Protein 6VLW (pdb70)

Structure (mmCIF, N/CA/C/O backbone):
data_6VLW
#
_entry.id   6VLW
#
_cell.length_a   137.367
_cell.length_b   137.367
_cell.length_c   66.188
_cell.angle_alpha   90.000
_cell.angle_beta   90.000
_cell.angle_gamma   90.000
#
_symmetry.space_group_name_H-M   'P 43'
#
loop_
_entity.id
_entity.type
_entity.pdbx_description
1 polymer 'VRC01 Fab Heavy Chain'
2 polymer 'VRC01 Fab Light Chain'
3 polymer 426cOD
4 branched beta-D-mannopyranose-(1-4)-2-acetamido-2-deoxy-beta-D-glucopyranose-(1-4)-2-acetamido-2-deoxy-beta-D-glucopyranose
5 non-polymer 1,2-ETHANEDIOL
6 non-polymer 'CHLORIDE ION'
7 non-polymer 'SULFATE ION'
8 non-polymer 'SODIUM ION'
9 non-polymer 2-acetamido-2-deoxy-beta-D-glucopyranose
10 water water
#
loop_
_atom_site.group_PDB
_atom_site.id
_atom_site.type_symbol
_atom_site.label_atom_id
_atom_site.label_alt_id
_atom_site.label_comp_id
_atom_site.label_asym_id
_atom_site.label_entity_id
_atom_site.label_seq_id
_atom_site.pdbx_PDB_ins_code
_atom_site.Cartn_x
_atom_site.Cartn_y
_atom_site.Cartn_z
_atom_site.occupancy
_atom_site.B_iso_or_equiv
_atom_site.auth_seq_id
_atom_site.auth_comp_id
_atom_site.auth_asym_id
_atom_site.auth_atom_id
_atom_site.pdbx_PDB_model_num
ATOM 15 N N . VAL A 1 2 ? 47.72800 69.72500 -6.86600 1.000 57.53663 2 VAL H N 1
ATOM 16 C CA . VAL A 1 2 ? 46.94300 69.05300 -5.84200 1.000 50.10087 2 VAL H CA 1
ATOM 17 C C . VAL A 1 2 ? 45.59700 68.65900 -6.45100 1.000 54.94812 2 VAL H C 1
ATOM 18 O O . VAL A 1 2 ? 44.61800 69.41100 -6.38400 1.000 47.73608 2 VAL H O 1
ATOM 22 N N . GLN A 1 3 ? 45.56500 67.47300 -7.05600 1.000 53.53584 3 GLN H N 1
ATOM 23 C CA . GLN A 1 3 ? 44.42000 66.99400 -7.82200 1.000 51.15122 3 GLN H CA 1
ATOM 24 C C . GLN A 1 3 ? 43.89000 65.71900 -7.18500 1.000 45.84606 3 GLN H C 1
ATOM 25 O O . GLN A 1 3 ? 44.62500 64.73400 -7.05300 1.000 47.27047 3 GLN H O 1
ATOM 29 N N . LEU A 1 4 ? 42.61400 65.73600 -6.80500 1.000 42.15774 4 LEU H N 1
ATOM 30 C CA . LEU A 1 4 ? 41.94800 64.59700 -6.17500 1.000 37.64149 4 LEU H CA 1
ATOM 31 C C . LEU A 1 4 ? 40.70400 64.26100 -6.99400 1.000 43.71716 4 LEU H C 1
ATOM 32 O O . LEU A 1 4 ? 39.68200 64.94400 -6.88800 1.000 45.48540 4 LEU H O 1
ATOM 48 N N . VAL A 1 5 ? 40.78800 63.20700 -7.80100 1.000 39.31283 5 VAL H N 1
ATOM 49 C CA . VAL A 1 5 ? 39.70800 62.80900 -8.69700 1.000 37.39030 5 VAL H CA 1
ATOM 50 C C . VAL A 1 5 ? 38.93900 61.66900 -8.04200 1.000 40.61673 5 VAL H C 1
ATOM 51 O O . VAL A 1 5 ? 39.52000 60.62900 -7.70900 1.000 36.96043 5 VAL H O 1
ATOM 55 N N . GLN A 1 6 ? 37.63300 61.85800 -7.86300 1.000 39.60451 6 GLN H N 1
ATOM 56 C CA . GLN A 1 6 ? 36.76900 60.87500 -7.22400 1.000 44.52544 6 GLN H CA 1
ATOM 57 C C . GLN A 1 6 ? 35.87000 60.20600 -8.25700 1.000 45.21384 6 GLN H C 1
ATOM 58 O O . GLN A 1 6 ? 35.78700 60.62400 -9.41500 1.000 42.97258 6 GLN H O 1
ATOM 72 N N . SER A 1 7 ? 35.18700 59.15000 -7.81500 1.000 52.68161 7 SER H N 1
ATOM 73 C CA . SER A 1 7 ? 34.29400 58.39900 -8.68200 1.000 50.09630 7 SER H CA 1
ATOM 74 C C . SER A 1 7 ? 32.95600 59.12400 -8.81500 1.000 42.97574 7 SER H C 1
ATOM 75 O O . SER A 1 7 ? 32.70900 60.15800 -8.18700 1.000 40.87112 7 SER H O 1
ATOM 83 N N . GLY A 1 8 ? 32.07300 58.56300 -9.64000 1.000 43.42619 8 GLY H N 1
ATOM 84 C CA . GLY A 1 8 ? 30.79600 59.18600 -9.90600 1.000 52.92088 8 GLY H CA 1
ATOM 85 C C . GLY A 1 8 ? 29.75900 58.88500 -8.84400 1.000 43.66737 8 GLY H C 1
ATOM 86 O O . GLY A 1 8 ? 29.92300 58.01100 -7.99400 1.000 47.53885 8 GLY H O 1
ATOM 90 N N . GLY A 1 9 ? 28.66200 59.63500 -8.90800 1.000 42.93163 9 GLY H N 1
ATOM 91 C CA . GLY A 1 9 ? 27.60100 59.46700 -7.93300 1.000 49.29060 9 GLY H CA 1
ATOM 92 C C . GLY A 1 9 ? 26.92900 58.11100 -8.06200 1.000 52.91436 9 GLY H C 1
ATOM 93 O O . GLY A 1 9 ? 26.76700 57.57300 -9.15800 1.000 51.33896 9 GLY H O 1
ATOM 97 N N . GLN A 1 10 ? 26.53200 57.55800 -6.91800 1.000 51.11957 10 GLN H N 1
ATOM 98 C CA . GLN A 1 10 ? 25.85400 56.27400 -6.85200 1.000 44.46162 10 GLN H CA 1
ATOM 99 C C . GLN A 1 10 ? 24.48200 56.44900 -6.21900 1.000 42.40565 10 GLN H C 1
ATOM 100 O O . GLN A 1 10 ? 24.23800 57.39000 -5.45900 1.000 42.43242 10 GLN H O 1
ATOM 114 N N . MET A 1 11 ? 23.58500 55.52200 -6.54600 1.000 46.31268 11 MET H N 1
ATOM 115 C CA . MET A 1 11 ? 22.27600 55.41900 -5.91500 1.000 44.14901 11 MET H CA 1
ATOM 116 C C . MET A 1 11 ? 22.19900 54.07900 -5.20300 1.000 45.12144 11 MET H C 1
ATOM 117 O O . MET A 1 11 ? 22.33400 53.02900 -5.84000 1.000 50.11044 11 MET H O 1
ATOM 131 N N . LYS A 1 12 ? 21.98000 54.11400 -3.89500 1.000 42.65147 12 LYS H N 1
ATOM 132 C CA . LYS A 1 12 ? 21.83500 52.91000 -3.09500 1.000 51.21798 12 LYS H CA 1
ATOM 133 C C . LYS A 1 12 ? 20.50400 52.95200 -2.35500 1.000 61.83091 12 LYS H C 1
ATOM 134 O O . LYS A 1 12 ? 19.82900 53.98300 -2.29400 1.000 57.11096 12 LYS H O 1
ATOM 153 N N . LYS A 1 13 ? 20.12700 51.80400 -1.79800 1.000 66.49382 13 LYS H N 1
ATOM 154 C CA . LYS A 1 13 ? 18.88900 51.66100 -1.05400 1.000 57.85905 13 LYS H CA 1
ATOM 155 C C . LYS A 1 13 ? 19.19100 51.19100 0.36400 1.000 55.41049 13 LYS H C 1
ATOM 156 O O . LYS A 1 13 ? 20.22600 50.56000 0.60300 1.000 49.24556 13 LYS H O 1
ATOM 175 N N . PRO A 1 14 ? 18.31800 51.49200 1.32400 1.000 51.61944 14 PRO H N 1
ATOM 176 C CA . PRO A 1 14 ? 18.59400 51.12000 2.71700 1.000 47.97208 14 PRO H CA 1
ATOM 177 C C . PRO A 1 14 ? 19.01500 49.66500 2.84700 1.000 44.55021 14 PRO H C 1
ATOM 178 O O . PRO A 1 14 ? 18.33200 48.75300 2.37500 1.000 44.02862 14 PRO H O 1
ATOM 189 N N . GLY A 1 15 ? 20.16200 49.45300 3.49400 1.000 47.68549 15 GLY H N 1
ATOM 190 C CA . GLY A 1 15 ? 20.72800 48.14000 3.70700 1.000 54.95128 15 GLY H CA 1
ATOM 191 C C . GLY A 1 15 ? 21.94300 47.85600 2.84700 1.000 50.93384 15 GLY H C 1
ATOM 192 O O . GLY A 1 15 ? 22.84100 47.12400 3.28100 1.000 44.64596 15 GLY H O 1
ATOM 196 N N . GLU A 1 16 ? 21.99200 48.41900 1.64300 1.000 54.34649 16 GLU H N 1
ATOM 197 C CA . GLU A 1 16 ? 23.10500 48.15600 0.74700 1.000 56.11874 16 GLU H CA 1
ATOM 198 C C . GLU A 1 16 ? 24.39900 48.73200 1.31900 1.000 53.69443 16 GLU H C 1
ATOM 199 O O . GLU A 1 16 ? 24.40700 49.48800 2.29500 1.000 49.76757 16 GLU H O 1
ATOM 211 N N . SER A 1 17 ? 25.50900 48.34800 0.69800 1.000 59.13438 17 SER H N 1
ATOM 212 C CA . SER A 1 17 ? 26.82200 48.89100 1.00300 1.000 44.96099 17 SER H CA 1
ATOM 213 C C . SER A 1 17 ? 27.34400 49.62700 -0.22200 1.000 46.30579 17 SER H C 1
ATOM 214 O O . SER A 1 17 ? 26.97200 49.31500 -1.35700 1.000 50.90222 17 SER H O 1
ATOM 222 N N . MET A 1 18 ? 28.20700 50.61000 0.01400 1.000 43.38848 18 MET H N 1
ATOM 223 C CA . MET A 1 18 ? 28.76700 51.42200 -1.05400 1.000 41.60122 18 MET H CA 1
ATOM 224 C C . MET A 1 18 ? 30.28500 51.41800 -0.96300 1.000 42.76168 18 MET H C 1
ATOM 225 O O . MET A 1 18 ? 30.85900 51.31700 0.12500 1.000 36.37559 18 MET H O 1
ATOM 239 N N . ARG A 1 19 ? 30.92800 51.55000 -2.12100 1.000 44.91781 19 ARG H N 1
ATOM 240 C CA . ARG A 1 19 ? 32.36900 51.74200 -2.19200 1.000 42.30595 19 ARG H CA 1
ATOM 241 C C . ARG A 1 19 ? 32.65500 52.82200 -3.22200 1.000 36.20611 19 ARG H C 1
ATOM 242 O O . ARG A 1 19 ? 32.19700 52.72700 -4.36400 1.000 37.03934 19 ARG H O 1
ATOM 263 N N . ILE A 1 20 ? 33.39500 53.85200 -2.80900 1.000 29.10574 20 ILE H N 1
ATOM 264 C CA . ILE A 1 20 ? 33.79700 54.93600 -3.69400 1.000 33.76309 20 ILE H CA 1
ATOM 265 C C . ILE A 1 20 ? 35.30000 55.13300 -3.56200 1.000 28.87700 20 ILE H C 1
ATOM 266 O O . ILE A 1 20 ? 35.90700 54.80900 -2.53800 1.000 28.35924 20 ILE H O 1
ATOM 282 N N . SER A 1 21 ? 35.89500 55.68000 -4.61700 1.000 29.94577 21 SER H N 1
ATOM 283 C CA . SER A 1 21 ? 37.33800 55.78700 -4.74900 1.000 26.66247 21 SER H CA 1
ATOM 284 C C . SER A 1 21 ? 37.75700 57.24500 -4.85700 1.000 25.56141 21 SER H C 1
ATOM 285 O O . SER A 1 21 ? 36.92800 58.15400 -4.94300 1.000 31.59152 21 SER H O 1
ATOM 293 N N . CYS A 1 22 ? 39.07200 57.45400 -4.85900 1.000 26.48782 22 CYS H N 1
ATOM 294 C CA . CYS A 1 22 ? 39.64100 58.79200 -4.95200 1.000 32.62256 22 CYS H CA 1
ATOM 295 C C . CYS A 1 22 ? 41.12200 58.71800 -5.30000 1.000 40.85687 22 CYS H C 1
ATOM 296 O O . CYS A 1 22 ? 41.95300 58.42300 -4.43600 1.000 41.75929 22 CYS H O 1
ATOM 303 N N . ARG A 1 23 ? 41.46000 58.97800 -6.56300 1.000 48.75342 23 ARG H N 1
ATOM 304 C CA . ARG A 1 23 ? 42.84100 58.91700 -7.02600 1.000 52.18337 23 ARG H CA 1
ATOM 305 C C . ARG A 1 23 ? 43.50600 60.27300 -6.83300 1.000 47.58850 23 ARG H C 1
ATOM 306 O O . ARG A 1 23 ? 42.92600 61.31200 -7.16800 1.000 39.18470 23 ARG H O 1
ATOM 327 N N . ALA A 1 24 ? 44.72600 60.25800 -6.30400 1.000 46.24725 24 ALA H N 1
ATOM 328 C CA . ALA A 1 24 ? 45.45400 61.47000 -5.95500 1.000 45.46346 24 ALA H CA 1
ATOM 329 C C . ALA A 1 24 ? 46.61000 61.65800 -6.92600 1.000 50.81285 24 ALA H C 1
ATOM 330 O O . ALA A 1 24 ? 47.53500 60.83900 -6.96300 1.000 52.46335 24 ALA H O 1
ATOM 337 N N . SER A 1 25 ? 46.55600 62.73500 -7.70100 1.000 57.64129 25 SER H N 1
ATOM 338 C CA . SER A 1 25 ? 47.59500 63.07500 -8.65800 1.000 59.31752 25 SER H CA 1
ATOM 339 C C . SER A 1 25 ? 48.14200 64.45700 -8.33400 1.000 67.80351 25 SER H C 1
ATOM 340 O O . SER A 1 25 ? 47.39400 65.34800 -7.91700 1.000 61.31088 25 SER H O 1
ATOM 348 N N . GLY A 1 26 ? 49.44700 64.62700 -8.51700 1.000 76.82703 26 GLY H N 1
ATOM 349 C CA . GLY A 1 26 ? 50.08700 65.91300 -8.35300 1.000 74.92805 26 GLY H CA 1
ATOM 350 C C . GLY A 1 26 ? 50.94700 66.07300 -7.11800 1.000 64.53192 26 GLY H C 1
ATOM 351 O O . GLY A 1 26 ? 51.40100 67.19000 -6.84700 1.000 67.43906 26 GLY H O 1
ATOM 355 N N . TYR A 1 27 ? 51.19300 65.00700 -6.36500 1.000 59.17354 27 TYR H N 1
ATOM 356 C CA . TYR A 1 27 ? 52.02000 65.10600 -5.16900 1.000 54.84338 27 TYR H CA 1
ATOM 357 C C . TYR A 1 27 ? 52.36900 63.69800 -4.71100 1.000 53.87979 27 TYR H C 1
ATOM 358 O O . TYR A 1 27 ? 51.76900 62.71300 -5.14900 1.000 56.67453 27 TYR H O 1
ATOM 376 N N . GLU A 1 28 ? 53.35500 63.61900 -3.81900 1.000 60.47892 28 GLU H N 1
ATOM 377 C CA . GLU A 1 28 ? 53.73800 62.34800 -3.21800 1.000 74.88699 28 GLU H CA 1
ATOM 378 C C . GLU A 1 28 ? 52.55400 61.75200 -2.46800 1.000 70.37310 28 GLU H C 1
ATOM 379 O O . GLU A 1 28 ? 52.15000 62.26500 -1.41900 1.000 64.22030 28 GLU H O 1
ATOM 391 N N . PHE A 1 29 ? 51.99900 60.66100 -3.00000 1.000 63.08136 29 PHE H N 1
ATOM 392 C CA . PHE A 1 29 ? 50.76100 60.11200 -2.45600 1.000 58.80286 29 PHE H CA 1
ATOM 393 C C . PHE A 1 29 ? 50.89300 59.79800 -0.97100 1.000 54.67610 29 PHE H C 1
ATOM 394 O O . PHE A 1 29 ? 50.03200 60.17200 -0.16600 1.000 53.99400 29 PHE H O 1
ATOM 411 N N . ILE A 1 30 ? 51.97300 59.11300 -0.58500 1.000 46.02111 30 ILE H N 1
ATOM 412 C CA . ILE A 1 30 ? 52.05900 58.57100 0.76900 1.000 48.40795 30 ILE H CA 1
ATOM 413 C C . ILE A 1 30 ? 52.48400 59.59300 1.80700 1.000 49.90910 30 ILE H C 1
ATOM 414 O O . ILE A 1 30 ? 52.46200 59.28500 3.00600 1.000 54.07518 30 ILE H O 1
ATOM 430 N N . ASP A 1 31 ? 52.87500 60.79400 1.39300 1.000 56.64739 31 ASP H N 1
ATOM 431 C CA . ASP A 1 31 ? 53.43500 61.75400 2.33300 1.000 69.10778 31 ASP H CA 1
ATOM 432 C C . ASP A 1 31 ? 52.38300 62.57100 3.06600 1.000 57.36555 31 ASP H C 1
ATOM 433 O O . ASP A 1 31 ? 52.74100 63.31600 3.98400 1.000 59.59923 31 ASP H O 1
ATOM 442 N N . CYS A 1 32 ? 51.11100 62.45400 2.69900 1.000 45.87421 32 CYS H N 1
ATOM 443 C CA . CYS A 1 32 ? 50.06700 63.29900 3.25600 1.000 49.09325 32 CYS H CA 1
ATOM 444 C C . CYS A 1 32 ? 48.88800 62.45700 3.71900 1.000 41.68637 32 CYS H C 1
ATOM 445 O O . CYS A 1 32 ? 48.45900 61.53100 3.02400 1.000 30.12311 32 CYS H O 1
ATOM 452 N N . THR A 1 33 ? 48.37700 62.78500 4.90500 1.000 44.29033 33 THR H N 1
ATOM 453 C CA . THR A 1 33 ? 47.13800 62.18900 5.38400 1.000 36.36353 33 THR H CA 1
ATOM 454 C C . THR A 1 33 ? 45.99000 62.54700 4.44600 1.000 31.32663 33 THR H C 1
ATOM 455 O O . THR A 1 33 ? 45.95000 63.63500 3.86600 1.000 32.45174 33 THR H O 1
ATOM 466 N N . LEU A 1 34 ? 45.04400 61.62100 4.30100 1.000 33.38490 34 LEU H N 1
ATOM 467 C CA . LEU A 1 34 ? 43.92400 61.78100 3.37800 1.000 32.50134 34 LEU H CA 1
ATOM 468 C C . LEU A 1 34 ? 42.62800 61.46600 4.11100 1.000 27.36720 34 LEU H C 1
ATOM 469 O O . LEU A 1 34 ? 42.43900 60.34200 4.58400 1.000 27.49595 34 LEU H O 1
ATOM 485 N N . ASN A 1 35 ? 41.73500 62.44800 4.18900 1.000 25.93186 35 ASN H N 1
ATOM 486 C CA . ASN A 1 35 ? 40.51900 62.34700 4.98000 1.000 27.11997 35 ASN H CA 1
ATOM 487 C C . ASN A 1 35 ? 39.30200 62.18400 4.08100 1.000 26.51486 35 ASN H C 1
ATOM 488 O O . ASN A 1 35 ? 39.34000 62.48400 2.88700 1.000 29.15193 35 ASN H O 1
ATOM 499 N N . TRP A 1 36 ? 38.21800 61.69700 4.67900 1.000 23.60398 36 TRP H N 1
ATOM 500 C CA . TRP A 1 36 ? 36.92200 61.59100 4.02100 1.000 16.16732 36 TRP H CA 1
ATOM 501 C C . TRP A 1 36 ? 35.91300 62.39600 4.82400 1.000 22.63450 36 TRP H C 1
ATOM 502 O O . TRP A 1 36 ? 35.67800 62.10100 6.00000 1.000 26.28810 36 TRP H O 1
ATOM 523 N N . ILE A 1 37 ? 35.32100 63.40600 4.19300 1.000 24.82205 37 ILE H N 1
ATOM 524 C CA . ILE A 1 37 ? 34.30600 64.24400 4.81700 1.000 22.93696 37 ILE H CA 1
ATOM 525 C C . ILE A 1 37 ? 33.05300 64.18400 3.95800 1.000 24.04315 37 ILE H C 1
ATOM 526 O O . ILE A 1 37 ? 33.14000 64.11300 2.72700 1.000 25.77752 37 ILE H O 1
ATOM 542 N N . ARG A 1 38 ? 31.88900 64.20500 4.60500 1.000 25.28784 38 ARG H N 1
ATOM 543 C CA . ARG A 1 38 ? 30.61300 64.15100 3.90700 1.000 31.09310 38 ARG H CA 1
ATOM 544 C C . ARG A 1 38 ? 29.75300 65.33900 4.31100 1.000 30.35686 38 ARG H C 1
ATOM 545 O O . ARG A 1 38 ? 29.62400 65.64500 5.50200 1.000 21.46441 38 ARG H O 1
ATOM 566 N N . LEU A 1 39 ? 29.17500 66.00300 3.31400 1.000 36.71930 39 LEU H N 1
ATOM 567 C CA . LEU A 1 39 ? 28.25000 67.10900 3.52100 1.000 40.59785 39 LEU H CA 1
ATOM 568 C C . LEU A 1 39 ? 26.83400 66.62000 3.24700 1.000 49.02128 39 LEU H C 1
ATOM 569 O O . LEU A 1 39 ? 26.53400 66.16900 2.13500 1.000 41.63231 39 LEU H O 1
ATOM 585 N N . ALA A 1 40 ? 25.97500 66.71700 4.24600 1.000 53.04267 40 ALA H N 1
ATOM 586 C CA . ALA A 1 40 ? 24.58700 66.31100 4.13100 1.000 53.62824 40 ALA H CA 1
ATOM 587 C C . ALA A 1 40 ? 23.69500 67.53300 3.98000 1.000 64.26938 40 ALA H C 1
ATOM 588 O O . ALA A 1 40 ? 24.09800 68.65400 4.30500 1.000 55.37591 40 ALA H O 1
ATOM 595 N N . PRO A 1 41 ? 22.46200 67.35900 3.49200 1.000 74.20965 41 PRO H N 1
ATOM 596 C CA . PRO A 1 41 ? 21.61600 68.53000 3.23000 1.000 65.34339 41 PRO H CA 1
ATOM 597 C C . PRO A 1 41 ? 21.16300 69.20900 4.51100 1.000 59.41868 41 PRO H C 1
ATOM 598 O O . PRO A 1 41 ? 20.23500 68.74000 5.17800 1.000 63.73612 41 PRO H O 1
ATOM 609 N N . GLY A 1 42 ? 21.82100 70.30900 4.86800 1.000 51.87213 42 GLY H N 1
ATOM 610 C CA . GLY A 1 42 ? 21.46100 71.06700 6.04500 1.000 64.60215 42 GLY H CA 1
ATOM 611 C C . GLY A 1 42 ? 22.14500 70.63700 7.32200 1.000 56.40875 42 GLY H C 1
ATOM 612 O O . GLY A 1 42 ? 21.87900 71.23100 8.37600 1.000 64.02835 42 GLY H O 1
ATOM 616 N N . LYS A 1 43 ? 23.00400 69.62500 7.27200 1.000 48.79124 43 LYS H N 1
ATOM 617 C CA . LYS A 1 43 ? 23.77000 69.18100 8.42600 1.000 52.37041 43 LYS H CA 1
ATOM 618 C C . LYS A 1 43 ? 25.21700 69.62300 8.26000 1.000 51.59608 43 LYS H C 1
ATOM 619 O O . LYS A 1 43 ? 25.76400 69.58200 7.15200 1.000 49.65026 43 LYS H O 1
ATOM 638 N N . ARG A 1 44 ? 25.83200 70.05500 9.35800 1.000 46.69777 44 ARG H N 1
ATOM 639 C CA . ARG A 1 44 ? 27.19800 70.54300 9.28700 1.000 39.50494 44 ARG H CA 1
ATOM 640 C C . ARG A 1 44 ? 28.11700 69.43900 8.76700 1.000 34.20144 44 ARG H C 1
ATOM 641 O O . ARG A 1 44 ? 27.82400 68.25100 8.92700 1.000 40.99393 44 ARG H O 1
ATOM 662 N N . PRO A 1 45 ? 29.22100 69.80100 8.11600 1.000 35.71305 45 PRO H N 1
ATOM 663 C CA . PRO A 1 45 ? 30.16600 68.78100 7.64600 1.000 36.74464 45 PRO H CA 1
ATOM 664 C C . PRO A 1 45 ? 30.52300 67.79400 8.74800 1.000 29.10453 45 PRO H C 1
ATOM 665 O O . PRO A 1 45 ? 30.74500 68.17000 9.90100 1.000 26.79158 45 PRO H O 1
ATOM 676 N N . GLU A 1 46 ? 30.57800 66.51600 8.38100 1.000 25.76873 46 GLU H N 1
ATOM 677 C CA . GLU A 1 46 ? 30.91200 65.44200 9.30600 1.000 27.82410 46 GLU H CA 1
ATOM 678 C C . GLU A 1 46 ? 32.19100 64.77100 8.83400 1.000 22.79032 46 GLU H C 1
ATOM 679 O O . GLU A 1 46 ? 32.24700 64.25400 7.71300 1.000 28.83179 46 GLU H O 1
ATOM 691 N N . TRP A 1 47 ? 33.20900 64.77500 9.68700 1.000 17.44404 47 TRP H N 1
ATOM 692 C CA . TRP A 1 47 ? 34.45500 64.08100 9.39400 1.000 22.13282 47 TRP H CA 1
ATOM 693 C C . TRP A 1 47 ? 34.27000 62.58800 9.64700 1.000 21.10945 47 TRP H C 1
ATOM 694 O O . TRP A 1 47 ? 33.89100 62.18100 10.75000 1.000 21.55213 47 TRP H O 1
ATOM 715 N N . MET A 1 48 ? 34.52300 61.77500 8.62100 1.000 17.66397 48 MET H N 1
ATOM 716 C CA . MET A 1 48 ? 34.32400 60.33500 8.72000 1.000 16.79759 48 MET H CA 1
ATOM 717 C C . MET A 1 48 ? 35.56900 59.59800 9.19500 1.000 20.54612 48 MET H C 1
ATOM 718 O O . MET A 1 48 ? 35.45900 58.60100 9.91300 1.000 31.23646 48 MET H O 1
ATOM 732 N N . GLY A 1 49 ? 36.74400 60.05000 8.79300 1.000 23.49372 49 GLY H N 1
ATOM 733 C CA . GLY A 1 49 ? 37.98100 59.39000 9.15700 1.000 28.72987 49 GLY H CA 1
ATOM 734 C C . GLY A 1 49 ? 39.09200 59.78300 8.21600 1.000 27.09621 49 GLY H C 1
ATOM 735 O O . GLY A 1 49 ? 38.86600 60.33300 7.13800 1.000 30.64571 49 GLY H O 1
ATOM 739 N N . TRP A 1 50 ? 40.32300 59.50100 8.63600 1.000 25.84566 50 TRP H N 1
ATOM 740 C CA . TRP A 1 50 ? 41.47900 59.73800 7.78300 1.000 33.67105 50 TRP H CA 1
ATOM 741 C C . TRP A 1 50 ? 42.28600 58.45800 7.60100 1.000 29.16306 50 TRP H C 1
ATOM 742 O O . TRP A 1 50 ? 42.02500 57.42700 8.22400 1.000 28.37103 50 TRP H O 1
ATOM 763 N N . LEU A 1 51 ? 43.27100 58.54300 6.71000 1.000 29.62751 51 LEU H N 1
ATOM 764 C CA . LEU A 1 51 ? 44.08200 57.39700 6.33000 1.000 25.24421 51 LEU H CA 1
ATOM 765 C C . LEU A 1 51 ? 45.47600 57.87900 5.96200 1.000 25.80129 51 LEU H C 1
ATOM 766 O O . LEU A 1 51 ? 45.62300 58.77200 5.12400 1.000 27.67772 51 LEU H O 1
ATOM 782 N N . LYS A 1 52 ? 46.49000 57.29400 6.59400 1.000 27.35392 52 LYS H N 1
ATOM 783 C CA . LYS A 1 52 ? 47.87300 57.59100 6.26000 1.000 31.66467 52 LYS H CA 1
ATOM 784 C C . LYS A 1 52 ? 48.38500 56.50400 5.32700 1.000 34.49965 52 LYS H C 1
ATOM 785 O O . LYS A 1 52 ? 48.55200 55.35800 5.76800 1.000 41.36020 52 LYS H O 1
ATOM 804 N N . PRO A 1 53 A 48.63500 56.79400 4.04500 1.000 34.65972 52 PRO H N 1
ATOM 805 C CA . PRO A 1 53 A 48.96600 55.70300 3.11300 1.000 39.72863 52 PRO H CA 1
ATOM 806 C C . PRO A 1 53 A 50.28600 55.01200 3.41600 1.000 44.85210 52 PRO H C 1
ATOM 807 O O . PRO A 1 53 A 50.44300 53.83700 3.05900 1.000 34.30453 52 PRO H O 1
ATOM 818 N N . ARG A 1 54 ? 51.24700 55.69100 4.04200 1.000 41.53955 53 ARG H N 1
ATOM 819 C CA . ARG A 1 54 ? 52.49200 55.03000 4.43400 1.000 50.34824 53 ARG H CA 1
ATOM 820 C C . ARG A 1 54 ? 52.19700 54.21400 5.68800 1.000 57.39901 53 ARG H C 1
ATOM 821 O O . ARG A 1 54 ? 52.25600 54.71200 6.81500 1.000 62.12464 53 ARG H O 1
ATOM 842 N N . GLY A 1 55 ? 51.86800 52.93900 5.48300 1.000 42.99890 54 GLY H N 1
ATOM 843 C CA . GLY A 1 55 ? 51.44500 52.05100 6.54400 1.000 44.17331 54 GLY H CA 1
ATOM 844 C C . GLY A 1 55 ? 49.96300 51.75000 6.52900 1.000 40.84231 54 GLY H C 1
ATOM 845 O O . GLY A 1 55 ? 49.54800 50.71200 7.06300 1.000 45.35399 54 GLY H O 1
ATOM 849 N N . GLY A 1 56 ? 49.15600 52.62200 5.93100 1.000 47.49907 55 GLY H N 1
ATOM 850 C CA . GLY A 1 56 ? 47.73500 52.37100 5.81200 1.000 47.64715 55 GLY H CA 1
ATOM 851 C C . GLY A 1 56 ? 46.94900 52.52900 7.09000 1.000 33.91340 55 GLY H C 1
ATOM 852 O O . GLY A 1 56 ? 45.83100 52.01700 7.18300 1.000 24.37333 55 GLY H O 1
ATOM 856 N N . ALA A 1 57 ? 47.49200 53.23200 8.08000 1.000 35.31554 56 ALA H N 1
ATOM 857 C CA . ALA A 1 57 ? 46.80700 53.39000 9.35600 1.000 31.99869 56 ALA H CA 1
ATOM 858 C C . ALA A 1 57 ? 45.54700 54.22800 9.17000 1.000 28.56759 56 ALA H C 1
ATOM 859 O O . ALA A 1 57 ? 45.61400 55.36400 8.69100 1.000 28.62308 56 ALA H O 1
ATOM 866 N N . VAL A 1 58 ? 44.39900 53.66700 9.55000 1.000 30.84732 57 VAL H N 1
ATOM 867 C CA . VAL A 1 58 ? 43.11500 54.34900 9.45600 1.000 20.91866 57 VAL H CA 1
ATOM 868 C C . VAL A 1 58 ? 42.71600 54.83800 10.84000 1.000 21.89627 57 VAL H C 1
ATOM 869 O O . VAL A 1 58 ? 43.14100 54.29500 11.86600 1.000 28.48590 57 VAL H O 1
ATOM 873 N N . ASN A 1 59 ? 41.89400 55.88500 10.86800 1.000 22.85854 58 ASN H N 1
ATOM 874 C CA . ASN A 1 59 ? 41.31700 56.41000 12.10600 1.000 24.66404 58 ASN H CA 1
ATOM 875 C C . ASN A 1 59 ? 39.88100 56.81000 11.78400 1.000 32.86597 58 ASN H C 1
ATOM 876 O O . ASN A 1 59 ? 39.64000 57.87400 11.20600 1.000 29.74244 58 ASN H O 1
ATOM 887 N N . TYR A 1 60 ? 38.93600 55.95900 12.17000 1.000 34.20489 59 TYR H N 1
ATOM 888 C CA . TYR A 1 60 ? 37.52800 56.18300 11.88800 1.000 21.04746 59 TYR H CA 1
ATOM 889 C C . TYR A 1 60 ? 36.87200 56.89700 13.06100 1.000 23.54296 59 TYR H C 1
ATOM 890 O O . TYR A 1 60 ? 37.16400 56.60300 14.22400 1.000 20.91435 59 TYR H O 1
ATOM 908 N N . ALA A 1 61 ? 35.97300 57.82800 12.74500 1.000 29.94332 60 ALA H N 1
ATOM 909 C CA . ALA A 1 61 ? 35.22600 58.52900 13.77900 1.000 23.54683 60 ALA H CA 1
ATOM 910 C C . ALA A 1 61 ? 34.39800 57.54200 14.59000 1.000 32.59162 60 ALA H C 1
ATOM 911 O O . ALA A 1 61 ? 33.82300 56.59400 14.04800 1.000 31.27288 60 ALA H O 1
ATOM 918 N N . ARG A 1 62 ? 34.33100 57.78200 15.89800 1.000 46.00783 61 ARG H N 1
ATOM 919 C CA . ARG A 1 62 ? 33.65700 56.85600 16.80700 1.000 45.68887 61 ARG H CA 1
ATOM 920 C C . ARG A 1 62 ? 32.22900 56.53900 16.38300 1.000 42.75399 61 ARG H C 1
ATOM 921 O O . ARG A 1 62 ? 31.85700 55.35400 16.39100 1.000 37.81873 61 ARG H O 1
ATOM 942 N N . PRO A 1 63 ? 31.38700 57.51400 16.02400 1.000 42.52834 62 PRO H N 1
ATOM 943 C CA . PRO A 1 63 ? 30.03600 57.17600 15.54300 1.000 34.28893 62 PRO H CA 1
ATOM 944 C C . PRO A 1 63 ? 29.99100 56.09200 14.47600 1.000 33.22516 62 PRO H C 1
ATOM 945 O O . PRO A 1 63 ? 29.11600 55.22100 14.53100 1.000 39.87374 62 PRO H O 1
ATOM 956 N N . LEU A 1 64 ? 30.89700 56.11800 13.50400 1.000 41.21216 63 LEU H N 1
ATOM 957 C CA . LEU A 1 64 ? 30.78300 55.25000 12.33900 1.000 50.82550 63 LEU H CA 1
ATOM 958 C C . LEU A 1 64 ? 31.51500 53.92300 12.48600 1.000 48.22122 63 LEU H C 1
ATOM 959 O O . LEU A 1 64 ? 31.46300 53.10700 11.56000 1.000 44.76993 63 LEU H O 1
ATOM 975 N N . GLN A 1 65 ? 32.18700 53.67800 13.60900 1.000 50.86804 64 GLN H N 1
ATOM 976 C CA . GLN A 1 65 ? 32.91500 52.42700 13.77400 1.000 50.85991 64 GLN H CA 1
ATOM 977 C C . GLN A 1 65 ? 32.00000 51.24500 13.48500 1.000 50.94588 64 GLN H C 1
ATOM 978 O O . GLN A 1 65 ? 30.87600 51.17300 13.98900 1.000 49.20758 64 GLN H O 1
ATOM 992 N N . GLY A 1 66 ? 32.48300 50.33000 12.64800 1.000 45.13489 65 GLY H N 1
ATOM 993 C CA . GLY A 1 66 ? 31.70800 49.16600 12.27000 1.000 51.40969 65 GLY H CA 1
ATOM 994 C C . GLY A 1 66 ? 31.15000 49.26200 10.86700 1.000 50.84274 65 GLY H C 1
ATOM 995 O O . GLY A 1 66 ? 31.17400 48.28600 10.11300 1.000 58.26610 65 GLY H O 1
ATOM 999 N N . ARG A 1 67 ? 30.63800 50.43500 10.50200 1.000 41.57001 66 ARG H N 1
ATOM 1000 C CA . ARG A 1 67 ? 30.07800 50.62500 9.17200 1.000 40.41665 66 ARG H CA 1
ATOM 1001 C C . ARG A 1 67 ? 31.13700 51.00500 8.14600 1.000 31.84793 66 ARG H C 1
ATOM 1002 O O . ARG A 1 67 ? 31.04900 50.59000 6.98600 1.000 31.77244 66 ARG H O 1
ATOM 1023 N N . VAL A 1 68 ? 32.13800 51.77800 8.55000 1.000 34.19490 67 VAL H N 1
ATOM 1024 C CA . VAL A 1 68 ? 33.07500 52.40000 7.62200 1.000 31.20157 67 VAL H CA 1
ATOM 1025 C C . VAL A 1 68 ? 34.35700 51.58400 7.55900 1.000 31.17851 67 VAL H C 1
ATOM 1026 O O . VAL A 1 68 ? 34.76800 50.94600 8.53600 1.000 31.72379 67 VAL H O 1
ATOM 1039 N N . THR A 1 69 ? 34.99600 51.60800 6.39000 1.000 28.07447 68 THR H N 1
ATOM 1040 C CA . THR A 1 69 ? 36.25300 50.89900 6.16600 1.000 27.25623 68 THR H CA 1
ATOM 1041 C C . THR A 1 69 ? 37.04700 51.66400 5.11800 1.000 34.85329 68 THR H C 1
ATOM 1042 O O . THR A 1 69 ? 36.54600 51.89500 4.01400 1.000 39.01636 68 THR H O 1
ATOM 1053 N N . MET A 1 70 ? 38.27700 52.05100 5.45800 1.000 33.76388 69 MET H N 1
ATOM 1054 C CA . MET A 1 70 ? 39.11600 52.87400 4.59200 1.000 35.54474 69 MET H CA 1
ATOM 1055 C C . MET A 1 70 ? 40.39500 52.12200 4.24800 1.000 39.58734 69 MET H C 1
ATOM 1056 O O . MET A 1 70 ? 41.19900 51.81900 5.13500 1.000 36.58404 69 MET H O 1
ATOM 1070 N N . THR A 1 71 ? 40.59000 51.84700 2.96200 1.000 34.00504 70 THR H N 1
ATOM 1071 C CA . THR A 1 71 ? 41.78200 51.18100 2.45300 1.000 29.93950 70 THR H CA 1
ATOM 1072 C C . THR A 1 71 ? 42.49800 52.10900 1.47300 1.000 35.63723 70 THR H C 1
ATOM 1073 O O . THR A 1 71 ? 42.10300 53.26100 1.27200 1.000 32.51778 70 THR H O 1
ATOM 1084 N N . ARG A 1 72 ? 43.56300 51.59500 0.85900 1.000 38.47409 71 ARG H N 1
ATOM 1085 C CA . ARG A 1 72 ? 44.35300 52.37100 -0.08800 1.000 26.04325 71 ARG H CA 1
ATOM 1086 C C . ARG A 1 72 ? 45.05700 51.42700 -1.05000 1.000 34.65516 71 ARG H C 1
ATOM 1087 O O . ARG A 1 72 ? 45.04400 50.20500 -0.88200 1.000 38.62386 71 ARG H O 1
ATOM 1108 N N . ASP A 1 73 ? 45.68100 52.02100 -2.06800 1.00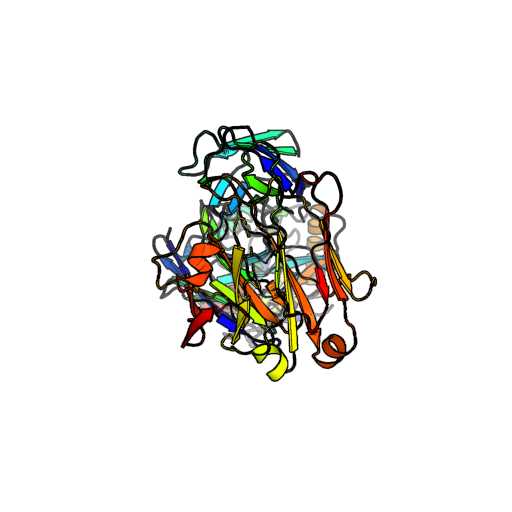0 47.12887 72 ASP H N 1
ATOM 1109 C CA . ASP A 1 73 ? 46.42600 51.26800 -3.07500 1.000 50.02599 72 ASP H CA 1
ATOM 1110 C C . ASP A 1 73 ? 47.60800 52.13500 -3.50200 1.000 59.83598 72 ASP H C 1
ATOM 1111 O O . ASP A 1 73 ? 47.46300 52.99900 -4.37200 1.000 61.33635 72 ASP H O 1
ATOM 1120 N N . VAL A 1 74 ? 48.77200 51.89300 -2.89400 1.000 60.35925 73 VAL H N 1
ATOM 1121 C CA . VAL A 1 74 ? 49.93300 52.73800 -3.15300 1.000 53.78047 73 VAL H CA 1
ATOM 1122 C C . VAL A 1 74 ? 50.40900 52.59400 -4.59100 1.000 58.69406 73 VAL H C 1
ATOM 1123 O O . VAL A 1 74 ? 50.92800 53.55000 -5.18000 1.000 58.39859 73 VAL H O 1
ATOM 1136 N N . TYR A 1 75 ? 50.25900 51.40300 -5.17300 1.000 56.57445 74 TYR H N 1
ATOM 1137 C CA . TYR A 1 75 ? 50.68400 51.19300 -6.55300 1.000 62.73258 74 TYR H CA 1
ATOM 1138 C C . TYR A 1 75 ? 50.01900 52.19300 -7.49200 1.000 64.90329 74 TYR H C 1
ATOM 1139 O O . TYR A 1 75 ? 50.64700 52.67400 -8.44200 1.000 63.62728 74 TYR H O 1
ATOM 1157 N N . SER A 1 76 ? 48.75500 52.53400 -7.23100 1.000 73.04455 75 SER H N 1
ATOM 1158 C CA . SER A 1 76 ? 47.97500 53.37800 -8.12800 1.000 70.66633 75 SER H CA 1
ATOM 1159 C C . SER A 1 76 ? 47.51300 54.67900 -7.48200 1.000 53.59311 75 SER H C 1
ATOM 1160 O O . SER A 1 76 ? 46.72600 55.41200 -8.09300 1.000 52.10388 75 SER H O 1
ATOM 1168 N N . ASP A 1 77 ? 47.96900 54.98600 -6.27000 1.000 51.59500 76 ASP H N 1
ATOM 1169 C CA . ASP A 1 77 ? 47.64500 56.24500 -5.59800 1.000 54.87382 76 ASP H CA 1
ATOM 1170 C C . ASP A 1 77 ? 46.13600 56.47400 -5.52900 1.000 54.50334 76 ASP H C 1
ATOM 1171 O O . ASP A 1 77 ? 45.62600 57.54000 -5.88200 1.000 45.52254 76 ASP H O 1
ATOM 1180 N N . THR A 1 78 ? 45.41800 55.46000 -5.04900 1.000 55.39634 77 THR H N 1
ATOM 1181 C CA . THR A 1 78 ? 43.96500 55.49900 -4.95400 1.000 42.69771 77 THR H CA 1
ATOM 1182 C C . THR A 1 78 ? 43.54100 55.11900 -3.54400 1.000 38.89676 77 THR H C 1
ATOM 1183 O O . THR A 1 78 ? 43.91600 54.05200 -3.04700 1.000 39.59871 77 THR H O 1
ATOM 1194 N N . ALA A 1 79 ? 42.75900 55.98900 -2.90900 1.000 38.73835 78 ALA H N 1
ATOM 1195 C CA . ALA A 1 79 ? 42.18000 55.72100 -1.60000 1.000 33.94780 78 ALA H CA 1
ATOM 1196 C C . ALA A 1 79 ? 40.71100 55.35200 -1.75900 1.000 33.39815 78 ALA H C 1
ATOM 1197 O O . ALA A 1 79 ? 39.97900 55.98900 -2.52300 1.000 31.44037 78 ALA H O 1
ATOM 1204 N N . PHE A 1 80 ? 40.28600 54.32000 -1.03600 1.000 34.48614 79 PHE H N 1
ATOM 1205 C CA . PHE A 1 80 ? 38.93600 53.78400 -1.13600 1.000 31.91768 79 PHE H CA 1
ATOM 1206 C C . PHE A 1 80 ? 38.17700 54.00300 0.16700 1.000 34.00884 79 PHE H C 1
ATOM 1207 O O . PHE A 1 80 ? 38.73500 53.84200 1.25700 1.000 34.87556 79 PHE H O 1
ATOM 1224 N N . LEU A 1 81 ? 36.90400 54.37200 0.04400 1.000 30.07953 80 LEU H N 1
ATOM 1225 C CA . LEU A 1 81 ? 35.97700 54.43700 1.16600 1.000 29.92135 80 LEU H CA 1
ATOM 1226 C C . LEU A 1 81 ? 34.87400 53.41000 0.96600 1.000 31.11136 80 LEU H C 1
ATOM 1227 O O . LEU A 1 81 ? 34.24800 53.36600 -0.09800 1.000 35.26475 80 LEU H O 1
ATOM 1243 N N . GLU A 1 82 ? 34.61700 52.61200 1.99600 1.000 31.88297 81 GLU H N 1
ATOM 1244 C CA . GLU A 1 82 ? 33.51200 51.66600 2.00500 1.000 35.64824 81 GLU H CA 1
ATOM 1245 C C . GLU A 1 82 ? 32.64000 51.94400 3.21900 1.000 31.64320 81 GLU H C 1
ATOM 1246 O O . GLU A 1 82 ? 33.13500 51.97800 4.35000 1.000 28.55516 81 GLU H O 1
ATOM 1258 N N . LEU A 1 83 ? 31.34900 52.15500 2.98000 1.000 32.17859 82 LEU H N 1
ATOM 1259 C CA . LEU A 1 83 ? 30.36900 52.34600 4.03900 1.000 30.69407 82 LEU H CA 1
ATOM 1260 C C . LEU A 1 83 ? 29.29400 51.28300 3.88800 1.000 35.77031 82 LEU H C 1
ATOM 1261 O O . LEU A 1 83 ? 28.69600 51.14800 2.81500 1.000 41.32040 82 LEU H O 1
ATOM 1277 N N . ARG A 1 84 A 29.05400 50.52900 4.95400 1.000 40.89403 82 ARG H N 1
ATOM 1278 C CA . ARG A 1 84 A 28.17800 49.37000 4.90800 1.000 50.01388 82 ARG H CA 1
ATOM 1279 C C . ARG A 1 84 A 26.91800 49.62500 5.72300 1.000 47.71417 82 ARG H C 1
ATOM 1280 O O . ARG A 1 84 A 26.91000 50.43400 6.65600 1.000 42.91311 82 ARG H O 1
ATOM 1301 N N . SER A 1 85 B 25.84400 48.93000 5.34700 1.000 49.97428 82 SER H N 1
ATOM 1302 C CA . SER A 1 85 B 24.53600 49.07000 5.98300 1.000 50.57606 82 SER H CA 1
ATOM 1303 C C . SER A 1 85 B 24.08600 50.53500 5.96400 1.000 45.11903 82 SER H C 1
ATOM 1304 O O . SER A 1 85 B 24.09400 51.24200 6.97500 1.000 41.95754 82 SER H O 1
ATOM 1312 N N . LEU A 1 86 C 23.69000 50.96900 4.77100 1.000 44.36770 82 LEU H N 1
ATOM 1313 C CA . LEU A 1 86 C 23.29200 52.35200 4.56500 1.000 47.49921 82 LEU H CA 1
ATOM 1314 C C . LEU A 1 86 C 21.87800 52.59400 5.08400 1.000 46.06181 82 LEU H C 1
ATOM 1315 O O . LEU A 1 86 C 21.08700 51.66800 5.28400 1.000 46.36103 82 LEU H O 1
ATOM 1331 N N . THR A 1 87 ? 21.57100 53.87000 5.30300 1.000 43.29173 83 THR H N 1
ATOM 1332 C CA . THR A 1 87 ? 20.25800 54.30100 5.75500 1.000 45.37286 83 THR H CA 1
ATOM 1333 C C . THR A 1 87 ? 19.86800 55.54700 4.97500 1.000 55.61694 83 THR H C 1
ATOM 1334 O O . THR A 1 87 ? 20.69400 56.16400 4.29700 1.000 51.72452 83 THR H O 1
ATOM 1345 N N . VAL A 1 88 ? 18.59200 55.92300 5.07700 1.000 63.76898 84 VAL H N 1
ATOM 1346 C CA . VAL A 1 88 ? 18.13900 57.14500 4.42100 1.000 50.31582 84 VAL H CA 1
ATOM 1347 C C . VAL A 1 88 ? 18.94800 58.34300 4.90300 1.000 52.76716 84 VAL H C 1
ATOM 1348 O O . VAL A 1 88 ? 19.07500 59.34300 4.18700 1.000 56.40220 84 VAL H O 1
ATOM 1352 N N . ASP A 1 89 ? 19.51700 58.25900 6.10500 1.000 54.92677 85 ASP H N 1
ATOM 1353 C CA . ASP A 1 89 ? 20.28700 59.35100 6.68800 1.000 53.24515 85 ASP H CA 1
ATOM 1354 C C . ASP A 1 89 ? 21.71600 59.41700 6.16800 1.000 43.11897 85 ASP H C 1
ATOM 1355 O O . ASP A 1 89 ? 22.51400 60.19500 6.70000 1.000 43.06468 85 ASP H O 1
ATOM 1364 N N . ASP A 1 90 ? 22.05900 58.62200 5.15500 1.000 49.26911 86 ASP H N 1
ATOM 1365 C CA . ASP A 1 90 ? 23.37800 58.66900 4.54000 1.000 53.38992 86 ASP H CA 1
ATOM 1366 C C . ASP A 1 90 ? 23.38800 59.43100 3.22200 1.000 52.17292 86 ASP H C 1
ATOM 1367 O O . ASP A 1 90 ? 24.46600 59.64100 2.65600 1.000 46.06378 86 ASP H O 1
ATOM 1376 N N . THR A 1 91 ? 22.22100 59.83100 2.71700 1.000 49.71201 87 THR H N 1
ATOM 1377 C CA . THR A 1 91 ? 22.16000 60.73300 1.57700 1.000 48.43726 87 THR H CA 1
ATOM 1378 C C . THR A 1 91 ? 23.05000 61.93600 1.86200 1.000 49.09672 87 THR H C 1
ATOM 1379 O O . THR A 1 91 ? 22.79800 62.69100 2.80400 1.000 47.18652 87 THR H O 1
ATOM 1390 N N . ALA A 1 92 ? 24.10900 62.10200 1.07700 1.000 42.45547 88 ALA H N 1
ATOM 1391 C CA . ALA A 1 92 ? 25.07800 63.16700 1.31300 1.000 38.91202 88 ALA H CA 1
ATOM 1392 C C . ALA A 1 92 ? 26.04700 63.20400 0.13900 1.000 40.78401 88 ALA H C 1
ATOM 1393 O O . ALA A 1 92 ? 25.95900 62.40000 -0.79400 1.000 42.85272 88 ALA H O 1
ATOM 1400 N N . VAL A 1 93 ? 26.97800 64.15400 0.19600 1.000 36.77407 89 VAL H N 1
ATOM 1401 C CA . VAL A 1 93 ? 28.05800 64.28000 -0.77500 1.000 33.90924 89 VAL H CA 1
ATOM 1402 C C . VAL A 1 93 ? 29.36100 63.98300 -0.04900 1.000 40.45112 89 VAL H C 1
ATOM 1403 O O . VAL A 1 93 ? 29.65100 64.59200 0.98700 1.000 43.29167 89 VAL H O 1
ATOM 1416 N N . TYR A 1 94 ? 30.14100 63.04900 -0.58700 1.000 34.76372 90 TYR H N 1
ATOM 1417 C CA . TYR A 1 94 ? 31.36300 62.58700 0.05800 1.000 32.12784 90 TYR H CA 1
ATOM 1418 C C . TYR A 1 94 ? 32.58400 63.17300 -0.63900 1.000 32.02524 90 TYR H C 1
ATOM 1419 O O . TYR A 1 94 ? 32.63900 63.23900 -1.86900 1.000 35.01142 90 TYR H O 1
ATOM 1437 N N . PHE A 1 95 ? 33.56200 63.60300 0.16000 1.000 28.47716 91 PHE H N 1
ATOM 1438 C CA . PHE A 1 95 ? 34.77100 64.23700 -0.34500 1.000 25.16477 91 PHE H CA 1
ATOM 1439 C C . PHE A 1 95 ? 35.99900 63.59000 0.27400 1.000 24.33500 91 PHE H C 1
ATOM 1440 O O . PHE A 1 95 ? 36.03100 63.34000 1.48300 1.000 28.70795 91 PHE H O 1
ATOM 1457 N N . CYS A 1 96 ? 37.01100 63.33400 -0.55200 1.000 24.44199 92 CYS H N 1
ATOM 1458 C CA . CYS A 1 96 ? 38.35700 63.06300 -0.06300 1.000 23.72921 92 CYS H CA 1
ATOM 1459 C C . CYS A 1 96 ? 39.12600 64.37400 -0.10200 1.000 21.00926 92 CYS H C 1
ATOM 1460 O O . CYS A 1 96 ? 39.14400 65.05400 -1.13200 1.000 29.65049 92 CYS H O 1
ATOM 1467 N N . THR A 1 97 ? 39.72900 64.74300 1.02100 1.000 19.57278 93 THR H N 1
ATOM 1468 C CA . THR A 1 97 ? 40.41100 66.02000 1.14300 1.000 21.72052 93 THR H CA 1
ATOM 1469 C C . THR A 1 97 ? 41.81300 65.80300 1.68700 1.000 28.54711 93 THR H C 1
ATOM 1470 O O . THR A 1 97 ? 42.08000 64.82900 2.39600 1.000 33.24234 93 THR H O 1
ATOM 1481 N N . ARG A 1 98 ? 42.70300 66.72700 1.34600 1.000 32.23978 94 ARG H N 1
ATOM 1482 C CA . ARG A 1 98 ? 44.08300 66.70400 1.79800 1.000 24.82642 94 ARG H CA 1
ATOM 1483 C C . ARG A 1 98 ? 44.43300 68.07200 2.36000 1.000 26.64581 94 ARG H C 1
ATOM 1484 O O . ARG A 1 98 ? 43.95500 69.10000 1.87500 1.000 31.47634 94 ARG H O 1
ATOM 1505 N N . GLY A 1 99 ? 45.26800 68.07800 3.38800 1.000 29.11045 95 GLY H N 1
ATOM 1506 C CA . GLY A 1 99 ? 45.64700 69.32200 4.01900 1.000 38.46111 95 GLY H CA 1
ATOM 1507 C C . GLY A 1 99 ? 46.57900 70.15200 3.15600 1.000 41.89556 95 GLY H C 1
ATOM 1508 O O . GLY A 1 99 ? 47.14000 69.69900 2.15800 1.000 42.34442 95 GLY H O 1
ATOM 1512 N N . LYS A 1 100 ? 46.74000 71.41200 3.56600 1.000 46.62832 96 LYS H N 1
ATOM 1513 C CA . LYS A 1 100 ? 47.66300 72.30600 2.87500 1.000 49.79040 96 LYS H CA 1
ATOM 1514 C C . LYS A 1 100 ? 49.10000 71.81600 3.01100 1.000 39.18472 96 LYS H C 1
ATOM 1515 O O . LYS A 1 100 ? 49.82100 71.68100 2.01600 1.000 40.22200 96 LYS H O 1
ATOM 1534 N N . ASN A 1 101 ? 49.53500 71.55600 4.24000 1.000 33.57008 97 ASN H N 1
ATOM 1535 C CA . ASN A 1 101 ? 50.83700 70.97100 4.51400 1.000 34.79062 97 ASN H CA 1
ATOM 1536 C C . ASN A 1 101 ? 50.65300 69.55900 5.05500 1.000 44.53922 97 ASN H C 1
ATOM 1537 O O . ASN A 1 101 ? 49.68900 69.27200 5.77000 1.000 49.70457 97 ASN H O 1
ATOM 1541 N N . CYS A 1 102 ? 51.58100 68.67300 4.70200 1.000 36.62214 98 CYS H N 1
ATOM 1542 C CA . CYS A 1 102 ? 51.55700 67.30800 5.21100 1.000 42.83520 98 CYS H CA 1
ATOM 1543 C C . CYS A 1 102 ? 52.06100 67.20500 6.64700 1.000 53.91264 98 CYS H C 1
ATOM 1544 O O . CYS A 1 102 ? 52.21500 66.08900 7.15800 1.000 49.06292 98 CYS H O 1
ATOM 1551 N N . ASP A 1 103 ? 52.32600 68.33800 7.29600 1.000 54.45079 99 ASP H N 1
ATOM 1552 C CA . ASP A 1 103 ? 52.65700 68.38300 8.71200 1.000 47.02278 99 ASP H CA 1
ATOM 1553 C C . ASP A 1 103 ? 51.44900 68.68300 9.58700 1.000 36.10701 99 ASP H C 1
ATOM 1554 O O . ASP A 1 103 ? 51.53200 68.52300 10.80900 1.000 45.01693 99 ASP H O 1
ATOM 1563 N N . TYR A 1 104 ? 50.34000 69.11800 8.99400 1.000 32.80091 100 TYR H N 1
ATOM 1564 C CA . TYR A 1 104 ? 49.11500 69.41700 9.72800 1.000 35.93267 100 TYR H CA 1
ATOM 1565 C C . TYR A 1 104 ? 47.95200 69.08600 8.80900 1.000 34.95704 100 TYR H C 1
ATOM 1566 O O . TYR A 1 104 ? 47.86200 69.62300 7.70000 1.000 37.86392 100 TYR H O 1
ATOM 1584 N N . ASN A 1 105 A 47.06800 68.20800 9.26900 1.000 31.79671 100 ASN H N 1
ATOM 1585 C CA . ASN A 1 105 A 46.08500 67.57100 8.40600 1.000 30.01340 100 ASN H CA 1
ATOM 1586 C C . ASN A 1 105 A 44.76200 68.32300 8.31300 1.000 20.97038 100 ASN H C 1
ATOM 1587 O O . ASN A 1 105 A 43.98200 68.05200 7.39600 1.000 18.42821 100 ASN H O 1
ATOM 1598 N N . TRP A 1 106 B 44.49900 69.27900 9.20300 1.000 25.62409 100 TRP H N 1
ATOM 1599 C CA . TRP A 1 106 B 43.17200 69.86500 9.34400 1.000 27.51848 100 TRP H CA 1
ATOM 1600 C C . TRP A 1 106 B 43.07100 71.25000 8.71500 1.000 30.01717 100 TRP H C 1
ATOM 1601 O O . TRP A 1 106 B 42.28100 72.08300 9.17100 1.000 33.79581 100 TRP H O 1
ATOM 1622 N N . ASP A 1 107 C 43.85300 71.51000 7.67000 1.000 40.15901 100 ASP H N 1
ATOM 1623 C CA . ASP A 1 107 C 43.73700 72.72000 6.85400 1.000 41.83454 100 ASP H CA 1
ATOM 1624 C C . ASP A 1 107 C 43.48800 72.24900 5.42200 1.000 40.13867 100 ASP H C 1
ATOM 1625 O O . ASP A 1 107 C 44.39500 72.23600 4.58600 1.000 36.62716 100 ASP H O 1
ATOM 1634 N N . PHE A 1 108 D 42.24600 71.85200 5.14500 1.000 34.87853 100 PHE H N 1
ATOM 1635 C CA . PHE A 1 108 D 41.89200 71.22100 3.87400 1.000 39.26579 100 PHE H CA 1
ATOM 1636 C C . PHE A 1 108 D 41.81400 72.28700 2.78900 1.000 40.58335 100 PHE H C 1
ATOM 1637 O O . PHE A 1 108 D 40.77000 72.89600 2.55400 1.000 28.94203 100 PHE H O 1
ATOM 1654 N N . GLU A 1 109 ? 42.93700 72.51200 2.10900 1.000 52.23117 101 GLU H N 1
ATOM 1655 C CA . GLU A 1 109 ? 42.92500 73.39200 0.94800 1.000 48.98448 101 GLU H CA 1
ATOM 1656 C C . GLU A 1 109 ? 42.46000 72.66000 -0.30200 1.000 40.94509 101 GLU H C 1
ATOM 1657 O O . GLU A 1 109 ? 41.81600 73.26400 -1.16800 1.000 41.34891 101 GLU H O 1
ATOM 1669 N N . HIS A 1 110 ? 42.75800 71.36700 -0.40400 1.000 31.54418 102 HIS H N 1
ATOM 1670 C CA . HIS A 1 110 ? 42.51100 70.58600 -1.60800 1.000 40.72837 102 HIS H CA 1
ATOM 1671 C C . HIS A 1 110 ? 41.36200 69.62100 -1.35000 1.000 35.01385 102 HIS H C 1
ATOM 1672 O O . HIS A 1 110 ? 41.46200 68.74800 -0.48200 1.000 27.91903 102 HIS H O 1
ATOM 1686 N N . TRP A 1 111 ? 40.27800 69.78600 -2.10400 1.000 36.20285 103 TRP H N 1
ATOM 1687 C CA . TRP A 1 111 ? 39.09100 68.95400 -1.99400 1.000 21.21445 103 TRP H CA 1
ATOM 1688 C C . TRP A 1 111 ? 38.82500 68.26000 -3.31900 1.000 21.96585 103 TRP H C 1
ATOM 1689 O O . TRP A 1 111 ? 39.13800 68.78800 -4.38900 1.000 37.22293 103 TRP H O 1
ATOM 1710 N N . GLY A 1 112 ? 38.23700 67.07500 -3.23900 1.000 24.63129 104 GLY H N 1
ATOM 1711 C CA . GLY A 1 112 ? 37.82600 66.37300 -4.43300 1.000 36.03890 104 GLY H CA 1
ATOM 1712 C C . GLY A 1 112 ? 36.62000 67.02600 -5.08200 1.000 42.20520 104 GLY H C 1
ATOM 1713 O O . GLY A 1 112 ? 35.95300 67.89300 -4.51400 1.000 29.02872 104 GLY H O 1
ATOM 1717 N N . ARG A 1 113 ? 36.34100 66.59300 -6.31400 1.000 48.76332 105 ARG H N 1
ATOM 1718 C CA . ARG A 1 113 ? 35.19700 67.13500 -7.04100 1.000 37.16937 105 ARG H CA 1
ATOM 1719 C C . ARG A 1 113 ? 33.89800 66.89100 -6.28800 1.000 32.27329 105 ARG H C 1
ATOM 1720 O O . ARG A 1 113 ? 32.95800 67.68800 -6.39200 1.000 25.24732 105 ARG H O 1
ATOM 1724 N N . GLY A 1 114 ? 33.83300 65.80800 -5.51800 1.000 28.08368 106 GLY H N 1
ATOM 1725 C CA . GLY A 1 114 ? 32.61900 65.43600 -4.82300 1.000 28.64656 106 GLY H CA 1
ATOM 1726 C C . GLY A 1 114 ? 31.90900 64.27400 -5.48800 1.000 36.65213 106 GLY H C 1
ATOM 1727 O O . GLY A 1 114 ? 31.76500 64.24500 -6.71600 1.000 29.00711 106 GLY H O 1
ATOM 1731 N N . THR A 1 115 ? 31.46900 63.30900 -4.68900 1.000 41.36117 107 THR H N 1
ATOM 1732 C CA . THR A 1 115 ? 30.73200 62.14600 -5.18300 1.000 42.19278 107 THR H CA 1
ATOM 1733 C C . THR A 1 115 ? 29.43000 62.04700 -4.39900 1.000 38.72077 107 THR H C 1
ATOM 1734 O O . THR A 1 115 ? 29.45700 61.69800 -3.20000 1.000 35.48497 107 THR H O 1
ATOM 1745 N N . PRO A 1 116 ? 28.28400 62.36100 -5.00400 1.000 38.55328 108 PRO H N 1
ATOM 1746 C CA . PRO A 1 116 ? 27.02300 62.30100 -4.25900 1.000 35.50764 108 PRO H CA 1
ATOM 1747 C C . PRO A 1 116 ? 26.46800 60.88700 -4.21100 1.000 39.87096 108 PRO H C 1
ATOM 1748 O O . PRO A 1 116 ? 26.56200 60.12500 -5.17600 1.000 43.33177 108 PRO H O 1
ATOM 1759 N N . VAL A 1 117 ? 25.88600 60.54200 -3.06700 1.000 37.52219 109 VAL H N 1
ATOM 1760 C CA . VAL A 1 117 ? 25.27100 59.23800 -2.85800 1.000 40.00821 109 VAL H CA 1
ATOM 1761 C C . VAL A 1 117 ? 23.87200 59.46500 -2.30800 1.000 47.02704 109 VAL H C 1
ATOM 1762 O O . VAL A 1 117 ? 23.71500 60.03000 -1.22000 1.000 51.30674 109 VAL H O 1
ATOM 1775 N N . ILE A 1 118 ? 22.86400 59.03100 -3.05600 1.000 53.43002 110 ILE H N 1
ATOM 1776 C CA . ILE A 1 118 ? 21.46900 59.14800 -2.65400 1.000 44.26848 110 ILE H CA 1
ATOM 1777 C C . ILE A 1 118 ? 21.02400 57.79400 -2.12200 1.000 43.43326 110 ILE H C 1
ATOM 1778 O O . ILE A 1 118 ? 21.08700 56.78700 -2.83800 1.000 44.65927 110 ILE H O 1
ATOM 1794 N N . VAL A 1 119 ? 20.58200 57.76400 -0.86600 1.000 45.68624 111 VAL H N 1
ATOM 1795 C CA . VAL A 1 119 ? 20.09000 56.53400 -0.25600 1.000 47.67242 111 VAL H CA 1
ATOM 1796 C C . VAL A 1 119 ? 18.58900 56.65100 -0.03000 1.000 48.06488 111 VAL H C 1
ATOM 1797 O O . VAL A 1 119 ? 18.14000 57.07900 1.04000 1.000 45.10034 111 VAL H O 1
ATOM 1810 N N . SER A 1 120 ? 17.80900 56.27600 -1.03900 1.000 50.86803 112 SER H N 1
ATOM 1811 C CA . SER A 1 120 ? 16.36000 56.21500 -0.93800 1.000 56.43983 112 SER H CA 1
ATOM 1812 C C . SER A 1 120 ? 15.89500 54.83800 -1.38100 1.000 51.74826 112 SER H C 1
ATOM 1813 O O . SER A 1 120 ? 16.52800 54.19000 -2.21900 1.000 49.49265 112 SER H O 1
ATOM 1821 N N . SER A 1 121 ? 14.78700 54.39100 -0.79500 1.000 52.20165 113 SER H N 1
ATOM 1822 C CA . SER A 1 121 ? 14.13400 53.15300 -1.21500 1.000 50.03149 113 SER H CA 1
ATOM 1823 C C . SER A 1 121 ? 13.14900 53.48000 -2.33600 1.000 43.37386 113 SER H C 1
ATOM 1824 O O . SER A 1 121 ? 11.93100 53.35200 -2.20700 1.000 54.20453 113 SER H O 1
ATOM 1832 N N . ALA A 1 122 ? 13.71300 53.92900 -3.45900 1.000 50.71676 114 ALA H N 1
ATOM 1833 C CA . ALA A 1 122 ? 12.89600 54.41100 -4.57000 1.000 61.60360 114 ALA H CA 1
ATOM 1834 C C . ALA A 1 122 ? 13.72800 54.31900 -5.84800 1.000 59.24027 114 ALA H C 1
ATOM 1835 O O . ALA A 1 122 ? 14.51300 55.22400 -6.14200 1.000 61.15256 114 ALA H O 1
ATOM 1842 N N . SER A 1 123 ? 13.54200 53.23300 -6.59500 1.000 59.44720 115 SER H N 1
ATOM 1843 C CA . SER A 1 123 ? 14.19300 53.09600 -7.88600 1.000 68.09090 115 SER H CA 1
ATOM 1844 C C . SER A 1 123 ? 13.80000 54.26000 -8.79900 1.000 63.33893 115 SER H C 1
ATOM 1845 O O . SER A 1 123 ? 12.88300 55.03300 -8.51200 1.000 65.57285 115 SER H O 1
ATOM 1853 N N . THR A 1 124 ? 14.51500 54.37900 -9.91600 1.000 61.66522 116 THR H N 1
ATOM 1854 C CA . THR A 1 124 ? 14.31900 55.51300 -10.81100 1.000 57.97681 116 THR H CA 1
ATOM 1855 C C . THR A 1 124 ? 12.95800 55.44900 -11.49300 1.000 58.90918 116 THR H C 1
ATOM 1856 O O . THR A 1 124 ? 12.51800 54.38700 -11.94400 1.000 69.74943 116 THR H O 1
ATOM 1867 N N . LYS A 1 125 ? 12.29700 56.60100 -11.57700 1.000 53.01487 117 LYS H N 1
ATOM 1868 C CA . LYS A 1 125 ? 11.08400 56.75900 -12.36400 1.000 61.62213 117 LYS H CA 1
ATOM 1869 C C . LYS A 1 125 ? 11.21800 57.99800 -13.23800 1.000 58.51709 117 LYS H C 1
ATOM 1870 O O . LYS A 1 125 ? 11.81000 59.00000 -12.82600 1.000 50.68379 117 LYS H O 1
ATOM 1889 N N . GLY A 1 126 ? 10.67300 57.92000 -14.44900 1.000 66.51893 118 GLY H N 1
ATOM 1890 C CA . GLY A 1 126 ? 10.56800 59.07200 -15.31000 1.000 63.20882 118 GLY H CA 1
ATOM 1891 C C . GLY A 1 126 ? 9.35400 59.90700 -14.95600 1.000 53.30904 118 GLY H C 1
ATOM 1892 O O . GLY A 1 126 ? 8.32800 59.38900 -14.50300 1.000 56.76392 118 GLY H O 1
ATOM 1896 N N . PRO A 1 127 ? 9.43900 61.21700 -15.16500 1.000 44.52571 119 PRO H N 1
ATOM 1897 C CA . PRO A 1 127 ? 8.36100 62.10300 -14.71800 1.000 47.85662 119 PRO H CA 1
ATOM 1898 C C . PRO A 1 127 ? 7.08500 61.91100 -15.52100 1.000 61.08742 119 PRO H C 1
ATOM 1899 O O . PRO A 1 127 ? 7.06800 61.31500 -16.60000 1.000 67.87487 119 PRO H O 1
ATOM 1910 N N . SER A 1 128 ? 5.99900 62.43100 -14.95700 1.000 57.64303 120 SER H N 1
ATOM 1911 C CA . SER A 1 128 ? 4.74400 62.63800 -15.66500 1.000 46.55109 120 SER H CA 1
ATOM 1912 C C . SER A 1 128 ? 4.54100 64.14100 -15.77400 1.000 44.34921 120 SER H C 1
ATOM 1913 O O . SER A 1 128 ? 4.58100 64.84800 -14.76200 1.000 47.79863 120 SER H O 1
ATOM 1921 N N . VAL A 1 129 ? 4.36300 64.63000 -16.99400 1.000 45.99224 121 VAL H N 1
ATOM 1922 C CA . VAL A 1 129 ? 4.21600 66.05700 -17.25000 1.000 47.24399 121 VAL H CA 1
ATOM 1923 C C . VAL A 1 129 ? 2.73000 66.36600 -17.36800 1.000 47.79805 121 VAL H C 1
ATOM 1924 O O . VAL A 1 129 ? 2.04000 65.81700 -18.23600 1.000 46.82309 121 VAL H O 1
ATOM 1937 N N . PHE A 1 130 ? 2.23600 67.23600 -16.48800 1.000 47.14592 122 PHE H N 1
ATOM 1938 C CA . PHE A 1 130 ? 0.84800 67.66100 -16.49300 1.000 43.15303 122 PHE H CA 1
ATOM 1939 C C . PHE A 1 130 ? 0.76600 69.15800 -16.76700 1.000 47.98777 122 PHE H C 1
ATOM 1940 O O . PHE A 1 130 ? 1.64000 69.91800 -16.34100 1.000 49.02278 122 PHE H O 1
ATOM 1957 N N . PRO A 1 131 ? -0.27200 69.61300 -17.47900 1.000 53.61438 123 PRO H N 1
ATOM 1958 C CA . PRO A 1 131 ? -0.31500 71.01900 -17.89400 1.000 54.00458 123 PRO H CA 1
ATOM 1959 C C . PRO A 1 131 ? -0.99500 71.93100 -16.88800 1.000 49.66702 123 PRO H C 1
ATOM 1960 O O . PRO A 1 131 ? -2.11100 71.65200 -16.44000 1.000 55.05767 123 PRO H O 1
ATOM 1971 N N . LEU A 1 132 ? -0.33400 73.03200 -16.53800 1.000 52.99606 124 LEU H N 1
ATOM 1972 C CA . LEU A 1 132 ? -0.93700 74.07300 -15.70500 1.000 69.49082 124 LEU H CA 1
ATOM 1973 C C . LEU A 1 132 ? -1.59900 75.07400 -16.64400 1.000 69.68882 124 LEU H C 1
ATOM 1974 O O . LEU A 1 132 ? -0.97600 76.02700 -17.11700 1.000 59.72859 124 LEU H O 1
ATOM 1990 N N . ALA A 1 133 ? -2.88300 74.85400 -16.91500 1.000 68.64480 125 ALA H N 1
ATOM 1991 C CA . ALA A 1 133 ? -3.58300 75.65100 -17.90600 1.000 78.61378 125 ALA H CA 1
ATOM 1992 C C . ALA A 1 133 ? -3.81400 77.07200 -17.39500 1.000 74.51338 125 ALA H C 1
ATOM 1993 O O . ALA A 1 133 ? -4.02600 77.28500 -16.19900 1.000 76.76374 125 ALA H O 1
ATOM 2000 N N . PRO A 1 134 ? -3.79400 78.06500 -18.29000 1.000 70.75663 126 PRO H N 1
ATOM 2001 C CA . PRO A 1 134 ? -3.98700 79.45200 -17.83400 1.000 81.78066 126 PRO H CA 1
ATOM 2002 C C . PRO A 1 134 ? -5.36500 79.71300 -17.24800 1.000 95.15731 126 PRO H C 1
ATOM 2003 O O . PRO A 1 134 ? -5.47800 80.39300 -16.22000 1.000 102.87032 126 PRO H O 1
ATOM 2014 N N . SER A 1 135 ? -6.42000 79.19600 -17.88000 1.000 100.82706 127 SER H N 1
ATOM 2015 C CA . SER A 1 135 ? -7.79300 79.40000 -17.41700 1.000 102.32521 127 SER H CA 1
ATOM 2016 C C . SER A 1 135 ? -8.18900 80.87400 -17.45900 1.000 104.40311 127 SER H C 1
ATOM 2017 O O . SER A 1 135 ? -8.98100 81.33900 -16.63500 1.000 90.78431 127 SER H O 1
ATOM 2021 N N . SER A 1 136 ? -7.64500 81.61500 -18.42000 1.000 94.09246 128 SER H N 1
ATOM 2022 C CA . SER A 1 136 ? -7.94200 83.03700 -18.56100 1.000 98.17684 128 SER H CA 1
ATOM 2023 C C . SER A 1 136 ? -7.53900 83.80800 -17.30800 1.000 99.48635 128 SER H C 1
ATOM 2024 O O . SER A 1 136 ? -8.38900 84.34300 -16.59500 1.000 84.09013 128 SER H O 1
ATOM 2028 N N . GLY A 1 142 ? -5.50300 91.58200 -17.48900 1.000 55.57002 134 GLY H N 1
ATOM 2029 C CA . GLY A 1 142 ? -4.12400 91.86500 -17.84400 1.000 81.21742 134 GLY H CA 1
ATOM 2030 C C . GLY A 1 142 ? -3.40100 90.67800 -18.45300 1.000 99.12688 134 GLY H C 1
ATOM 2031 O O . GLY A 1 142 ? -3.89300 90.05400 -19.39400 1.000 104.33094 134 GLY H O 1
ATOM 2035 N N . THR A 1 143 ? -2.22300 90.37000 -17.91600 1.000 109.05512 135 THR H N 1
ATOM 2036 C CA . THR A 1 143 ? -1.44400 89.23800 -18.39500 1.000 110.27006 135 THR H CA 1
ATOM 2037 C C . THR A 1 143 ? -1.93100 87.94500 -17.75100 1.000 108.50250 135 THR H C 1
ATOM 2038 O O . THR A 1 143 ? -2.46700 87.94000 -16.63900 1.000 95.84197 135 THR H O 1
ATOM 2049 N N . ALA A 1 144 ? -1.74800 86.84200 -18.47100 1.000 107.27482 136 ALA H N 1
ATOM 2050 C CA . ALA A 1 144 ? -2.12000 85.51700 -18.00100 1.000 107.39120 136 ALA H CA 1
ATOM 2051 C C . ALA A 1 144 ? -0.88800 84.62200 -17.98600 1.000 103.64025 136 ALA H C 1
ATOM 2052 O O . ALA A 1 144 ? 0.07500 84.84600 -18.72600 1.000 103.81179 136 ALA H O 1
ATOM 2059 N N . ALA A 1 145 ? -0.92900 83.59800 -17.13300 1.000 96.04037 137 ALA H N 1
ATOM 2060 C CA . ALA A 1 145 ? 0.21500 82.72900 -16.89900 1.000 88.92248 137 ALA H CA 1
ATOM 2061 C C . ALA A 1 145 ? -0.20100 81.26500 -16.96000 1.000 72.73647 137 ALA H C 1
ATOM 2062 O O . ALA A 1 145 ? -1.33400 80.90700 -16.63100 1.000 75.16910 137 ALA H O 1
ATOM 2069 N N . LEU A 1 146 ? 0.74500 80.42300 -17.37300 1.000 72.01929 138 LEU H N 1
ATOM 2070 C CA . LEU A 1 146 ? 0.52800 78.98800 -17.50100 1.000 75.56386 138 LEU H CA 1
ATOM 2071 C C . LEU A 1 146 ? 1.86700 78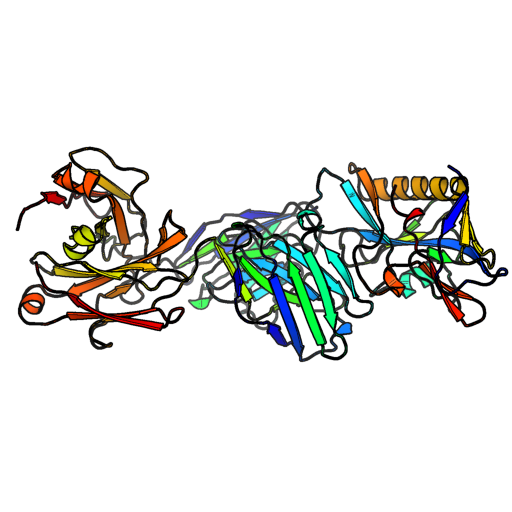.28200 -17.33500 1.000 65.92402 138 LEU H C 1
ATOM 2072 O O . LEU A 1 146 ? 2.92800 78.91100 -17.36800 1.000 69.40645 138 LEU H O 1
ATOM 2088 N N . GLY A 1 147 ? 1.81800 76.96700 -17.16300 1.000 56.18448 139 GLY H N 1
ATOM 2089 C CA . GLY A 1 147 ? 3.04700 76.24200 -16.91800 1.000 59.15552 139 GLY H CA 1
ATOM 2090 C C . GLY A 1 147 ? 2.86300 74.74300 -16.98900 1.000 54.71908 139 GLY H C 1
ATOM 2091 O O . GLY A 1 147 ? 1.83600 74.24000 -17.44800 1.000 55.68506 139 GLY H O 1
ATOM 2095 N N . CYS A 1 148 ? 3.89200 74.03700 -16.52100 1.000 52.59401 140 CYS H N 1
ATOM 2096 C CA . CYS A 1 148 ? 3.93100 72.58300 -16.51000 1.000 51.75826 140 CYS H CA 1
ATOM 2097 C C . CYS A 1 148 ? 4.25000 72.09600 -15.10300 1.000 49.70882 140 CYS H C 1
ATOM 2098 O O . CYS A 1 148 ? 4.84800 72.81300 -14.29700 1.000 51.70700 140 CYS H O 1
ATOM 2105 N N . LEU A 1 149 ? 3.84800 70.85900 -14.81300 1.000 39.60139 141 LEU H N 1
ATOM 2106 C CA . LEU A 1 149 ? 4.10700 70.23100 -13.51700 1.000 36.54754 141 LEU H CA 1
ATOM 2107 C C . LEU A 1 149 ? 4.79800 68.89400 -13.76300 1.000 44.52908 141 LEU H C 1
ATOM 2108 O O . LEU A 1 149 ? 4.15300 67.91800 -14.15700 1.000 46.77033 141 LEU H O 1
ATOM 2124 N N . VAL A 1 150 ? 6.10600 68.85100 -13.52300 1.000 44.88926 142 VAL H N 1
ATOM 2125 C CA . VAL A 1 150 ? 6.89500 67.63200 -13.67700 1.000 39.61346 142 VAL H CA 1
ATOM 2126 C C . VAL A 1 150 ? 6.84100 66.90300 -12.33900 1.000 39.07767 142 VAL H C 1
ATOM 2127 O O . VAL A 1 150 ? 7.54800 67.25900 -11.39500 1.000 47.26511 142 VAL H O 1
ATOM 2140 N N . LYS A 1 151 ? 6.00900 65.86900 -12.25900 1.000 41.56010 143 LYS H N 1
ATOM 2141 C CA . LYS A 1 151 ? 5.64100 65.26500 -10.98800 1.000 46.61129 143 LYS H CA 1
ATOM 2142 C C . LYS A 1 151 ? 6.07900 63.80800 -10.92200 1.000 41.86902 143 LYS H C 1
ATOM 2143 O O . LYS A 1 151 ? 6.18000 63.12100 -11.94200 1.000 42.56037 143 LYS H O 1
ATOM 2162 N N . ASP A 1 152 ? 6.34600 63.35200 -9.69900 1.000 52.75561 144 ASP H N 1
ATOM 2163 C CA . ASP A 1 152 ? 6.65700 61.95600 -9.40300 1.000 49.77393 144 ASP H CA 1
ATOM 2164 C C . ASP A 1 152 ? 7.79000 61.44100 -10.29400 1.000 46.13799 144 ASP H C 1
ATOM 2165 O O . ASP A 1 152 ? 7.61100 60.57600 -11.14900 1.000 56.48788 144 ASP H O 1
ATOM 2174 N N . TYR A 1 153 ? 8.97600 62.00000 -10.06200 1.000 43.41320 145 TYR H N 1
ATOM 2175 C CA . TYR A 1 153 ? 10.17800 61.56400 -10.75400 1.000 47.67136 145 TYR H CA 1
ATOM 2176 C C . TYR A 1 153 ? 11.32200 61.41800 -9.76300 1.000 48.91089 145 TYR H C 1
ATOM 2177 O O . TYR A 1 153 ? 11.37400 62.10400 -8.73900 1.000 51.03185 145 TYR H O 1
ATOM 2195 N N . PHE A 1 154 ? 12.24900 60.51500 -10.09300 1.000 46.53558 146 PHE H N 1
ATOM 2196 C CA . PHE A 1 154 ? 13.40200 60.24500 -9.24900 1.000 41.89677 146 PHE H CA 1
ATOM 2197 C C . PHE A 1 154 ? 14.48900 59.63300 -10.11200 1.000 44.17121 146 PHE H C 1
ATOM 2198 O O . PHE A 1 154 ? 14.18100 58.75600 -10.93000 1.000 51.13099 146 PHE H O 1
ATOM 2215 N N . PRO A 1 155 ? 15.75800 60.05000 -9.96800 1.000 41.98152 147 PRO H N 1
ATOM 2216 C CA . PRO A 1 155 ? 16.28600 61.06900 -9.06000 1.000 40.82372 147 PRO H CA 1
ATOM 2217 C C . PRO A 1 155 ? 16.36500 62.43200 -9.72400 1.000 42.80210 147 PRO H C 1
ATOM 2218 O O . PRO A 1 155 ? 15.98900 62.56300 -10.88800 1.000 55.43659 147 PRO H O 1
ATOM 2229 N N . GLU A 1 156 ? 16.85800 63.43300 -8.99800 1.000 44.30963 148 GLU H N 1
ATOM 2230 C CA . GLU A 1 156 ? 17.13900 64.71400 -9.61200 1.000 46.64419 148 GLU H CA 1
ATOM 2231 C C . GLU A 1 156 ? 18.24700 64.55200 -10.65100 1.000 49.90384 148 GLU H C 1
ATOM 2232 O O . GLU A 1 156 ? 19.01300 63.58700 -10.60900 1.000 54.87761 148 GLU H O 1
ATOM 2244 N N . PRO A 1 157 ? 18.35800 65.49000 -11.60100 1.000 46.76616 149 PRO H N 1
ATOM 2245 C CA . PRO A 1 157 ? 17.47800 66.62400 -11.87600 1.000 56.31692 149 PRO H CA 1
ATOM 2246 C C . PRO A 1 157 ? 16.69400 66.43400 -13.16500 1.000 57.58684 149 PRO H C 1
ATOM 2247 O O . PRO A 1 157 ? 16.86300 65.42000 -13.84300 1.000 52.45553 149 PRO H O 1
ATOM 2258 N N . VAL A 1 158 ? 15.84800 67.40700 -13.49700 1.000 57.39651 150 VAL H N 1
ATOM 2259 C CA . VAL A 1 158 ? 15.20600 67.48000 -14.80100 1.000 61.69707 150 VAL H CA 1
ATOM 2260 C C . VAL A 1 158 ? 15.42100 68.88500 -15.34400 1.000 53.74703 150 VAL H C 1
ATOM 2261 O O . VAL A 1 158 ? 15.63100 69.83900 -14.59200 1.000 43.93042 150 VAL H O 1
ATOM 2274 N N . THR A 1 159 ? 15.37700 68.99900 -16.66700 1.000 58.12790 151 THR H N 1
ATOM 2275 C CA . THR A 1 159 ? 15.53100 70.27200 -17.35700 1.000 63.57320 151 THR H CA 1
ATOM 2276 C C . THR A 1 159 ? 14.20900 70.63200 -18.01800 1.000 59.73039 151 THR H C 1
ATOM 2277 O O . THR A 1 159 ? 13.59300 69.78900 -18.67800 1.000 57.64124 151 THR H O 1
ATOM 2288 N N . VAL A 1 160 ? 13.77300 71.87500 -17.83400 1.000 54.53752 152 VAL H N 1
ATOM 2289 C CA . VAL A 1 160 ? 12.53300 72.36900 -18.42100 1.000 57.84440 152 VAL H CA 1
ATOM 2290 C C . VAL A 1 160 ? 12.86200 73.57900 -19.28400 1.000 62.25303 152 VAL H C 1
ATOM 2291 O O . VAL A 1 160 ? 13.42700 74.56400 -18.79400 1.000 53.23849 152 VAL H O 1
ATOM 2304 N N . SER A 1 161 ? 12.51000 73.50000 -20.56700 1.000 75.75004 153 SER H N 1
ATOM 2305 C CA . SER A 1 161 ? 12.65900 74.60400 -21.50200 1.000 71.87272 153 SER H CA 1
ATOM 2306 C C . SER A 1 161 ? 11.32100 74.86300 -22.17900 1.000 68.27674 153 SER H C 1
ATOM 2307 O O . SER A 1 161 ? 10.49000 73.96000 -22.31100 1.000 72.02853 153 SER H O 1
ATOM 2315 N N . TRP A 1 162 ? 11.11600 76.10500 -22.60400 1.000 63.14806 154 TRP H N 1
ATOM 2316 C CA . TRP A 1 162 ? 9.85100 76.53400 -23.18300 1.000 76.83612 154 TRP H CA 1
ATOM 2317 C C . TRP A 1 162 ? 10.03400 76.88200 -24.65300 1.000 89.48474 154 TRP H C 1
ATOM 2318 O O . TRP A 1 162 ? 10.93100 77.65400 -25.00800 1.000 95.44014 154 TRP H O 1
ATOM 2339 N N . ASN A 1 163 ? 9.17400 76.31400 -25.49900 1.000 90.72056 155 ASN H N 1
ATOM 2340 C CA . ASN A 1 163 ? 9.22000 76.54500 -26.94100 1.000 87.92524 155 ASN H CA 1
ATOM 2341 C C . ASN A 1 163 ? 10.62000 76.28500 -27.49200 1.000 87.97845 155 ASN H C 1
ATOM 2342 O O . ASN A 1 163 ? 11.14800 77.05000 -28.30100 1.000 96.41297 155 ASN H O 1
ATOM 2353 N N . SER A 1 164 ? 11.22700 75.18800 -27.04200 1.000 84.03795 156 SER H N 1
ATOM 2354 C CA . SER A 1 164 ? 12.53700 74.74600 -27.51200 1.000 82.94597 156 SER H CA 1
ATOM 2355 C C . SER A 1 164 ? 13.61800 75.80500 -27.31500 1.000 75.62808 156 SER H C 1
ATOM 2356 O O . SER A 1 164 ? 14.62900 75.80000 -28.02300 1.000 66.45174 156 SER H O 1
ATOM 2360 N N . GLY A 1 165 ? 13.42600 76.71900 -26.36400 1.000 76.17605 157 GLY H N 1
ATOM 2361 C CA . GLY A 1 165 ? 14.42500 77.71400 -26.03500 1.000 71.41222 157 GLY H CA 1
ATOM 2362 C C . GLY A 1 165 ? 14.15900 79.10700 -26.56200 1.000 84.07028 157 GLY H C 1
ATOM 2363 O O . GLY A 1 165 ? 14.93400 80.02100 -26.25500 1.000 88.48834 157 GLY H O 1
ATOM 2367 N N . ALA A 1 166 ? 13.09400 79.30400 -27.34100 1.000 92.75361 158 ALA H N 1
ATOM 2368 C CA . ALA A 1 166 ? 12.79700 80.63200 -27.86500 1.000 85.97305 158 ALA H CA 1
ATOM 2369 C C . ALA A 1 166 ? 12.20200 81.53800 -26.79400 1.000 93.90941 158 ALA H C 1
ATOM 2370 O O . ALA A 1 166 ? 12.57400 82.71300 -26.69400 1.000 86.41204 158 ALA H O 1
ATOM 2377 N N . LEU A 1 167 ? 11.28000 81.01200 -25.99200 1.000 103.56191 159 LEU H N 1
ATOM 2378 C CA . LEU A 1 167 ? 10.62100 81.78000 -24.94300 1.000 98.63547 159 LEU H CA 1
ATOM 2379 C C . LEU A 1 167 ? 11.42200 81.66300 -23.65300 1.000 88.48088 159 LEU H C 1
ATOM 2380 O O . LEU A 1 167 ? 11.61000 80.55900 -23.13100 1.000 78.11517 159 LEU H O 1
ATOM 2396 N N . THR A 1 168 ? 11.89300 82.80400 -23.14100 1.000 93.04327 160 THR H N 1
ATOM 2397 C CA . THR A 1 168 ? 12.65600 82.82400 -21.90200 1.000 94.76090 160 THR H CA 1
ATOM 2398 C C . THR A 1 168 ? 12.38000 84.04500 -21.03400 1.000 90.14464 160 THR H C 1
ATOM 2399 O O . THR A 1 168 ? 13.02100 84.18700 -19.98800 1.000 86.34984 160 THR H O 1
ATOM 2410 N N . SER A 1 169 ? 11.45800 84.92400 -21.42100 1.000 85.66091 161 SER H N 1
ATOM 2411 C CA . SER A 1 169 ? 11.14300 86.11600 -20.64300 1.000 81.80131 161 SER H CA 1
ATOM 2412 C C . SER A 1 169 ? 9.95700 85.82000 -19.73200 1.000 81.79792 161 SER H C 1
ATOM 2413 O O . SER A 1 169 ? 8.89300 85.40500 -20.20500 1.000 87.60023 161 SER H O 1
ATOM 2417 N N . GLY A 1 170 ? 10.14000 86.03600 -18.43200 1.000 87.60373 162 GLY H N 1
ATOM 2418 C CA . GLY A 1 170 ? 9.09600 85.74700 -17.47000 1.000 93.78967 162 GLY H CA 1
ATOM 2419 C C . GLY A 1 170 ? 8.95000 84.28600 -17.11700 1.000 89.90529 162 GLY H C 1
ATOM 2420 O O . GLY A 1 170 ? 7.89000 83.88200 -16.63100 1.000 76.74953 162 GLY H O 1
ATOM 2424 N N . VAL A 1 171 ? 9.98300 83.47900 -17.34500 1.000 97.65901 163 VAL H N 1
ATOM 2425 C CA . VAL A 1 171 ? 9.94500 82.04800 -17.07000 1.000 78.84475 163 VAL H CA 1
ATOM 2426 C C . VAL A 1 171 ? 10.50700 81.79500 -15.68000 1.000 76.05182 163 VAL H C 1
ATOM 2427 O O . VAL A 1 171 ? 11.47600 82.43600 -15.25600 1.000 75.02409 163 VAL H O 1
ATOM 2440 N N . HIS A 1 172 ? 9.89900 80.84900 -14.96900 1.000 74.92247 164 HIS H N 1
ATOM 2441 C CA . HIS A 1 172 ? 10.32700 80.48400 -13.62400 1.000 65.34187 164 HIS H CA 1
ATOM 2442 C C . HIS A 1 172 ? 10.31000 78.96900 -13.50600 1.000 62.55102 164 HIS H C 1
ATOM 2443 O O . HIS A 1 172 ? 9.25000 78.35000 -13.62700 1.000 64.86911 164 HIS H O 1
ATOM 2457 N N . THR A 1 173 ? 11.47700 78.37800 -13.27800 1.000 65.81600 165 THR H N 1
ATOM 2458 C CA . THR A 1 173 ? 11.61500 76.93900 -13.06100 1.000 59.13534 165 THR H CA 1
ATOM 2459 C C . THR A 1 173 ? 11.98300 76.74600 -11.59200 1.000 61.46121 165 THR H C 1
ATOM 2460 O O . THR A 1 173 ? 13.15900 76.74700 -11.22400 1.000 64.08095 165 THR H O 1
ATOM 2471 N N . PHE A 1 174 ? 10.96100 76.58000 -10.75300 1.000 64.10190 166 PHE H N 1
ATOM 2472 C CA . PHE A 1 174 ? 11.16800 76.52300 -9.31700 1.000 71.46732 166 PHE H CA 1
ATOM 2473 C C . PHE A 1 174 ? 12.06700 75.34600 -8.94800 1.000 68.00765 166 PHE H C 1
ATOM 2474 O O . PHE A 1 174 ? 12.29300 74.44500 -9.75900 1.000 55.99272 166 PHE H O 1
ATOM 2491 N N . PRO A 1 175 ? 12.61200 75.34200 -7.73300 1.000 68.79655 167 PRO H N 1
ATOM 2492 C CA . PRO A 1 175 ? 13.33200 74.15500 -7.26700 1.000 67.16097 167 PRO H CA 1
ATOM 2493 C C . PRO A 1 175 ? 12.37100 73.00200 -7.04000 1.000 61.93708 167 PRO H C 1
ATOM 2494 O O . PRO A 1 175 ? 11.20300 73.19200 -6.68900 1.000 54.90000 167 PRO H O 1
ATOM 2505 N N . ALA A 1 176 ? 12.87100 71.79300 -7.26600 1.000 59.55255 168 ALA H N 1
ATOM 2506 C CA . ALA A 1 176 ? 12.05400 70.61200 -7.05500 1.000 49.76801 168 ALA H CA 1
ATOM 2507 C C . ALA A 1 176 ? 11.85300 70.36800 -5.56200 1.000 45.06866 168 ALA H C 1
ATOM 2508 O O . ALA A 1 176 ? 12.65000 70.78900 -4.71900 1.000 44.04844 168 ALA H O 1
ATOM 2515 N N . VAL A 1 177 ? 10.76000 69.68500 -5.24000 1.000 45.55783 169 VAL H N 1
ATOM 2516 C CA . VAL A 1 177 ? 10.40500 69.35000 -3.86800 1.000 40.73651 169 VAL H CA 1
ATOM 2517 C C . VAL A 1 177 ? 10.40800 67.83700 -3.72800 1.000 37.35357 169 VAL H C 1
ATOM 2518 O O . VAL A 1 177 ? 9.94800 67.12300 -4.62400 1.000 40.70292 169 VAL H O 1
ATOM 2531 N N . LEU A 1 178 ? 10.93100 67.34900 -2.60600 1.000 36.20339 170 LEU H N 1
ATOM 2532 C CA . LEU A 1 178 ? 10.89000 65.92300 -2.31000 1.000 43.57166 170 LEU H CA 1
ATOM 2533 C C . LEU A 1 178 ? 9.53900 65.58400 -1.69300 1.000 55.29274 170 LEU H C 1
ATOM 2534 O O . LEU A 1 178 ? 9.20900 66.06700 -0.60500 1.000 53.88929 170 LEU H O 1
ATOM 2550 N N . GLN A 1 179 ? 8.76200 64.75900 -2.38700 1.000 57.83941 171 GLN H N 1
ATOM 2551 C CA . GLN A 1 179 ? 7.43400 64.40300 -1.92100 1.000 61.56980 171 GLN H CA 1
ATOM 2552 C C . GLN A 1 179 ? 7.51200 63.29400 -0.87600 1.000 59.18228 171 GLN H C 1
ATOM 2553 O O . GLN A 1 179 ? 8.51300 62.58400 -0.75400 1.000 62.40694 171 GLN H O 1
ATOM 2567 N N . SER A 1 180 ? 6.42300 63.14800 -0.11800 1.000 65.33864 172 SER H N 1
ATOM 2568 C CA . SER A 1 180 ? 6.37800 62.13900 0.93300 1.000 65.13856 172 SER H CA 1
ATOM 2569 C C . SER A 1 180 ? 6.64300 60.73800 0.40300 1.000 55.69394 172 SER H C 1
ATOM 2570 O O . SER A 1 180 ? 7.00700 59.85100 1.18200 1.000 51.74495 172 SER H O 1
ATOM 2578 N N . SER A 1 181 ? 6.47500 60.51900 -0.89800 1.000 58.89968 173 SER H N 1
ATOM 2579 C CA . SER A 1 181 ? 6.66200 59.21000 -1.50700 1.000 53.08254 173 SER H CA 1
ATOM 2580 C C . SER A 1 181 ? 8.09400 58.97400 -1.97300 1.000 48.78121 173 SER H C 1
ATOM 2581 O O . SER A 1 181 ? 8.35400 57.97400 -2.65000 1.000 43.65185 173 SER H O 1
ATOM 2589 N N . GLY A 1 182 ? 9.02300 59.86000 -1.62500 1.000 58.55229 174 GLY H N 1
ATOM 2590 C CA . GLY A 1 182 ? 10.40600 59.70900 -2.02200 1.000 60.52047 174 GLY H CA 1
ATOM 2591 C C . GLY A 1 182 ? 10.73400 60.19600 -3.41600 1.000 51.64453 174 GLY H C 1
ATOM 2592 O O . GLY A 1 182 ? 11.91000 60.15800 -3.80300 1.000 42.91127 174 GLY H O 1
ATOM 2596 N N . LEU A 1 183 ? 9.74300 60.64100 -4.18300 1.000 52.66131 175 LEU H N 1
ATOM 2597 C CA . LEU A 1 183 ? 9.94400 61.16300 -5.52700 1.000 48.04760 175 LEU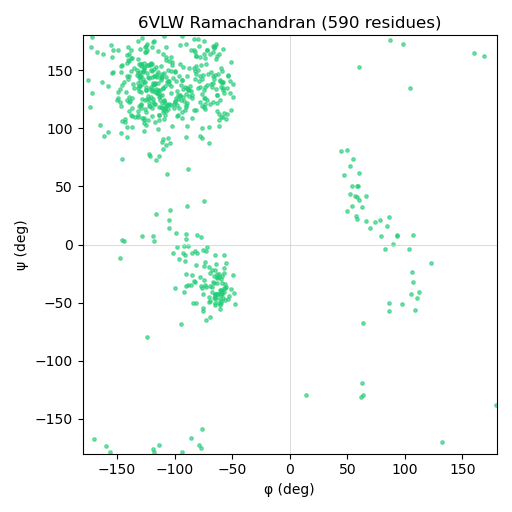 H CA 1
ATOM 2598 C C . LEU A 1 183 ? 9.83300 62.68300 -5.52500 1.000 49.58257 175 LEU H C 1
ATOM 2599 O O . LEU A 1 183 ? 9.21200 63.28400 -4.64400 1.000 54.13213 175 LEU H O 1
ATOM 2615 N N . TYR A 1 184 ? 10.43300 63.30200 -6.53500 1.000 43.57743 176 TYR H N 1
ATOM 2616 C CA . TYR A 1 184 ? 10.49200 64.75200 -6.61700 1.000 45.88501 176 TYR H CA 1
ATOM 2617 C C . TYR A 1 184 ? 9.35600 65.30600 -7.47500 1.000 40.47976 176 TYR H C 1
ATOM 2618 O O . TYR A 1 184 ? 8.80200 64.62400 -8.33800 1.000 45.57888 176 TYR H O 1
ATOM 2636 N N . SER A 1 185 ? 9.01300 66.56500 -7.21700 1.000 39.98169 177 SER H N 1
ATOM 2637 C CA . SER A 1 185 ? 8.01600 67.29300 -7.98600 1.000 39.41836 177 SER H CA 1
ATOM 2638 C C . SER A 1 185 ? 8.57400 68.66300 -8.34500 1.000 49.68837 177 SER H C 1
ATOM 2639 O O . SER A 1 185 ? 9.33000 69.26300 -7.57700 1.000 47.93247 177 SER H O 1
ATOM 2647 N N . LEU A 1 186 ? 8.19500 69.15400 -9.52200 1.000 55.95471 178 LEU H N 1
ATOM 2648 C CA . LEU A 1 186 ? 8.75200 70.39200 -10.04600 1.000 46.27456 178 LEU H CA 1
ATOM 2649 C C . LEU A 1 186 ? 7.68700 71.14000 -10.83100 1.000 41.72188 178 LEU H C 1
ATOM 2650 O O . LEU A 1 186 ? 6.93500 70.53700 -11.60100 1.000 41.32763 178 LEU H O 1
ATOM 2666 N N . SER A 1 187 ? 7.63400 72.45500 -10.63000 1.000 42.47176 179 SER H N 1
ATOM 2667 C CA . SER A 1 187 ? 6.74700 73.34100 -11.37200 1.000 43.19188 179 SER H CA 1
ATOM 2668 C C . SER A 1 187 ? 7.58800 74.32600 -12.16900 1.000 50.76489 179 SER H C 1
ATOM 2669 O O . SER A 1 187 ? 8.51600 74.93600 -11.62700 1.000 56.40505 179 SER H O 1
ATOM 2677 N N . SER A 1 188 ? 7.26600 74.47500 -13.45100 1.000 54.68238 180 SER H N 1
ATOM 2678 C CA . SER A 1 188 ? 7.87700 75.48300 -14.30800 1.000 58.34400 180 SER H CA 1
ATOM 2679 C C . SER A 1 188 ? 6.76000 76.25400 -14.99100 1.000 53.12643 180 SER H C 1
ATOM 2680 O O . SER A 1 188 ? 5.94400 75.66400 -15.70500 1.000 57.24607 180 SER H O 1
ATOM 2688 N N . VAL A 1 189 ? 6.72000 77.56700 -14.77000 1.000 57.81301 181 VAL H N 1
ATOM 2689 C CA . VAL A 1 189 ? 5.63300 78.41000 -15.24400 1.000 66.24526 181 VAL H CA 1
ATOM 2690 C C . VAL A 1 189 ? 6.21200 79.54700 -16.07700 1.000 72.19237 181 VAL H C 1
ATOM 2691 O O . VAL A 1 189 ? 7.42400 79.76000 -16.12900 1.000 76.68150 181 VAL H O 1
ATOM 2704 N N . VAL A 1 190 ? 5.31500 80.28400 -16.73100 1.000 76.52484 182 VAL H N 1
ATOM 2705 C CA . VAL A 1 190 ? 5.69100 81.42900 -17.55000 1.000 77.24451 182 VAL H CA 1
ATOM 2706 C C . VAL A 1 190 ? 4.50300 82.37600 -17.61400 1.000 74.35314 182 VAL H C 1
ATOM 2707 O O . VAL A 1 190 ? 3.34600 81.95000 -17.58000 1.000 78.82791 182 VAL H O 1
ATOM 2720 N N . THR A 1 191 ? 4.79600 83.66900 -17.70400 1.000 78.20268 183 THR H N 1
ATOM 2721 C CA . THR A 1 191 ? 3.78000 84.70800 -17.79700 1.000 88.83294 183 THR H CA 1
ATOM 2722 C C . THR A 1 191 ? 3.80500 85.30800 -19.19600 1.000 99.29538 183 THR H C 1
ATOM 2723 O O . THR A 1 191 ? 4.88000 85.61000 -19.72700 1.000 82.59459 183 THR H O 1
ATOM 2734 N N . VAL A 1 192 ? 2.62700 85.47800 -19.78700 1.000 104.06772 184 VAL H N 1
ATOM 2735 C CA . VAL A 1 192 ? 2.51500 85.94300 -21.16900 1.000 115.45808 184 VAL H CA 1
ATOM 2736 C C . VAL A 1 192 ? 1.33500 86.89400 -21.28500 1.000 119.53354 184 VAL H C 1
ATOM 2737 O O . VAL A 1 192 ? 0.40000 86.85500 -20.47500 1.000 109.93919 184 VAL H O 1
ATOM 2750 N N . PRO A 1 193 ? 1.35900 87.77400 -22.28800 1.000 120.12119 185 PRO H N 1
ATOM 2751 C CA . PRO A 1 193 ? 0.15800 88.56000 -22.59700 1.000 109.14998 185 PRO H CA 1
ATOM 2752 C C . PRO A 1 193 ? -1.01900 87.64900 -22.91200 1.000 107.46082 185 PRO H C 1
ATOM 2753 O O . PRO A 1 193 ? -0.87400 86.62700 -23.58500 1.000 111.16119 185 PRO H O 1
ATOM 2764 N N . SER A 1 194 ? -2.19800 88.03200 -22.41800 1.000 100.58325 186 SER H N 1
ATOM 2765 C CA . SER A 1 194 ? -3.37400 87.18400 -22.58300 1.000 104.66823 186 SER H CA 1
ATOM 2766 C C . SER A 1 194 ? -3.77000 87.05700 -24.05000 1.000 113.49641 186 SER H C 1
ATOM 2767 O O . SER A 1 194 ? -4.09700 85.95900 -24.51700 1.000 108.07396 186 SER H O 1
ATOM 2775 N N . SER A 1 195 ? -3.75500 88.16700 -24.79200 1.000 119.74276 187 SER H N 1
ATOM 2776 C CA . SER A 1 195 ? -4.06900 88.10900 -26.21600 1.000 107.49255 187 SER H CA 1
ATOM 2777 C C . SER A 1 195 ? -3.12700 87.15700 -26.94200 1.000 106.59929 187 SER H C 1
ATOM 2778 O O . SER A 1 195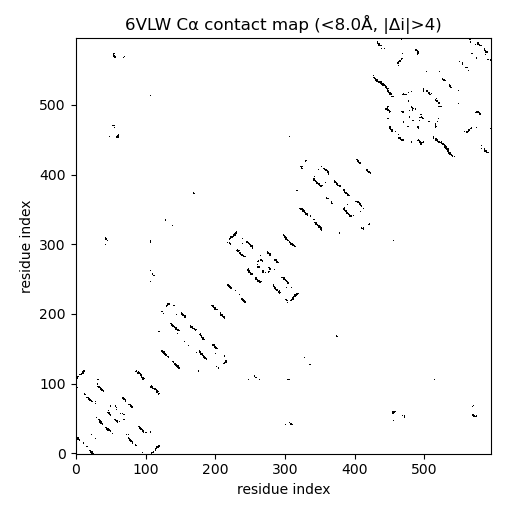 ? -3.56100 86.32400 -27.74600 1.000 108.52047 187 SER H O 1
ATOM 2786 N N . SER A 1 196 ? -1.82500 87.26600 -26.66600 1.000 108.89707 188 SER H N 1
ATOM 2787 C CA . SER A 1 196 ? -0.86900 86.32800 -27.24400 1.000 114.77085 188 SER H CA 1
ATOM 2788 C C . SER A 1 196 ? -1.23200 84.89200 -26.88900 1.000 115.17766 188 SER H C 1
ATOM 2789 O O . SER A 1 196 ? -1.08200 83.98300 -27.71300 1.000 99.97884 188 SER H O 1
ATOM 2797 N N . LEU A 1 197 ? -1.71600 84.66700 -25.66400 1.000 113.97303 189 LEU H N 1
ATOM 2798 C CA . LEU A 1 197 ? -2.13900 83.32600 -25.27400 1.000 116.58771 189 LEU H CA 1
ATOM 2799 C C . LEU A 1 197 ? -3.18900 82.77400 -26.22800 1.000 101.29739 189 LEU H C 1
ATOM 2800 O O . LEU A 1 197 ? -3.22300 81.56400 -26.48300 1.000 91.58051 189 LEU H O 1
ATOM 2804 N N . GLY A 1 198 ? -4.05300 83.63800 -26.76200 1.000 102.40391 190 GLY H N 1
ATOM 2805 C CA . GLY A 1 198 ? -5.05600 83.17300 -27.70500 1.000 102.47945 190 GLY H CA 1
ATOM 2806 C C . GLY A 1 198 ? -4.45100 82.74100 -29.02700 1.000 96.76500 190 GLY H C 1
ATOM 2807 O O . GLY A 1 198 ? -4.75400 81.66000 -29.54100 1.000 62.60511 190 GLY H O 1
ATOM 2811 N N . THR A 1 199 ? -3.57900 83.57800 -29.59300 1.000 113.66696 191 THR H N 1
ATOM 2812 C CA . THR A 1 199 ? -2.98600 83.30000 -30.89700 1.000 106.92092 191 THR H CA 1
ATOM 2813 C C . THR A 1 199 ? -1.66000 82.55200 -30.79200 1.000 120.14315 191 THR H C 1
ATOM 2814 O O . THR A 1 199 ? -1.41100 81.63100 -31.57700 1.000 108.47065 191 THR H O 1
ATOM 2825 N N . GLN A 1 200 ? -0.80900 82.92100 -29.83700 1.000 127.98854 192 GLN H N 1
ATOM 2826 C CA . GLN A 1 200 ? 0.50000 82.29700 -29.70200 1.000 125.55416 192 GLN H CA 1
ATOM 2827 C C . GLN A 1 200 ? 0.38300 80.95500 -28.98600 1.000 120.67846 192 GLN H C 1
ATOM 2828 O O . GLN A 1 200 ? -0.49600 80.74600 -28.14500 1.000 114.84943 192 GLN H O 1
ATOM 2842 N N . THR A 1 201 ? 1.29000 80.04300 -29.33200 1.000 117.25638 193 THR H N 1
ATOM 2843 C CA . THR A 1 201 ? 1.28900 78.67700 -28.83000 1.000 108.98510 193 THR H CA 1
ATOM 2844 C C . THR A 1 201 ? 2.53100 78.43200 -27.98200 1.000 110.35757 193 THR H C 1
ATOM 2845 O O . THR A 1 201 ? 3.60700 78.97100 -28.25800 1.000 109.37190 193 THR H O 1
ATOM 2856 N N . TYR A 1 202 ? 2.37800 77.59400 -26.95600 1.000 101.71396 194 TYR H N 1
ATOM 2857 C CA . TYR A 1 202 ? 3.43200 77.37300 -25.97500 1.000 85.15003 194 TYR H CA 1
ATOM 2858 C C . TYR A 1 202 ? 3.59400 75.88800 -25.68400 1.000 80.02306 194 TYR H C 1
ATOM 2859 O O . TYR A 1 202 ? 2.60400 75.18000 -25.47600 1.000 64.17403 194 TYR H O 1
ATOM 2877 N N . ILE A 1 203 ? 4.84600 75.43000 -25.65800 1.000 93.07898 195 ILE H N 1
ATOM 2878 C CA . ILE A 1 203 ? 5.19600 74.05900 -25.30700 1.000 82.06572 195 ILE H CA 1
ATOM 2879 C C . ILE A 1 203 ? 6.27600 74.10000 -24.23500 1.000 80.48161 195 ILE H C 1
ATOM 2880 O O . ILE A 1 203 ? 7.14400 74.97900 -24.25000 1.000 79.47365 195 ILE H O 1
ATOM 2896 N N . CYS A 1 204 ? 6.22700 73.14300 -23.31000 1.000 79.80298 196 CYS H N 1
ATOM 2897 C CA . CYS A 1 204 ? 7.29200 72.92500 -22.33800 1.000 76.94135 196 CYS H CA 1
ATOM 2898 C C . CYS A 1 204 ? 7.94400 71.58300 -22.63700 1.000 73.61334 196 CYS H C 1
ATOM 2899 O O . CYS A 1 204 ? 7.25200 70.56700 -22.76700 1.000 72.02267 196 CYS H O 1
ATOM 2906 N N . ASN A 1 205 ? 9.26800 71.58400 -22.76900 1.000 70.94639 197 ASN H N 1
ATOM 2907 C CA . ASN A 1 205 ? 10.02800 70.38600 -23.10500 1.000 66.31047 197 ASN H CA 1
ATOM 2908 C C . ASN A 1 205 ? 10.79800 69.93500 -21.87000 1.000 56.50808 197 ASN H C 1
ATOM 2909 O O . ASN A 1 205 ? 11.64800 70.67200 -21.35900 1.000 58.15575 197 ASN H O 1
ATOM 2920 N N . VAL A 1 206 ? 10.50200 68.72600 -21.39900 1.000 66.54860 198 VAL H N 1
ATOM 2921 C CA . VAL A 1 206 ? 11.10200 68.16900 -20.19300 1.000 55.43201 198 VAL H CA 1
ATOM 2922 C C . VAL A 1 206 ? 12.07200 67.06800 -20.59300 1.000 54.27766 198 VAL H C 1
ATOM 2923 O O . VAL A 1 206 ? 11.76500 66.24100 -21.46000 1.000 55.58324 198 VAL H O 1
ATOM 2936 N N . ASN A 1 207 ? 13.24600 67.06100 -19.96300 1.000 55.80035 199 ASN H N 1
ATOM 2937 C CA . ASN A 1 207 ? 14.25100 66.02600 -20.18200 1.000 62.45326 199 ASN H CA 1
ATOM 2938 C C . ASN A 1 207 ? 14.73100 65.52700 -18.82700 1.000 57.79290 199 ASN H C 1
ATOM 2939 O O . ASN A 1 207 ? 15.39500 66.26400 -18.08900 1.000 53.21784 199 ASN H O 1
ATOM 2950 N N . HIS A 1 208 ? 14.39400 64.28200 -18.50200 1.000 52.19306 200 HIS H N 1
ATOM 2951 C CA . HIS A 1 208 ? 14.86500 63.61900 -17.28700 1.000 47.08493 200 HIS H CA 1
ATOM 2952 C C . HIS A 1 208 ? 15.94800 62.63700 -17.72000 1.000 50.89648 200 HIS H C 1
ATOM 2953 O O . HIS A 1 208 ? 15.68200 61.46400 -17.98600 1.000 55.28737 200 HIS H O 1
ATOM 2967 N N . LYS A 1 209 ? 17.18100 63.13300 -17.80200 1.000 52.99970 201 LYS H N 1
ATOM 2968 C CA . LYS A 1 209 ? 18.27500 62.31200 -18.31300 1.000 55.09604 201 LYS H CA 1
ATOM 2969 C C . LYS A 1 209 ? 18.49700 61.03300 -17.51300 1.000 56.85245 201 LYS H C 1
ATOM 2970 O O . LYS A 1 209 ? 18.76100 59.99000 -18.13600 1.000 59.84348 201 LYS H O 1
ATOM 2974 N N . PRO A 1 210 ? 18.41600 61.02800 -16.17900 1.000 48.27238 202 PRO H N 1
ATOM 2975 C CA . PRO A 1 210 ? 18.67600 59.78400 -15.43200 1.000 46.26576 202 PRO H CA 1
ATOM 2976 C C . PRO A 1 210 ? 17.82300 58.60200 -15.85900 1.000 54.86295 202 PRO H C 1
ATOM 2977 O O . PRO A 1 210 ? 18.15100 57.46600 -15.49600 1.000 49.13936 202 PRO H O 1
ATOM 2988 N N . SER A 1 211 ? 16.73300 58.82300 -16.60000 1.000 52.49757 203 SER H N 1
ATOM 2989 C CA . SER A 1 211 ? 15.88800 57.73200 -17.07200 1.000 57.44752 203 SER H CA 1
ATOM 2990 C C . SER A 1 211 ? 15.63100 57.79500 -18.57400 1.000 59.48834 203 SER H C 1
ATOM 2991 O O . SER A 1 211 ? 14.81900 57.01300 -19.08300 1.000 52.09024 203 SER H O 1
ATOM 2999 N N . ASN A 1 212 ? 16.29900 58.69600 -19.29500 1.000 57.38562 204 ASN H N 1
ATOM 3000 C CA . ASN A 1 212 ? 16.11200 58.83700 -20.73900 1.000 63.80673 204 ASN H CA 1
ATOM 3001 C C . ASN A 1 212 ? 14.65000 59.11100 -21.08000 1.000 67.77253 204 ASN H C 1
ATOM 3002 O O . ASN A 1 212 ? 14.10000 58.55800 -22.03600 1.000 69.24778 204 ASN H O 1
ATOM 3013 N N . THR A 1 213 ? 14.01500 59.97300 -20.29000 1.000 66.62349 205 THR H N 1
ATOM 3014 C CA . THR A 1 213 ? 12.62800 60.37500 -20.49800 1.000 60.51451 205 THR H CA 1
ATOM 3015 C C . THR A 1 213 ? 12.62200 61.82000 -20.97900 1.000 56.04894 205 THR H C 1
ATOM 3016 O O . THR A 1 213 ? 12.90100 62.73900 -20.20100 1.000 52.56488 205 THR H O 1
ATOM 3027 N N . LYS A 1 214 ? 12.31600 62.01600 -22.25700 1.000 56.20479 206 LYS H N 1
ATOM 3028 C CA . LYS A 1 214 ? 12.15900 63.33900 -22.84400 1.000 59.36797 206 LYS H CA 1
ATOM 3029 C C . LYS A 1 214 ? 10.70600 63.50500 -23.26500 1.000 67.84111 206 LYS H C 1
ATOM 3030 O O . LYS A 1 214 ? 10.13500 62.60800 -23.89500 1.000 74.31507 206 LYS H O 1
ATOM 3034 N N . VAL A 1 215 ? 10.10800 64.63900 -22.90500 1.000 56.92577 207 VAL H N 1
ATOM 3035 C CA . VAL A 1 215 ? 8.69100 64.88500 -23.14300 1.000 55.53085 207 VAL H CA 1
ATOM 3036 C C . VAL A 1 215 ? 8.49600 66.32900 -23.58300 1.000 69.64354 207 VAL H C 1
ATOM 3037 O O . VAL A 1 215 ? 9.19500 67.23800 -23.12200 1.000 69.71182 207 VAL H O 1
ATOM 3050 N N . ASP A 1 216 ? 7.53200 66.53400 -24.47900 1.000 77.75027 208 ASP H N 1
ATOM 3051 C CA . ASP A 1 216 ? 7.12900 67.86200 -24.93400 1.000 69.59479 208 ASP H CA 1
ATOM 3052 C C . ASP A 1 216 ? 5.62200 67.97600 -24.74900 1.000 69.82671 208 ASP H C 1
ATOM 3053 O O . ASP A 1 216 ? 4.85500 67.34000 -25.48000 1.000 63.85459 208 ASP H O 1
ATOM 3062 N N . LYS A 1 217 ? 5.20000 68.77900 -23.77600 1.000 73.13134 209 LYS H N 1
ATOM 3063 C CA . LYS A 1 217 ? 3.79000 68.96000 -23.45900 1.000 68.71897 209 LYS H CA 1
ATOM 3064 C C . LYS A 1 217 ? 3.31200 70.29500 -24.01200 1.000 63.27295 209 LYS H C 1
ATOM 3065 O O . LYS A 1 217 ? 3.94900 71.33000 -23.78700 1.000 64.44206 209 LYS H O 1
ATOM 3084 N N . ARG A 1 218 ? 2.19600 70.26600 -24.73300 1.000 59.34494 210 ARG H N 1
ATOM 3085 C CA . ARG A 1 218 ? 1.56900 71.47700 -25.24600 1.000 61.12496 210 ARG H CA 1
ATOM 3086 C C . ARG A 1 218 ? 0.59000 72.00200 -24.20300 1.000 57.91948 210 ARG H C 1
ATOM 3087 O O . ARG A 1 218 ? -0.33500 71.28900 -23.79700 1.000 56.94111 210 ARG H O 1
ATOM 3108 N N . VAL A 1 219 ? 0.79700 73.24000 -23.76700 1.000 60.64191 211 VAL H N 1
ATOM 3109 C CA . VAL A 1 219 ? -0.04700 73.86200 -22.75400 1.000 59.37283 211 VAL H CA 1
ATOM 3110 C C . VAL A 1 219 ? -1.14200 74.63900 -23.47500 1.000 61.91274 211 VAL H C 1
ATOM 3111 O O . VAL A 1 219 ? -0.86800 75.62800 -24.16100 1.000 60.20209 211 VAL H O 1
ATOM 3124 N N . GLU A 1 220 ? -2.38900 74.19400 -23.31600 1.000 63.90287 212 GLU H N 1
ATOM 3125 C CA . GLU A 1 220 ? -3.52000 74.77900 -24.01100 1.000 78.60051 212 GLU H CA 1
ATOM 3126 C C . GLU A 1 220 ? -4.52300 75.34200 -23.01000 1.000 81.57399 212 GLU H C 1
ATOM 3127 O O . GLU A 1 220 ? -4.80600 74.69500 -21.99600 1.000 84.33964 212 GLU H O 1
ATOM 3139 N N . PRO A 1 221 ? -5.06900 76.53500 -23.25500 1.000 70.05167 213 PRO H N 1
ATOM 3140 C CA . PRO A 1 221 ? -6.11600 77.05600 -22.36900 1.000 66.96466 213 PRO H CA 1
ATOM 3141 C C . PRO A 1 221 ? -7.26100 76.06600 -22.20500 1.000 75.52206 213 PRO H C 1
ATOM 3142 O O . PRO A 1 221 ? -7.60700 75.32400 -23.12600 1.000 68.45580 213 PRO H O 1
ATOM 3153 N N . LYS A 1 222 ? -7.84600 76.06500 -21.01200 1.000 85.70162 214 LYS H N 1
ATOM 3154 C CA . LYS A 1 222 ? -8.94400 75.16200 -20.69200 1.000 93.77902 214 LYS H CA 1
ATOM 3155 C C . LYS A 1 222 ? -10.21400 75.56100 -21.43700 1.000 94.48243 214 LYS H C 1
ATOM 3156 O O . LYS A 1 222 ? -11.18800 76.01100 -20.83100 1.000 81.56679 214 LYS H O 1
ATOM 3160 N N . GLU B 2 1 ? 37.32200 66.44000 21.83700 1.000 63.97066 1 GLU L N 1
ATOM 3161 C CA . GLU B 2 1 ? 35.97600 67.08600 21.83200 1.000 64.99933 1 GLU L CA 1
ATOM 3162 C C . GLU B 2 1 ? 36.08100 68.60900 21.81300 1.000 61.49989 1 GLU L C 1
ATOM 3163 O O . GLU B 2 1 ? 36.57200 69.22100 22.76100 1.000 56.04617 1 GLU L O 1
ATOM 3177 N N . ILE B 2 2 ? 35.61000 69.21000 20.72300 1.000 58.09432 2 ILE L N 1
ATOM 3178 C CA . ILE B 2 2 ? 35.59000 70.65800 20.55100 1.000 56.63677 2 ILE L CA 1
ATOM 3179 C C . ILE B 2 2 ? 34.14100 71.08200 20.36400 1.000 49.80905 2 ILE L C 1
ATOM 3180 O O . ILE B 2 2 ? 33.41100 70.47600 19.57200 1.000 45.67878 2 ILE L O 1
ATOM 3196 N N . VAL B 2 3 ? 33.72700 72.11700 21.09200 1.000 44.81718 3 VAL L N 1
ATOM 3197 C CA . VAL B 2 3 ? 32.36800 72.63700 20.98200 1.000 37.23888 3 VAL L CA 1
ATOM 3198 C C . VAL B 2 3 ? 32.40100 73.94900 20.21000 1.000 43.25619 3 VAL L C 1
ATOM 3199 O O . VAL B 2 3 ? 32.58200 75.02200 20.79600 1.000 54.58066 3 VAL L O 1
ATOM 3203 N N . LEU B 2 4 ? 32.22600 73.87400 18.89200 1.000 33.10695 4 LEU L N 1
ATOM 3204 C CA . LEU B 2 4 ? 32.24200 75.05300 18.03500 1.000 35.49796 4 LEU L CA 1
ATOM 3205 C C . LEU B 2 4 ? 30.82700 75.60100 17.90200 1.000 46.65782 4 LEU L C 1
ATOM 3206 O O . LEU B 2 4 ? 29.94900 74.93500 17.34300 1.000 55.53322 4 LEU L O 1
ATOM 3222 N N . THR B 2 5 ? 30.61100 76.81500 18.40500 1.000 49.12688 5 THR L N 1
ATOM 3223 C CA . THR B 2 5 ? 29.32200 77.49500 18.33200 1.000 46.81060 5 THR L CA 1
ATOM 3224 C C . THR B 2 5 ? 29.43900 78.62400 17.31500 1.000 45.49796 5 THR L C 1
ATOM 3225 O O . THR B 2 5 ? 30.18800 79.58300 17.53000 1.000 53.76011 5 THR L O 1
ATOM 3236 N N . GLN B 2 6 ? 28.69600 78.51400 16.21800 1.000 50.16864 6 GLN L N 1
ATOM 3237 C CA . GLN B 2 6 ? 28.75200 79.46900 15.12000 1.000 48.63897 6 GLN L CA 1
ATOM 3238 C C . GLN B 2 6 ? 27.44200 80.24000 15.03800 1.000 57.75862 6 GLN L C 1
ATOM 3239 O O . GLN B 2 6 ? 26.36600 79.68400 15.28000 1.000 68.96806 6 GLN L O 1
ATOM 3253 N N . SER B 2 7 ? 27.53900 81.52000 14.70500 1.000 55.87038 7 SER L N 1
ATOM 3254 C CA . SER B 2 7 ? 26.39000 82.40200 14.57600 1.000 66.92780 7 SER L CA 1
ATOM 3255 C C . SER B 2 7 ? 26.56500 83.24700 13.32600 1.000 61.51334 7 SER L C 1
ATOM 3256 O O . SER B 2 7 ? 27.68800 83.40700 12.83400 1.000 64.93931 7 SER L O 1
ATOM 3264 N N . PRO B 2 8 ? 25.47300 83.82300 12.79200 1.000 63.75517 8 PRO L N 1
ATOM 3265 C CA . PRO B 2 8 ? 24.07700 83.75900 13.23600 1.000 79.20470 8 PRO L CA 1
ATOM 3266 C C . PRO B 2 8 ? 23.17900 82.85000 12.38700 1.000 69.79622 8 PRO L C 1
ATOM 3267 O O . PRO B 2 8 ? 21.95400 82.92200 12.49900 1.000 59.16676 8 PRO L O 1
ATOM 3278 N N . GLY B 2 9 ? 23.78000 82.01200 11.54800 1.000 58.14993 9 GLY L N 1
ATOM 3279 C CA . GLY B 2 9 ? 23.01400 81.07200 10.75500 1.000 57.85421 9 GLY L CA 1
ATOM 3280 C C . GLY B 2 9 ? 22.50000 81.64500 9.45000 1.000 70.85784 9 GLY L C 1
ATOM 3281 O O . GLY B 2 9 ? 22.78600 81.10600 8.37600 1.000 65.32963 9 GLY L O 1
ATOM 3285 N N . THR B 2 10 ? 21.73400 82.73200 9.52500 1.000 74.07748 10 THR L N 1
ATOM 3286 C CA . THR B 2 10 ? 21.12500 83.35000 8.35600 1.000 67.33709 10 THR L CA 1
ATOM 3287 C C . THR B 2 10 ? 21.59500 84.79300 8.23400 1.000 68.54051 10 THR L C 1
ATOM 3288 O O . THR B 2 10 ? 21.60800 85.53200 9.22500 1.000 62.30998 10 THR L O 1
ATOM 3292 N N . LEU B 2 11 ? 21.98600 85.18500 7.02100 1.000 75.62954 11 LEU L N 1
ATOM 3293 C CA . LEU B 2 11 ? 22.37800 86.55800 6.71800 1.000 83.16157 11 LEU L CA 1
ATOM 3294 C C . LEU B 2 11 ? 21.82300 86.93800 5.35400 1.000 93.76197 11 LEU L C 1
ATOM 3295 O O . LEU B 2 11 ? 22.12400 86.27800 4.35400 1.000 89.45146 11 LEU L O 1
ATOM 3311 N N . SER B 2 12 ? 21.02700 88.00500 5.31200 1.000 82.74102 12 SER L N 1
ATOM 3312 C CA . SER B 2 12 ? 20.48300 88.54800 4.07200 1.000 74.92174 12 SER L CA 1
ATOM 3313 C C . SER B 2 12 ? 21.10000 89.92600 3.87000 1.000 82.47994 12 SER L C 1
ATOM 3314 O O . SER B 2 12 ? 20.81400 90.85700 4.63100 1.000 82.69074 12 SER L O 1
ATOM 3318 N N . LEU B 2 13 ? 21.95100 90.05200 2.85100 1.000 84.49353 13 LEU L N 1
ATOM 3319 C CA . LEU B 2 13 ? 22.69100 91.28000 2.60400 1.000 90.56451 13 LEU L CA 1
ATOM 3320 C C . LEU B 2 13 ? 22.70300 91.59000 1.11600 1.000 97.29660 13 LEU L C 1
ATOM 3321 O O . LEU B 2 13 ? 22.68500 90.68600 0.27600 1.000 100.02787 13 LEU L O 1
ATOM 3337 N N . SER B 2 14 ? 22.74400 92.91100 0.79200 1.000 96.86314 14 SER L N 1
ATOM 3338 C CA . SER B 2 14 ? 22.92200 93.34400 -0.58400 1.000 72.69706 14 SER L CA 1
ATOM 3339 C C . SER B 2 14 ? 24.40800 93.43300 -0.91800 1.000 71.76817 14 SER L C 1
ATOM 3340 O O . SER B 2 14 ? 25.23500 93.67100 -0.03100 1.000 73.39140 14 SER L O 1
ATOM 3344 N N . PRO B 2 15 ? 24.78000 93.24300 -2.18400 1.000 72.48953 15 PRO L N 1
ATOM 3345 C CA . PRO B 2 15 ? 26.20300 93.27200 -2.54400 1.000 75.02804 15 PRO L CA 1
ATOM 3346 C C . PRO B 2 15 ? 26.89100 94.53000 -2.03300 1.000 74.53335 15 PRO L C 1
ATOM 3347 O O . PRO B 2 15 ? 26.32700 95.62500 -2.05900 1.000 84.12022 15 PRO L O 1
ATOM 3358 N N . GLY B 2 16 ? 28.12300 94.35900 -1.55900 1.000 86.98037 16 GLY L N 1
ATOM 3359 C CA . GLY B 2 16 ? 28.92400 95.47400 -1.09700 1.000 85.46446 16 GLY L CA 1
ATOM 3360 C C . GLY B 2 16 ? 29.12000 95.51600 0.40500 1.000 86.41762 16 GLY L C 1
ATOM 3361 O O . GLY B 2 16 ? 30.25600 95.53000 0.88900 1.000 88.83572 16 GLY L O 1
ATOM 3365 N N . GLU B 2 17 ? 28.02000 95.53300 1.15500 1.000 74.05050 17 GLU L N 1
ATOM 3366 C CA . GLU B 2 17 ? 28.10500 95.74600 2.59400 1.000 80.09856 17 GLU L CA 1
ATOM 3367 C C . GLU B 2 17 ? 28.87400 94.61000 3.26700 1.000 78.05456 17 GLU L C 1
ATOM 3368 O O . GLU B 2 17 ? 29.07400 93.53200 2.70300 1.000 73.42019 17 GLU L O 1
ATOM 3380 N N . THR B 2 18 ? 29.32200 94.87500 4.49300 1.000 83.64934 18 THR L N 1
ATOM 3381 C CA . THR B 2 18 ? 30.16800 93.93300 5.21300 1.000 85.03887 18 THR L CA 1
ATOM 3382 C C . THR B 2 18 ? 29.34300 92.79200 5.79300 1.000 81.52044 18 THR L C 1
ATOM 3383 O O . THR B 2 18 ? 28.20400 92.98200 6.22900 1.000 66.10841 18 THR L O 1
ATOM 3394 N N . ALA B 2 19 ? 29.94300 91.60200 5.80900 1.000 82.48442 19 ALA L N 1
ATOM 3395 C CA . ALA B 2 19 ? 29.33700 90.40800 6.38500 1.000 75.14449 19 ALA L CA 1
ATOM 3396 C C . ALA B 2 19 ? 30.30300 89.83000 7.40500 1.000 69.28659 19 ALA L C 1
ATOM 3397 O O . ALA B 2 19 ? 31.41000 89.41500 7.04500 1.000 77.77556 19 ALA L O 1
ATOM 3404 N N . ILE B 2 20 ? 29.89100 89.80100 8.66900 1.000 57.80005 20 ILE L N 1
ATOM 3405 C CA . ILE B 2 20 ? 30.73300 89.32700 9.76100 1.000 60.49206 20 ILE L CA 1
ATOM 3406 C C . ILE B 2 20 ? 30.12400 88.04400 10.30900 1.000 66.04551 20 ILE L C 1
ATOM 3407 O O . ILE B 2 20 ? 29.04900 88.06200 10.92300 1.000 54.37930 20 ILE L O 1
ATOM 3423 N N . ILE B 2 21 ? 30.81700 86.93200 10.08600 1.000 67.10376 21 ILE L N 1
ATOM 3424 C CA . ILE B 2 21 ? 30.47900 85.64900 10.67700 1.000 53.65478 21 ILE L CA 1
ATOM 3425 C C . ILE B 2 21 ? 31.44600 85.40800 11.82900 1.000 57.44725 21 ILE L C 1
ATOM 3426 O O . ILE B 2 21 ? 32.55100 85.95700 11.87100 1.000 61.33895 21 ILE L O 1
ATOM 3442 N N . SER B 2 22 ? 31.03900 84.56900 12.77900 1.000 44.78385 22 SER L N 1
ATOM 3443 C CA . SER B 2 22 ? 31.85700 84.36400 13.96500 1.000 51.95961 22 SER L CA 1
ATOM 3444 C C . SER B 2 22 ? 31.60500 82.98700 14.56000 1.000 54.14292 22 SER L C 1
ATOM 3445 O O . SER B 2 22 ? 30.49800 82.44800 14.47700 1.000 54.63231 22 SER L O 1
ATOM 3453 N N . CYS B 2 23 ? 32.65400 82.43100 15.17100 1.000 52.92968 23 CYS L N 1
ATOM 3454 C CA . CYS B 2 23 ? 32.59600 81.16700 15.88900 1.000 45.26422 23 CYS L CA 1
ATOM 3455 C C . CYS B 2 23 ? 33.11200 81.36300 17.30900 1.000 46.57715 23 CYS L C 1
ATOM 3456 O O . CYS B 2 23 ? 33.73400 82.37600 17.63800 1.000 46.61853 23 CYS L O 1
ATOM 3463 N N . ARG B 2 24 ? 32.83500 80.37200 18.15400 1.000 52.87117 24 ARG L N 1
ATOM 3464 C CA . ARG B 2 24 ? 33.27600 80.36200 19.54700 1.000 45.74325 24 ARG L CA 1
ATOM 3465 C C . ARG B 2 24 ? 33.71500 78.94100 19.87200 1.000 47.03396 24 ARG L C 1
ATOM 3466 O O . ARG B 2 24 ? 32.88700 78.02600 19.88400 1.000 58.60565 24 ARG L O 1
ATOM 3487 N N . THR B 2 25 ? 35.00100 78.75700 20.14900 1.000 43.47251 25 THR L N 1
ATOM 3488 C CA . THR B 2 25 ? 35.57800 77.43400 20.33300 1.000 47.45310 25 THR L CA 1
ATOM 3489 C C . THR B 2 25 ? 35.84200 77.17200 21.80900 1.000 45.98244 25 THR L C 1
ATOM 3490 O O . THR B 2 25 ? 36.26800 78.06800 22.54400 1.000 42.58588 25 THR L O 1
ATOM 3501 N N . SER B 2 26 ? 35.57700 75.93800 22.23900 1.000 51.17084 26 SER L N 1
ATOM 3502 C CA . SER B 2 26 ? 35.87600 75.55000 23.61300 1.000 51.60138 26 SER L CA 1
ATOM 3503 C C . SER B 2 26 ? 37.38100 75.46700 23.83400 1.000 51.68514 26 SER L C 1
ATOM 3504 O O . SER B 2 26 ? 37.94800 76.22400 24.63000 1.000 50.86603 26 SER L O 1
ATOM 3508 N N . GLN B 2 27 ? 38.04700 74.56300 23.12300 1.000 59.30141 27 GLN L N 1
ATOM 3509 C CA . GLN B 2 27 ? 39.48100 74.36300 23.26200 1.000 55.84515 27 GLN L CA 1
ATOM 3510 C C . GLN B 2 27 ? 40.25500 75.33300 22.37300 1.000 54.03168 27 GLN L C 1
ATOM 3511 O O . GLN B 2 27 ? 39.70400 75.98600 21.48500 1.000 59.65345 27 GLN L O 1
ATOM 3515 N N . TYR B 2 28 ? 41.55900 75.41100 22.62100 1.000 58.19962 28 TYR L N 1
ATOM 3516 C CA . TYR B 2 28 ? 42.44900 76.33600 21.93100 1.000 65.81346 28 TYR L CA 1
ATOM 3517 C C . TYR B 2 28 ? 43.13600 75.60200 20.78700 1.000 63.91815 28 TYR L C 1
ATOM 3518 O O . TYR B 2 28 ? 43.76500 74.56000 21.00200 1.000 69.00931 28 TYR L O 1
ATOM 3536 N N . GLY B 2 29 ? 43.01100 76.13700 19.57700 1.000 53.70689 29 GLY L N 1
ATOM 3537 C CA . GLY B 2 29 ? 43.59700 75.47800 18.42300 1.000 51.66457 29 GLY L CA 1
ATOM 3538 C C . GLY B 2 29 ? 43.49800 76.34300 17.18900 1.000 47.74022 29 GLY L C 1
ATOM 3539 O O . GLY B 2 29 ? 42.81200 77.36900 17.16900 1.000 44.86231 29 GLY L O 1
ATOM 3543 N N . SER B 2 30 ? 44.20300 75.90400 16.14800 1.000 41.73507 30 SER L N 1
ATOM 3544 C CA . SER B 2 30 ? 44.20100 76.61200 14.87500 1.000 38.19969 30 SER L CA 1
ATOM 3545 C C . SER B 2 30 ? 42.85700 76.42300 14.18500 1.000 36.90375 30 SER L C 1
ATOM 3546 O O . SER B 2 30 ? 42.42700 75.28800 13.95200 1.000 44.60033 30 SER L O 1
ATOM 3554 N N . LEU B 2 31 ? 42.19700 77.53000 13.85700 1.000 38.29944 33 LEU L N 1
ATOM 3555 C CA . LEU B 2 31 ? 40.86800 77.51000 13.26500 1.000 34.81702 33 LEU L CA 1
ATOM 3556 C C . LEU B 2 31 ? 40.91300 77.99800 11.82400 1.000 32.24974 33 LEU L C 1
ATOM 3557 O O . LEU B 2 31 ? 41.63500 78.94500 11.49800 1.000 36.58253 33 LEU L O 1
ATOM 3573 N N . ALA B 2 32 ? 40.11700 77.35700 10.97300 1.000 37.82281 34 ALA L N 1
ATOM 3574 C CA . ALA B 2 32 ? 39.99500 77.71700 9.57000 1.000 33.17235 34 ALA L CA 1
ATOM 3575 C C . ALA B 2 32 ? 38.53600 77.99300 9.23900 1.000 28.77141 34 ALA L C 1
ATOM 3576 O O . ALA B 2 32 ? 37.62600 77.48200 9.89700 1.000 34.57516 34 ALA L O 1
ATOM 3583 N N . TRP B 2 33 ? 38.31900 78.81300 8.21700 1.000 31.38639 35 TRP L N 1
ATOM 3584 C CA . TRP B 2 33 ? 36.99000 79.07700 7.68500 1.000 31.82112 35 TRP L CA 1
ATOM 3585 C C . TRP B 2 33 ? 36.91400 78.52600 6.26900 1.000 34.77099 35 TRP L C 1
ATOM 3586 O O . TRP B 2 33 ? 37.82500 78.74900 5.46500 1.000 37.46996 35 TRP L O 1
ATOM 3607 N N . TYR B 2 34 ? 35.83600 77.80900 5.97000 1.000 33.32778 36 TYR L N 1
ATOM 3608 C CA . TYR B 2 34 ? 35.62800 77.21100 4.66000 1.000 33.16531 36 TYR L CA 1
ATOM 3609 C C . TYR B 2 34 ? 34.41500 77.84000 3.99100 1.000 39.68364 36 TYR L C 1
ATOM 3610 O O . TYR B 2 34 ? 33.43300 78.18200 4.65800 1.000 38.78064 36 TYR L O 1
ATOM 3628 N N . GLN B 2 35 ? 34.49200 77.99200 2.67100 1.000 43.78347 37 GLN L N 1
ATOM 3629 C CA . GLN B 2 35 ? 33.39500 78.50800 1.86300 1.000 48.75486 37 GLN L CA 1
ATOM 3630 C C . GLN B 2 35 ? 32.83800 77.39100 0.99500 1.000 50.37588 37 GLN L C 1
ATOM 3631 O O . GLN B 2 35 ? 33.59200 76.72600 0.27700 1.000 57.59285 37 GLN L O 1
ATOM 3645 N N . GLN B 2 36 ? 31.52300 77.19700 1.04700 1.000 46.80045 38 GLN L N 1
ATOM 3646 C CA . GLN B 2 36 ? 30.83900 76.26200 0.15900 1.000 63.87612 38 GLN L CA 1
ATOM 3647 C C . GLN B 2 36 ? 29.90600 77.05400 -0.75100 1.000 79.97190 38 GLN L C 1
ATOM 3648 O O . GLN B 2 36 ? 28.80200 77.42800 -0.34500 1.000 72.28394 38 GLN L O 1
ATOM 3662 N N . ARG B 2 37 ? 30.34800 77.30700 -1.97900 1.000 75.49831 39 ARG L N 1
ATOM 3663 C CA . ARG B 2 37 ? 29.42100 77.78200 -2.99300 1.000 90.94205 39 ARG L CA 1
ATOM 3664 C C . ARG B 2 37 ? 28.40400 76.68000 -3.28500 1.000 92.54287 39 ARG L C 1
ATOM 3665 O O . ARG B 2 37 ? 28.76100 75.49700 -3.30200 1.000 92.90344 39 ARG L O 1
ATOM 3686 N N . PRO B 2 38 ? 27.13700 77.02400 -3.51700 1.000 100.82926 40 PRO L N 1
ATOM 3687 C CA . PRO B 2 38 ? 26.11500 75.97600 -3.66800 1.000 93.10914 40 PRO L CA 1
ATOM 3688 C C . PRO B 2 38 ? 26.31900 75.20900 -4.96600 1.000 89.86225 40 PRO L C 1
ATOM 3689 O O . PRO B 2 38 ? 26.30900 75.78800 -6.05400 1.000 95.18909 40 PRO L O 1
ATOM 3700 N N . GLY B 2 39 ? 26.52100 73.90000 -4.84300 1.000 83.00833 41 GLY L N 1
ATOM 3701 C CA . GLY B 2 39 ? 26.78400 73.05500 -5.98800 1.000 84.29816 41 GLY L CA 1
ATOM 3702 C C . GLY B 2 39 ? 28.24600 72.83900 -6.30500 1.000 89.20451 41 GLY L C 1
ATOM 3703 O O . GLY B 2 39 ? 28.55300 72.26700 -7.35800 1.000 83.42677 41 GLY L O 1
ATOM 3707 N N . GLN B 2 40 ? 29.15600 73.27700 -5.43700 1.000 88.25701 42 GLN L N 1
ATOM 3708 C CA . GLN B 2 40 ? 30.58700 73.10000 -5.63300 1.000 76.52566 42 GLN L CA 1
ATOM 3709 C C . GLN B 2 40 ? 31.20500 72.50600 -4.37400 1.000 68.04468 42 GLN L C 1
ATOM 3710 O O . GLN B 2 40 ? 30.58100 72.44900 -3.31100 1.000 57.52959 42 GLN L O 1
ATOM 3724 N N . ALA B 2 41 ? 32.45500 72.06500 -4.50600 1.000 67.43289 43 ALA L N 1
ATOM 3725 C CA . ALA B 2 41 ? 33.18800 71.55200 -3.35800 1.000 58.09083 43 ALA L CA 1
ATOM 3726 C C . ALA B 2 41 ? 33.66300 72.71100 -2.48200 1.000 56.39280 43 ALA L C 1
ATOM 3727 O O . ALA B 2 41 ? 34.05000 73.76100 -3.00200 1.000 56.67275 43 ALA L O 1
ATOM 3734 N N . PRO B 2 42 ? 33.64300 72.55100 -1.15200 1.000 49.26589 44 PRO L N 1
ATOM 3735 C CA . PRO B 2 42 ? 34.05500 73.65400 -0.27100 1.000 51.13084 44 PRO L CA 1
ATOM 3736 C C . PRO B 2 42 ? 35.40300 74.26000 -0.62500 1.000 47.85169 44 PRO L C 1
ATOM 3737 O O . PRO B 2 42 ? 36.25100 73.62300 -1.25700 1.000 46.92365 44 PRO L O 1
ATOM 3748 N N . ARG B 2 43 ? 35.59800 75.50400 -0.19700 1.000 53.22570 45 ARG L N 1
ATOM 3749 C CA . ARG B 2 43 ? 36.77400 76.29700 -0.52000 1.000 54.14478 45 ARG L CA 1
ATOM 3750 C C . ARG B 2 43 ? 37.40400 76.76100 0.78300 1.000 43.26463 45 ARG L C 1
ATOM 3751 O O . ARG B 2 43 ? 36.70000 77.23600 1.68100 1.000 36.06348 45 ARG L O 1
ATOM 3772 N N . LEU B 2 44 ? 38.72000 76.60800 0.89500 1.000 43.35180 46 LEU L N 1
ATOM 3773 C CA . LEU B 2 44 ? 39.42900 77.04800 2.09000 1.000 45.03791 46 LEU L CA 1
ATOM 3774 C C . LEU B 2 44 ? 39.68100 78.54900 2.00300 1.000 44.68315 46 LEU L C 1
ATOM 3775 O O . LEU B 2 44 ? 40.41500 79.01400 1.12400 1.000 49.21126 46 LEU L O 1
ATOM 3791 N N . VAL B 2 45 ? 39.07000 79.30300 2.91500 1.000 35.94403 47 VAL L N 1
ATOM 3792 C CA . VAL B 2 45 ? 39.17300 80.75700 2.92500 1.000 36.60716 47 VAL L CA 1
ATOM 3793 C C . VAL B 2 45 ? 40.29800 81.18100 3.86000 1.000 43.80127 47 VAL L C 1
ATOM 3794 O O . VAL B 2 45 ? 41.32800 81.69900 3.41600 1.000 49.18751 47 VAL L O 1
ATOM 3807 N N . ILE B 2 46 ? 40.10600 80.97000 5.15900 1.000 51.14609 48 ILE L N 1
ATOM 3808 C CA . ILE B 2 46 ? 41.08000 81.34800 6.17600 1.000 45.79293 48 ILE L CA 1
ATOM 3809 C C . ILE B 2 46 ? 41.61000 80.08700 6.83800 1.000 39.14585 48 ILE L C 1
ATOM 3810 O O . ILE B 2 46 ? 40.90100 79.08300 6.96300 1.000 46.55795 48 ILE L O 1
ATOM 3826 N N . TYR B 2 47 ? 42.87100 80.13600 7.26100 1.000 34.17029 49 TYR L N 1
ATOM 3827 C CA . TYR B 2 47 ? 43.42400 79.09700 8.11600 1.000 46.98748 49 TYR L CA 1
ATOM 3828 C C . TYR B 2 47 ? 44.31200 79.74900 9.16700 1.000 41.42695 49 TYR L C 1
ATOM 3829 O O . TYR B 2 47 ? 44.59800 80.94800 9.11700 1.000 46.83680 49 TYR L O 1
ATOM 3847 N N . SER B 2 48 ? 44.72300 78.94500 10.14700 1.000 42.79668 50 SER L N 1
ATOM 3848 C CA . SER B 2 48 ? 45.55000 79.41700 11.25700 1.000 44.30983 50 SER L CA 1
ATOM 3849 C C . SER B 2 48 ? 44.96800 80.67700 11.89200 1.000 32.94879 50 SER L C 1
ATOM 3850 O O . SER B 2 48 ? 45.69800 81.51500 12.42400 1.000 35.82046 50 SER L O 1
ATOM 3858 N N . GLY B 2 49 ? 43.64700 80.82200 11.83000 1.000 34.81873 51 GLY L N 1
ATOM 3859 C CA . GLY B 2 49 ? 42.96700 81.88800 12.54000 1.000 42.20371 51 GLY L CA 1
ATOM 3860 C C . GLY B 2 49 ? 42.65100 83.09900 11.68800 1.000 47.14714 51 GLY L C 1
ATOM 3861 O O . GLY B 2 49 ? 41.51100 83.57500 11.67400 1.000 41.49981 51 GLY L O 1
ATOM 3865 N N . SER B 2 50 ? 43.65600 83.61400 10.98200 1.000 47.88565 52 SER L N 1
ATOM 3866 C CA . SER B 2 50 ? 43.47500 84.80800 10.16700 1.000 43.84545 52 SER L CA 1
ATOM 3867 C C . SER B 2 50 ? 44.35300 84.78400 8.92200 1.000 42.00097 52 SER L C 1
ATOM 3868 O O . SER B 2 50 ? 44.17500 85.61000 8.02200 1.000 50.82106 52 SER L O 1
ATOM 3876 N N . THR B 2 51 ? 45.30200 83.85100 8.85300 1.000 38.17497 53 THR L N 1
ATOM 3877 C CA . THR B 2 51 ? 46.12500 83.71200 7.65800 1.000 46.95461 53 THR L CA 1
ATOM 3878 C C . THR B 2 51 ? 45.24100 83.45800 6.44400 1.000 48.50888 53 THR L C 1
ATOM 3879 O O . THR B 2 51 ? 44.64800 82.38300 6.31500 1.000 55.95112 53 THR L O 1
ATOM 3890 N N . ARG B 2 52 ? 45.14000 84.44200 5.55700 1.000 56.86541 54 ARG L N 1
ATOM 3891 C CA . ARG B 2 52 ? 44.35400 84.27600 4.34400 1.000 53.77474 54 ARG L CA 1
ATOM 3892 C C . ARG B 2 52 ? 44.91400 83.13200 3.50500 1.000 52.46309 54 ARG L C 1
ATOM 3893 O O . ARG B 2 52 ? 46.13100 82.95400 3.39800 1.000 48.90979 54 ARG L O 1
ATOM 3914 N N . ALA B 2 53 ? 44.01800 82.34700 2.91500 1.000 53.69343 55 ALA L N 1
ATOM 3915 C CA . ALA B 2 53 ? 44.42000 81.16500 2.16700 1.000 57.12066 55 ALA L CA 1
ATOM 3916 C C . ALA B 2 53 ? 44.96000 81.57700 0.79900 1.000 58.70316 55 ALA L C 1
ATOM 3917 O O . ALA B 2 53 ? 45.10100 82.76100 0.48600 1.000 70.57583 55 ALA L O 1
ATOM 3924 N N . ALA B 2 54 ? 45.26300 80.58800 -0.03600 1.000 71.70357 56 ALA L N 1
ATOM 3925 C CA . ALA B 2 54 ? 45.84800 80.84400 -1.34400 1.000 81.64462 56 ALA L CA 1
ATOM 3926 C C . ALA B 2 54 ? 44.78700 81.35600 -2.30900 1.000 70.73295 56 ALA L C 1
ATOM 3927 O O . ALA B 2 54 ? 43.71500 80.75800 -2.44400 1.000 75.35890 56 ALA L O 1
ATOM 3934 N N . GLY B 2 55 ? 45.09100 82.46200 -2.98200 1.000 75.99331 57 GLY L N 1
ATOM 3935 C CA . GLY B 2 55 ? 44.18800 83.02300 -3.96700 1.000 79.51978 57 GLY L CA 1
ATOM 3936 C C . GLY B 2 55 ? 42.83100 83.38600 -3.40100 1.000 77.75871 57 GLY L C 1
ATOM 3937 O O . GLY B 2 55 ? 41.79700 82.99500 -3.95100 1.000 73.11290 57 GLY L O 1
ATOM 3941 N N . ILE B 2 56 ? 42.82200 84.13300 -2.30300 1.000 79.08446 58 ILE L N 1
ATOM 3942 C CA . ILE B 2 56 ? 41.60000 84.61300 -1.66900 1.000 67.08921 58 ILE L CA 1
ATOM 3943 C C . ILE B 2 56 ? 41.68600 86.12900 -1.60300 1.000 62.69901 58 ILE L C 1
ATOM 3944 O O . ILE B 2 56 ? 42.68200 86.66000 -1.10800 1.000 55.25120 58 ILE L O 1
ATOM 3960 N N . PRO B 2 57 ? 40.68300 86.86600 -2.08500 1.000 64.11044 59 PRO L N 1
ATOM 3961 C CA . PRO B 2 57 ? 40.78400 88.33100 -2.09600 1.000 68.62444 59 PRO L CA 1
ATOM 3962 C C . PRO B 2 57 ? 41.12400 88.88800 -0.72200 1.000 72.01204 59 PRO L C 1
ATOM 3963 O O . PRO B 2 57 ? 40.66800 88.38100 0.30400 1.000 86.46250 59 PRO L O 1
ATOM 3974 N N . ASP B 2 58 ? 41.91100 89.96800 -0.71000 1.000 79.76391 60 ASP L N 1
ATOM 3975 C CA . ASP B 2 58 ? 42.21000 90.66200 0.53800 1.000 83.98396 60 ASP L CA 1
ATOM 3976 C C . ASP B 2 58 ? 40.95100 91.12900 1.25800 1.000 75.20552 60 ASP L C 1
ATOM 3977 O O . ASP B 2 58 ? 41.04200 91.58500 2.40400 1.000 58.07591 60 ASP L O 1
ATOM 3986 N N . ARG B 2 59 ? 39.78600 91.02600 0.61500 1.000 68.53973 61 ARG L N 1
ATOM 3987 C CA . ARG B 2 59 ? 38.52600 91.39300 1.24400 1.000 65.88471 61 AR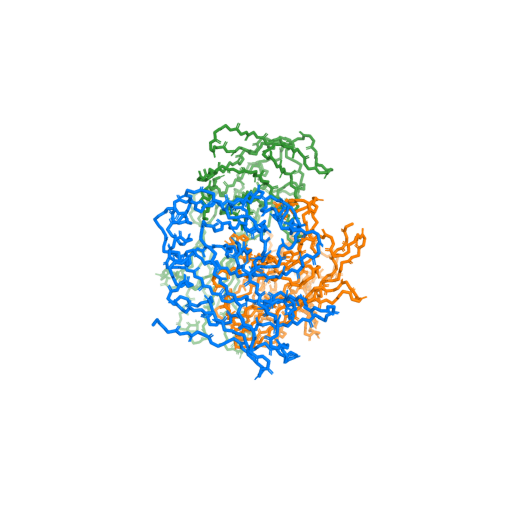G L CA 1
ATOM 3988 C C . ARG B 2 59 ? 38.13000 90.41800 2.34700 1.000 74.26157 61 ARG L C 1
ATOM 3989 O O . ARG B 2 59 ? 37.30600 90.76800 3.20000 1.000 73.34009 61 ARG L O 1
ATOM 4010 N N . PHE B 2 60 ? 38.69100 89.20900 2.34200 1.000 84.02299 62 PHE L N 1
ATOM 4011 C CA . PHE B 2 60 ? 38.47600 88.23100 3.40300 1.000 65.31141 62 PHE L CA 1
ATOM 4012 C C . PHE B 2 60 ? 39.54500 88.41200 4.47600 1.000 61.89320 62 PHE L C 1
ATOM 4013 O O . PHE B 2 60 ? 40.73700 88.23300 4.20300 1.000 66.06087 62 PHE L O 1
ATOM 4030 N N . SER B 2 61 ? 39.12300 88.74100 5.69400 1.000 63.28641 63 SER L N 1
ATOM 4031 C CA . SER B 2 61 ? 40.05300 88.92900 6.80200 1.000 73.53254 63 SER L CA 1
ATOM 4032 C C . SER B 2 61 ? 39.45600 88.31100 8.05500 1.000 71.89169 63 SER L C 1
ATOM 4033 O O . SER B 2 61 ? 38.34300 88.66600 8.45600 1.000 67.84937 63 SER L O 1
ATOM 4041 N N . GLY B 2 62 ? 40.19300 87.39000 8.66600 1.000 63.27111 64 GLY L N 1
ATOM 4042 C CA . GLY B 2 62 ? 39.78900 86.78000 9.91500 1.000 52.99072 64 GLY L CA 1
ATOM 4043 C C . GLY B 2 62 ? 40.44600 87.47100 11.09500 1.000 55.04121 64 GLY L C 1
ATOM 4044 O O . GLY B 2 62 ? 41.58100 87.93400 11.00900 1.000 51.48744 64 GLY L O 1
ATOM 4048 N N . SER B 2 63 ? 39.70900 87.54900 12.20000 1.000 49.47271 65 SER L N 1
ATOM 4049 C CA . SER B 2 63 ? 40.21900 88.10700 13.44100 1.000 51.64374 65 SER L CA 1
ATOM 4050 C C . SER B 2 63 ? 39.93400 87.13600 14.57600 1.000 50.50997 65 SER L C 1
ATOM 4051 O O . SER B 2 63 ? 38.93400 86.41400 14.55800 1.000 58.77512 65 SER L O 1
ATOM 4059 N N . ARG B 2 64 ? 40.82400 87.12400 15.56400 1.000 48.75495 66 ARG L N 1
ATOM 4060 C CA . ARG B 2 64 ? 40.68900 86.26400 16.72900 1.000 52.24480 66 ARG L CA 1
ATOM 4061 C C . ARG B 2 64 ? 40.91200 87.07400 17.99400 1.000 65.49051 66 ARG L C 1
ATOM 4062 O O . ARG B 2 64 ? 41.81100 87.91800 18.05400 1.000 73.65448 66 ARG L O 1
ATOM 4083 N N . TRP B 2 65 ? 40.09300 86.80300 19.00800 1.000 61.64522 67 TRP L N 1
ATOM 4084 C CA . TRP B 2 65 ? 40.29700 87.38000 20.33300 1.000 53.29469 67 TRP L CA 1
ATOM 4085 C C . TRP B 2 65 ? 39.86000 86.34400 21.35700 1.000 48.66126 67 TRP L C 1
ATOM 4086 O O . TRP B 2 65 ? 38.65900 86.11300 21.53300 1.000 43.74962 67 TRP L O 1
ATOM 4107 N N . GLY B 2 66 ? 40.82900 85.72200 22.02300 1.000 53.37729 68 GLY L N 1
ATOM 4108 C CA . GLY B 2 66 ? 40.54500 84.69400 22.99200 1.000 46.46747 68 GLY L CA 1
ATOM 4109 C C . GLY B 2 66 ? 39.86200 83.50500 22.35100 1.000 44.96402 68 GLY L C 1
ATOM 4110 O O . GLY B 2 66 ? 40.41700 82.86000 21.45600 1.000 47.71806 68 GLY L O 1
ATOM 4114 N N . PRO B 2 67 ? 38.64100 83.18300 22.79100 1.000 40.84153 69 PRO L N 1
ATOM 4115 C CA . PRO B 2 67 ? 37.90700 82.07100 22.18300 1.000 41.45931 69 PRO L CA 1
ATOM 4116 C C . PRO B 2 67 ? 37.01400 82.46700 21.02000 1.000 45.83199 69 PRO L C 1
ATOM 4117 O O . PRO B 2 67 ? 36.49400 81.57400 20.33700 1.000 52.23951 69 PRO L O 1
ATOM 4128 N N . ASP B 2 68 ? 36.82200 83.75900 20.77600 1.000 50.27086 70 ASP L N 1
ATOM 4129 C CA . ASP B 2 68 ? 35.92300 84.23800 19.73600 1.000 51.44377 70 ASP L CA 1
ATOM 4130 C C . ASP B 2 68 ? 36.71000 84.52100 18.46500 1.000 52.96620 70 ASP L C 1
ATOM 4131 O O . ASP B 2 68 ? 37.71900 85.23400 18.49800 1.000 55.98595 70 ASP L O 1
ATOM 4140 N N . TYR B 2 69 ? 36.24500 83.96400 17.35300 1.000 49.52343 71 TYR L N 1
ATOM 4141 C CA . TYR B 2 69 ? 36.81900 84.20700 16.03900 1.000 49.00758 71 TYR L CA 1
ATOM 4142 C C . TYR B 2 69 ? 35.77300 84.88900 15.16900 1.000 52.76073 71 TYR L C 1
ATOM 4143 O O . TYR B 2 69 ? 34.59500 84.51900 15.20000 1.000 62.34468 71 TYR L O 1
ATOM 4161 N N . ASN B 2 70 ? 36.19900 85.89100 14.40500 1.000 57.63137 72 ASN L N 1
ATOM 4162 C CA . ASN B 2 70 ? 35.37100 86.51400 13.38500 1.000 48.14417 72 ASN L CA 1
ATOM 4163 C C . ASN B 2 70 ? 35.86100 86.11400 12.00200 1.000 41.79451 72 ASN L C 1
ATOM 4164 O O . ASN B 2 70 ? 37.01800 85.73000 11.81300 1.000 52.62399 72 ASN L O 1
ATOM 4173 N N . LEU B 2 71 ? 34.96400 86.23700 11.03000 1.000 37.54998 73 LEU L N 1
ATOM 4174 C CA . LEU B 2 71 ? 35.33200 86.29300 9.62200 1.000 47.18095 73 LEU L CA 1
ATOM 4175 C C . LEU B 2 71 ? 34.65000 87.51300 9.02900 1.000 62.50607 73 LEU L C 1
ATOM 4176 O O . LEU B 2 71 ? 33.41900 87.60600 9.05100 1.000 71.88161 73 LEU L O 1
ATOM 4192 N N . THR B 2 72 ? 35.44000 88.44300 8.50600 1.000 63.18218 74 THR L N 1
ATOM 4193 C CA . THR B 2 72 ? 34.93300 89.71000 7.99900 1.000 56.74019 74 THR L CA 1
ATOM 4194 C C . THR B 2 72 ? 35.09200 89.74000 6.48600 1.000 67.15796 74 THR L C 1
ATOM 4195 O O . THR B 2 72 ? 36.21400 89.65800 5.97400 1.000 65.69468 74 THR L O 1
ATOM 4206 N N . ILE B 2 73 ? 33.97100 89.84600 5.77800 1.000 70.99783 75 ILE L N 1
ATOM 4207 C CA . ILE B 2 73 ? 33.95300 90.04200 4.33500 1.000 70.90694 75 ILE L CA 1
ATOM 4208 C C . ILE B 2 73 ? 33.46000 91.45500 4.06600 1.000 78.25309 75 ILE L C 1
ATOM 4209 O O . ILE B 2 73 ? 32.47500 91.90000 4.66700 1.000 75.51918 75 ILE L O 1
ATOM 4225 N N . SER B 2 74 ? 34.14200 92.15800 3.16600 1.000 72.23631 76 SER L N 1
ATOM 4226 C CA . SER B 2 74 ? 33.74200 93.49200 2.74700 1.000 80.05142 76 SER L CA 1
ATOM 4227 C C . SER B 2 74 ? 33.65500 93.52700 1.23000 1.000 82.19260 76 SER L C 1
ATOM 4228 O O . SER B 2 74 ? 34.39100 92.82200 0.53400 1.000 80.13325 76 SER L O 1
ATOM 4236 N N . ASN B 2 75 ? 32.73800 94.34800 0.72100 1.000 79.39070 77 ASN L N 1
ATOM 4237 C CA . ASN B 2 75 ? 32.50700 94.47100 -0.71600 1.000 81.70730 77 ASN L CA 1
ATOM 4238 C C . ASN B 2 75 ? 32.07900 93.12500 -1.30700 1.000 84.16642 77 ASN L C 1
ATOM 4239 O O . ASN B 2 75 ? 32.74400 92.55100 -2.17200 1.000 81.99114 77 ASN L O 1
ATOM 4243 N N . LEU B 2 76 ? 30.94200 92.62700 -0.81600 1.000 80.65742 78 LEU L N 1
ATOM 4244 C CA . LEU B 2 76 ? 30.44100 91.32200 -1.23000 1.000 81.13191 78 LEU L CA 1
ATOM 4245 C C . LEU B 2 76 ? 30.28600 91.23700 -2.74200 1.000 84.35613 78 LEU L C 1
ATOM 4246 O O . LEU B 2 76 ? 29.37700 91.84700 -3.31400 1.000 93.99742 78 LEU L O 1
ATOM 4262 N N . GLU B 2 77 ? 31.16400 90.48200 -3.39500 1.000 78.55132 79 GLU L N 1
ATOM 4263 C CA . GLU B 2 77 ? 31.01700 90.22000 -4.81700 1.000 87.91673 79 GLU L CA 1
ATOM 4264 C C . GLU B 2 77 ? 29.89600 89.20700 -5.04300 1.000 94.55890 79 GLU L C 1
ATOM 4265 O O . GLU B 2 77 ? 29.31600 88.65500 -4.10400 1.000 91.27764 79 GLU L O 1
ATOM 4269 N N . SER B 2 78 ? 29.59100 88.95900 -6.31900 1.000 95.66606 80 SER L N 1
ATOM 4270 C CA . SER B 2 78 ? 28.48300 88.06900 -6.65200 1.000 97.68427 80 SER L CA 1
ATOM 4271 C C . SER B 2 78 ? 28.78000 86.62900 -6.24600 1.000 98.69226 80 SER L C 1
ATOM 4272 O O . SER B 2 78 ? 27.87900 85.90600 -5.80200 1.000 91.11803 80 SER L O 1
ATOM 4276 N N . GLY B 2 79 ? 30.03300 86.19600 -6.38500 1.000 101.20649 81 GLY L N 1
ATOM 4277 C CA . GLY B 2 79 ? 30.39100 84.81400 -6.12400 1.000 95.24104 81 GLY L CA 1
ATOM 4278 C C . GLY B 2 79 ? 30.63200 84.46200 -4.67200 1.000 89.34185 81 GLY L C 1
ATOM 4279 O O . GLY B 2 79 ? 30.83400 83.28400 -4.36500 1.000 97.10245 81 GLY L O 1
ATOM 4283 N N . ASP B 2 80 ? 30.61200 85.44600 -3.77200 1.000 86.58288 82 ASP L N 1
ATOM 4284 C CA . ASP B 2 80 ? 30.90400 85.17600 -2.36800 1.000 87.08902 82 ASP L CA 1
ATOM 4285 C C . ASP B 2 80 ? 29.72700 84.54300 -1.63900 1.000 81.42676 82 ASP L C 1
ATOM 4286 O O . ASP B 2 80 ? 29.93000 83.80600 -0.66800 1.000 80.65951 82 ASP L O 1
ATOM 4295 N N . PHE B 2 81 ? 28.50400 84.81900 -2.08000 1.000 78.51380 83 PHE L N 1
ATOM 4296 C CA . PHE B 2 81 ? 27.32800 84.36100 -1.35400 1.000 90.23247 83 PHE L CA 1
ATOM 4297 C C . PHE B 2 81 ? 27.27100 82.83800 -1.32000 1.000 85.20132 83 PHE L C 1
ATOM 4298 O O . PHE B 2 81 ? 27.37900 82.17300 -2.35600 1.000 67.99341 83 PHE L O 1
ATOM 4315 N N . GLY B 2 82 ? 27.09900 82.28900 -0.12000 1.000 70.73236 84 GLY L N 1
ATOM 4316 C CA . GLY B 2 82 ? 27.05000 80.85200 0.06300 1.000 66.67316 84 GLY L CA 1
ATOM 4317 C C . GLY B 2 82 ? 26.86400 80.46300 1.51500 1.000 60.78129 84 GLY L C 1
ATOM 4318 O O . GLY B 2 82 ? 26.06900 81.08100 2.23000 1.000 62.39996 84 GLY L O 1
ATOM 4322 N N . VAL B 2 83 ? 27.58900 79.44200 1.96700 1.000 52.21324 85 VAL L N 1
ATOM 4323 C CA . VAL B 2 83 ? 27.53300 78.98300 3.35000 1.000 55.45941 85 VAL L CA 1
ATOM 4324 C C . VAL B 2 83 ? 28.95800 78.81700 3.85900 1.000 57.02736 85 VAL L C 1
ATOM 4325 O O . VAL B 2 83 ? 29.80500 78.23700 3.17000 1.000 48.79835 85 VAL L O 1
ATOM 4338 N N . TYR B 2 84 ? 29.21300 79.30900 5.07200 1.000 56.71575 86 TYR L N 1
ATOM 4339 C CA . TYR B 2 84 ? 30.55300 79.35700 5.64300 1.000 55.20578 86 TYR L CA 1
ATOM 4340 C C . TYR B 2 84 ? 30.59400 78.56800 6.94100 1.000 47.73362 86 TYR L C 1
ATOM 4341 O O . TYR B 2 84 ? 29.78300 78.80400 7.84400 1.000 42.95729 86 TYR L O 1
ATOM 4359 N N . TYR B 2 85 ? 31.54800 77.64100 7.03000 1.000 40.81591 87 TYR L N 1
ATOM 4360 C CA . TYR B 2 85 ? 31.74400 76.80000 8.20100 1.000 41.81186 87 TYR L CA 1
ATOM 4361 C C . TYR B 2 85 ? 33.12300 77.05100 8.79400 1.000 33.53478 87 TYR L C 1
ATOM 4362 O O . TYR B 2 85 ? 34.11100 77.17000 8.06200 1.000 28.39169 87 TYR L O 1
ATOM 4380 N N . CYS B 2 86 ? 33.18500 77.11700 10.12100 1.000 32.26775 88 CYS L N 1
ATOM 4381 C CA . CYS B 2 86 ? 34.44500 77.22800 10.84100 1.000 35.97652 88 CYS L CA 1
ATOM 4382 C C . CYS B 2 86 ? 34.86200 75.85200 11.34000 1.000 28.61187 88 CYS L C 1
ATOM 4383 O O . CYS B 2 86 ? 34.02600 75.05900 11.78000 1.000 27.83960 88 CYS L O 1
ATOM 4390 N N . GLN B 2 87 ? 36.15900 75.57800 11.27100 1.000 30.04663 89 GLN L N 1
ATOM 4391 C CA . GLN B 2 87 ? 36.70900 74.27000 11.58800 1.000 25.53111 89 GLN L CA 1
ATOM 4392 C C . GLN B 2 87 ? 37.83500 74.42200 12.59500 1.000 28.65939 89 GLN L C 1
ATOM 4393 O O . GLN B 2 87 ? 38.66500 75.32500 12.48000 1.000 41.97335 89 GLN L O 1
ATOM 4407 N N . GLN B 2 88 ? 37.85900 73.52500 13.57500 1.000 32.66537 90 GLN L N 1
ATOM 4408 C CA . GLN B 2 88 ? 38.96800 73.42200 14.51700 1.000 30.00075 90 GLN L CA 1
ATOM 4409 C C . GLN B 2 88 ? 39.23400 71.93600 14.71000 1.000 27.10999 90 GLN L C 1
ATOM 4410 O O . GLN B 2 88 ? 38.39800 71.22400 15.27200 1.000 31.64575 90 GLN L O 1
ATOM 4424 N N . TYR B 2 89 ? 40.37500 71.46500 14.21700 1.000 29.36936 91 TYR L N 1
ATOM 4425 C CA . TYR B 2 89 ? 40.70900 70.03500 14.21800 1.000 30.26685 91 TYR L CA 1
ATOM 4426 C C . TYR B 2 89 ? 39.64700 69.33300 13.37300 1.000 27.95004 91 TYR L C 1
ATOM 4427 O O . TYR B 2 89 ? 39.35600 69.79800 12.26000 1.000 27.02527 91 TYR L O 1
ATOM 4445 N N . GLU B 2 90 ? 39.04500 68.24200 13.84200 1.000 31.76081 96 GLU L N 1
ATOM 4446 C CA . GLU B 2 90 ? 38.11800 67.46300 13.03100 1.000 30.91222 96 GLU L CA 1
ATOM 4447 C C . GLU B 2 90 ? 36.66800 67.91900 13.15400 1.000 33.23362 96 GLU L C 1
ATOM 4448 O O . GLU B 2 90 ? 35.78700 67.28300 12.56500 1.000 26.86405 96 GLU L O 1
ATOM 4460 N N . PHE B 2 91 ? 36.39700 68.99800 13.88300 1.000 31.87373 97 PHE L N 1
ATOM 4461 C CA . PHE B 2 91 ? 35.03600 69.44100 14.15000 1.000 25.20180 97 PHE L CA 1
ATOM 4462 C C . PHE B 2 91 ? 34.75200 70.73900 13.41100 1.000 29.52357 97 PHE L C 1
ATOM 4463 O O . PHE B 2 91 ? 35.63400 71.59100 13.27200 1.000 37.78055 97 PHE L O 1
ATOM 4480 N N . PHE B 2 92 ? 33.51600 70.87900 12.93900 1.000 33.74029 98 PHE L N 1
ATOM 4481 C CA . PHE B 2 92 ? 33.03000 72.08400 12.28500 1.000 37.19987 98 PHE L CA 1
ATOM 4482 C C . PHE B 2 92 ? 31.95100 72.72800 13.15500 1.000 31.66589 98 PHE L C 1
ATOM 4483 O O . PHE B 2 92 ? 31.70100 72.30800 14.29100 1.000 32.07389 98 PHE L O 1
ATOM 4500 N N . GLY B 2 93 ? 31.29900 73.75800 12.60900 1.000 34.10270 99 GLY L N 1
ATOM 4501 C CA . GLY B 2 93 ? 30.22600 74.44500 13.28800 1.000 43.03321 99 GLY L CA 1
ATOM 4502 C C . GLY B 2 93 ? 28.93200 74.35800 12.49300 1.000 52.64997 99 GLY L C 1
ATOM 4503 O O . GLY B 2 93 ? 28.90900 73.92300 11.33500 1.000 46.21351 99 GLY L O 1
ATOM 4507 N N . GLN B 2 94 ? 27.84300 74.78700 13.13900 1.000 52.23732 100 GLN L N 1
ATOM 4508 C CA . GLN B 2 94 ? 26.53700 74.75800 12.48700 1.000 50.24636 100 GLN L CA 1
ATOM 4509 C C . GLN B 2 94 ? 26.58700 75.43300 11.12100 1.000 48.49679 100 GLN L C 1
ATOM 4510 O O . GLN B 2 94 ? 25.95300 74.97000 10.16600 1.000 41.96187 100 GLN L O 1
ATOM 4514 N N . GLY B 2 95 ? 27.34300 76.52000 11.00800 1.000 55.97262 101 GLY L N 1
ATOM 4515 C CA . GLY B 2 95 ? 27.47100 77.26200 9.77200 1.000 48.16141 101 GLY L CA 1
ATOM 4516 C C . GLY B 2 95 ? 26.55900 78.47700 9.73300 1.000 61.68605 101 GLY L C 1
ATOM 4517 O O . GLY B 2 95 ? 25.71600 78.70200 10.60600 1.000 65.52400 101 GLY L O 1
ATOM 4521 N N . THR B 2 96 ? 26.75000 79.28000 8.68700 1.000 65.25505 102 THR L N 1
ATOM 4522 C CA . THR B 2 96 ? 25.89500 80.42800 8.42100 1.000 65.52033 102 THR L CA 1
ATOM 4523 C C . THR B 2 96 ? 25.66600 80.53500 6.92200 1.000 67.16978 102 THR L C 1
ATOM 4524 O O . THR B 2 96 ? 26.56400 80.24400 6.12700 1.000 60.86059 102 THR L O 1
ATOM 4535 N N . LYS B 2 97 ? 24.46300 80.96200 6.54500 1.000 67.67367 103 LYS L N 1
ATOM 4536 C CA . LYS B 2 97 ? 24.07500 81.10300 5.14800 1.000 69.35854 103 LYS L CA 1
ATOM 4537 C C . LYS B 2 97 ? 24.10900 82.57900 4.77000 1.000 77.80334 103 LYS L C 1
ATOM 4538 O O . LYS B 2 97 ? 23.39500 83.39300 5.36600 1.000 83.83468 103 LYS L O 1
ATOM 4542 N N . VAL B 2 98 ? 24.93400 82.91700 3.78400 1.000 78.65599 104 VAL L N 1
ATOM 4543 C CA . VAL B 2 98 ? 25.09200 84.28800 3.31100 1.000 86.05907 104 VAL L CA 1
ATOM 4544 C C . VAL B 2 98 ? 24.29500 84.40800 2.01600 1.000 88.89935 104 VAL L C 1
ATOM 4545 O O . VAL B 2 98 ? 24.73900 83.96400 0.95300 1.000 86.43232 104 VAL L O 1
ATOM 4558 N N . GLN B 2 99 ? 23.11400 85.01500 2.10300 1.000 84.03701 105 GLN L N 1
ATOM 4559 C CA . GLN B 2 99 ? 22.23100 85.18800 0.95800 1.000 89.95752 105 GLN L CA 1
ATOM 4560 C C . GLN B 2 99 ? 22.32900 86.60900 0.41800 1.000 87.23650 105 GLN L C 1
ATOM 4561 O O . GLN B 2 99 ? 22.47400 87.56900 1.18100 1.000 82.56118 105 GLN L O 1
ATOM 4575 N N . VAL B 2 100 ? 22.24200 86.73500 -0.90300 1.000 86.06110 106 VAL L N 1
ATOM 4576 C CA . VAL B 2 100 ? 22.24000 88.03300 -1.56800 1.000 79.39964 106 VAL L CA 1
ATOM 4577 C C . VAL B 2 100 ? 20.81200 88.55600 -1.59800 1.000 80.14491 106 VAL L C 1
ATOM 4578 O O . VAL B 2 100 ? 19.88100 87.83100 -1.97000 1.000 76.64898 106 VAL L O 1
ATOM 4582 N N . ASP B 2 101 ? 20.63700 89.81600 -1.20300 1.000 85.66125 107 ASP L N 1
ATOM 4583 C CA . ASP B 2 101 ? 19.31900 90.44600 -1.15500 1.000 78.55172 107 ASP L CA 1
ATOM 4584 C C . ASP B 2 101 ? 19.45200 91.85800 -1.71300 1.000 74.92684 107 ASP L C 1
ATOM 4585 O O . ASP B 2 101 ? 19.90900 92.76800 -1.01400 1.000 81.84423 107 ASP L O 1
ATOM 4594 N N . ILE B 2 102 ? 19.05600 92.03500 -2.96900 1.000 74.57905 108 ILE L N 1
ATOM 4595 C CA . ILE B 2 102 ? 19.03800 93.35400 -3.59200 1.000 73.99521 108 ILE L CA 1
ATOM 4596 C C . ILE B 2 102 ? 17.83300 94.11400 -3.05100 1.000 86.54308 108 ILE L C 1
ATOM 4597 O O . ILE B 2 102 ? 16.68800 93.68400 -3.22900 1.000 92.59961 108 ILE L O 1
ATOM 4613 N N . LYS B 2 103 ? 18.08400 95.23900 -2.38800 1.000 86.70116 109 LYS L N 1
ATOM 4614 C CA . LYS B 2 103 ? 17.00000 96.04000 -1.83800 1.000 92.76254 109 LYS L CA 1
ATOM 4615 C C . LYS B 2 103 ? 16.34500 96.86700 -2.94000 1.000 99.05895 109 LYS L C 1
ATOM 4616 O O . LYS B 2 103 ? 17.02000 97.37900 -3.83800 1.000 95.95487 109 LYS L O 1
ATOM 4635 N N . ARG B 2 104 ? 15.02100 96.97800 -2.87500 1.000 96.82184 110 ARG L N 1
ATOM 4636 C CA . ARG B 2 104 ? 14.24200 97.67000 -3.89600 1.000 82.13282 110 ARG L CA 1
ATOM 4637 C C . ARG B 2 104 ? 12.89300 98.05900 -3.29700 1.000 79.71492 110 ARG L C 1
ATOM 4638 O O . ARG B 2 104 ? 12.65600 97.88900 -2.09600 1.000 65.40234 110 ARG L O 1
ATOM 4659 N N . THR B 2 105 ? 12.00200 98.57400 -4.14200 1.000 86.05896 111 THR L N 1
ATOM 4660 C CA . THR B 2 105 ? 10.66900 98.96900 -3.70600 1.000 74.78238 111 THR L CA 1
ATOM 4661 C C . THR B 2 105 ? 9.77500 97.74500 -3.54700 1.000 72.44571 111 THR L C 1
ATOM 4662 O O . THR B 2 105 ? 9.75100 96.85700 -4.40500 1.000 73.69013 111 THR L O 1
ATOM 4666 N N . VAL B 2 106 ? 9.02600 97.70900 -2.44400 1.000 64.64043 112 VAL L N 1
ATOM 4667 C CA . VAL B 2 106 ? 8.19300 96.55900 -2.11200 1.000 60.99514 112 VAL L CA 1
ATOM 4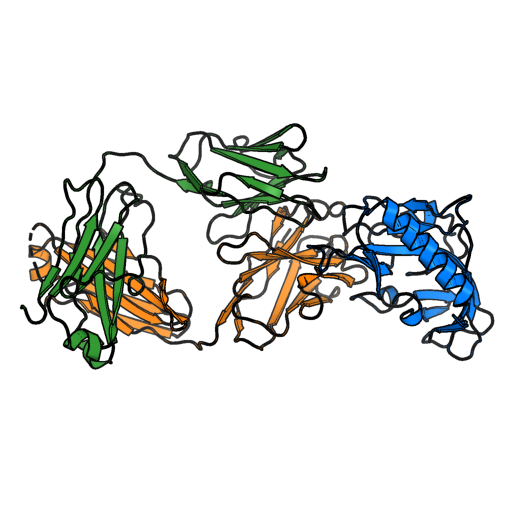668 C C . VAL B 2 106 ? 7.14500 96.34900 -3.19500 1.000 67.23530 112 VAL L C 1
ATOM 4669 O O . VAL B 2 106 ? 6.18200 97.11500 -3.30100 1.000 75.60645 112 VAL L O 1
ATOM 4673 N N . ALA B 2 107 ? 7.32700 95.31100 -4.00500 1.000 71.94549 113 ALA L N 1
ATOM 4674 C CA . ALA B 2 107 ? 6.33800 94.92400 -4.99800 1.000 71.69902 113 ALA L CA 1
ATOM 4675 C C . ALA B 2 107 ? 5.30700 94.00300 -4.34300 1.000 71.51376 113 ALA L C 1
ATOM 4676 O O . ALA B 2 107 ? 5.23900 93.88400 -3.11700 1.000 77.26180 113 ALA L O 1
ATOM 4683 N N . ALA B 2 108 ? 4.49300 93.34300 -5.15400 1.000 68.68799 114 ALA L N 1
ATOM 4684 C CA . ALA B 2 108 ? 3.44800 92.45300 -4.67500 1.000 68.38919 114 ALA L CA 1
ATOM 4685 C C . ALA B 2 108 ? 3.38000 91.23400 -5.57900 1.000 70.79973 114 ALA L C 1
ATOM 4686 O O . ALA B 2 108 ? 3.83400 91.27800 -6.72700 1.000 72.33648 114 ALA L O 1
ATOM 4693 N N . PRO B 2 109 ? 2.81700 90.13300 -5.09200 1.000 66.57282 115 PRO L N 1
ATOM 4694 C CA . PRO B 2 109 ? 2.73700 88.91900 -5.90800 1.000 77.21412 115 PRO L CA 1
ATOM 4695 C C . PRO B 2 109 ? 1.56700 88.95300 -6.88000 1.000 68.26425 115 PRO L C 1
ATOM 4696 O O . PRO B 2 109 ? 0.62300 89.73300 -6.74400 1.000 67.12325 115 PRO L O 1
ATOM 4707 N N . SER B 2 110 ? 1.65300 88.07500 -7.87500 1.000 64.81606 116 SER L N 1
ATOM 4708 C CA . SER B 2 110 ? 0.61300 87.89700 -8.88500 1.000 58.69618 116 SER L CA 1
ATOM 4709 C C . SER B 2 110 ? 0.02000 86.50500 -8.68600 1.000 53.50041 116 SER L C 1
ATOM 4710 O O . SER B 2 110 ? 0.30000 85.57200 -9.43900 1.000 63.30037 116 SER L O 1
ATOM 4718 N N . VAL B 2 111 ? -0.81100 86.37000 -7.65300 1.000 47.09153 117 VAL L N 1
ATOM 4719 C CA . VAL B 2 111 ? -1.32200 85.05800 -7.27100 1.000 54.82340 117 VAL L CA 1
ATOM 4720 C C . VAL B 2 111 ? -2.17000 84.49000 -8.40100 1.000 59.87204 117 VAL L C 1
ATOM 4721 O O . VAL B 2 111 ? -3.16000 85.09900 -8.82300 1.000 62.94347 117 VAL L O 1
ATOM 4725 N N . PHE B 2 112 ? -1.77800 83.31700 -8.90100 1.000 53.55248 118 PHE L N 1
ATOM 4726 C CA . PHE B 2 112 ? -2.56600 82.55000 -9.85600 1.000 49.24564 118 PHE L CA 1
ATOM 4727 C C . PHE B 2 112 ? -2.73500 81.13500 -9.32400 1.000 50.10264 118 PHE L C 1
ATOM 4728 O O . PHE B 2 112 ? -1.80500 80.57300 -8.73800 1.000 64.65011 118 PHE L O 1
ATOM 4745 N N . ILE B 2 113 ? -3.91400 80.55700 -9.53800 1.000 42.85121 119 ILE L N 1
ATOM 4746 C CA . ILE B 2 113 ? -4.22800 79.21300 -9.06700 1.000 48.25982 119 ILE L CA 1
ATOM 4747 C C . ILE B 2 113 ? -4.54500 78.33400 -10.26900 1.000 47.49430 119 ILE L C 1
ATOM 4748 O O . ILE B 2 113 ? -5.23300 78.76400 -11.20200 1.000 47.61789 119 ILE L O 1
ATOM 4764 N N . PHE B 2 114 ? -4.04400 77.10400 -10.23900 1.000 48.34318 120 PHE L N 1
ATOM 4765 C CA . PHE B 2 114 ? -4.21900 76.14800 -11.33200 1.000 45.68064 120 PHE L CA 1
ATOM 4766 C C . PHE B 2 114 ? -4.84800 74.87400 -10.79000 1.000 43.96947 120 PHE L C 1
ATOM 4767 O O . PHE B 2 114 ? -4.20600 74.16600 -9.99100 1.000 45.70311 120 PHE L O 1
ATOM 4784 N N . PRO B 2 115 ? -6.07400 74.53100 -11.17400 1.000 50.39478 121 PRO L N 1
ATOM 4785 C CA . PRO B 2 115 ? -6.65200 73.25100 -10.74800 1.000 48.65841 121 PRO L CA 1
ATOM 4786 C C . PRO B 2 115 ? -5.86700 72.08500 -11.31800 1.000 41.70187 121 PRO L C 1
ATOM 4787 O O . PRO B 2 115 ? -4.97800 72.27300 -12.16100 1.000 41.27696 121 PRO L O 1
ATOM 4798 N N . PRO B 2 116 ? -6.17300 70.85900 -10.89100 1.000 43.77921 122 PRO L N 1
ATOM 4799 C CA . PRO B 2 116 ? -5.43900 69.69400 -11.39800 1.000 50.72227 122 PRO L CA 1
ATOM 4800 C C . PRO B 2 116 ? -5.94600 69.29000 -12.77500 1.000 54.17940 122 PRO L C 1
ATOM 4801 O O . PRO B 2 116 ? -7.15400 69.21000 -13.00900 1.000 63.08030 122 PRO L O 1
ATOM 4812 N N . SER B 2 117 ? -5.01300 69.03000 -13.68600 1.000 50.88425 123 SER L N 1
ATOM 4813 C CA . SER B 2 117 ? -5.38000 68.66400 -15.04500 1.000 62.12067 123 SER L CA 1
ATOM 4814 C C . SER B 2 117 ? -6.23500 67.40300 -15.05300 1.000 64.25065 123 SER L C 1
ATOM 4815 O O . SER B 2 117 ? -6.09400 66.52200 -14.20200 1.000 62.14765 123 SER L O 1
ATOM 4823 N N . ASP B 2 118 ? -7.12600 67.31700 -16.04400 1.000 68.21762 124 ASP L N 1
ATOM 4824 C CA . ASP B 2 118 ? -7.98800 66.14600 -16.15300 1.000 68.28528 124 ASP L CA 1
ATOM 4825 C C . ASP B 2 118 ? -7.17900 64.88200 -16.40500 1.000 66.00028 124 ASP L C 1
ATOM 4826 O O . ASP B 2 118 ? -7.60600 63.78600 -16.02400 1.000 67.44996 124 ASP L O 1
ATOM 4835 N N . GLU B 2 119 ? -6.01400 65.00900 -17.04400 1.000 63.43507 125 GLU L N 1
ATOM 4836 C CA . GLU B 2 119 ? -5.14400 63.85100 -17.21900 1.000 68.64236 125 GLU L CA 1
ATOM 4837 C C . GLU B 2 119 ? -4.65700 63.33600 -15.87200 1.000 72.45217 125 GLU L C 1
ATOM 4838 O O . GLU B 2 119 ? -4.69600 62.13000 -15.60000 1.000 70.44540 125 GLU L O 1
ATOM 4850 N N . GLN B 2 120 ? -4.19000 64.24500 -15.01300 1.000 68.82897 126 GLN L N 1
ATOM 4851 C CA . GLN B 2 120 ? -3.73400 63.84700 -13.68700 1.000 64.48085 126 GLN L CA 1
ATOM 4852 C C . GLN B 2 120 ? -4.84800 63.16200 -12.90500 1.000 73.10827 126 GLN L C 1
ATOM 4853 O O . GLN B 2 120 ? -4.61600 62.14600 -12.24000 1.000 70.30024 126 GLN L O 1
ATOM 4867 N N . LEU B 2 121 ? -6.06500 63.70600 -12.97400 1.000 76.87570 127 LEU L N 1
ATOM 4868 C CA . LEU B 2 121 ? -7.19300 63.07500 -12.29600 1.000 73.70580 127 LEU L CA 1
ATOM 4869 C C . LEU B 2 121 ? -7.42200 61.66400 -12.82100 1.000 74.51587 127 LEU L C 1
ATOM 4870 O O . LEU B 2 121 ? -7.67000 60.73500 -12.04300 1.000 65.58417 127 LEU L O 1
ATOM 4886 N N . LYS B 2 122 ? -7.33800 61.48100 -14.14100 1.000 78.80109 128 LYS L N 1
ATOM 4887 C CA . LYS B 2 122 ? -7.46700 60.14300 -14.70400 1.000 76.37566 128 LYS L CA 1
ATOM 4888 C C . LYS B 2 122 ? -6.40800 59.20200 -14.14500 1.000 81.52745 128 LYS L C 1
ATOM 4889 O O . LYS B 2 122 ? -6.66700 58.00600 -13.97400 1.000 77.35647 128 LYS L O 1
ATOM 4893 N N . SER B 2 123 ? -5.21600 59.72400 -13.84400 1.000 85.86079 129 SER L N 1
ATOM 4894 C CA . SER B 2 123 ? -4.13300 58.88900 -13.33800 1.000 84.60635 129 SER L CA 1
ATOM 4895 C C . SER B 2 123 ? -4.33400 58.48200 -11.88300 1.000 81.36027 129 SER L C 1
ATOM 4896 O O . SER B 2 123 ? -3.69800 57.52200 -11.43200 1.000 79.88452 129 SER L O 1
ATOM 4904 N N . GLY B 2 124 ? -5.18600 59.18400 -11.13800 1.000 75.84579 130 GLY L N 1
ATOM 4905 C CA . GLY B 2 124 ? -5.57300 58.78500 -9.79700 1.000 68.95687 130 GLY L CA 1
ATOM 4906 C C . GLY B 2 124 ? -5.29600 59.81000 -8.71600 1.000 63.31432 130 GLY L C 1
ATOM 4907 O O . GLY B 2 124 ? -5.85100 59.69100 -7.61400 1.000 53.90215 130 GLY L O 1
ATOM 4911 N N . THR B 2 125 ? -4.45700 60.80700 -8.98000 1.000 71.59925 131 THR L N 1
ATOM 4912 C CA . THR B 2 125 ? -4.10900 61.82400 -7.99700 1.000 58.82635 131 THR L CA 1
ATOM 4913 C C . THR B 2 125 ? -4.55800 63.19500 -8.48700 1.000 59.55515 131 THR L C 1
ATOM 4914 O O . THR B 2 125 ? -5.04700 63.35400 -9.60800 1.000 70.45398 131 THR L O 1
ATOM 4918 N N . ALA B 2 126 ? -4.38700 64.19300 -7.62300 1.000 49.73905 132 ALA L N 1
ATOM 4919 C CA . ALA B 2 126 ? -4.73200 65.56900 -7.95600 1.000 48.96444 132 ALA L CA 1
ATOM 4920 C C . ALA B 2 126 ? -3.76800 66.50800 -7.24900 1.000 55.10042 132 ALA L C 1
ATOM 4921 O O . ALA B 2 126 ? -3.51100 66.34400 -6.05300 1.000 67.85303 132 ALA L O 1
ATOM 4928 N N . SER B 2 127 ? -3.24700 67.49100 -7.98200 1.000 49.99337 133 SER L N 1
ATOM 4929 C CA . SER B 2 127 ? -2.28000 68.44400 -7.44400 1.000 41.45126 133 SER L CA 1
ATOM 4930 C C . SER B 2 127 ? -2.68500 69.85100 -7.86500 1.000 40.32753 133 SER L C 1
ATOM 4931 O O . SER B 2 127 ? -2.58300 70.20200 -9.04500 1.000 38.77332 133 SER L O 1
ATOM 4935 N N . VAL B 2 128 ? -3.14400 70.65300 -6.90100 1.000 48.79796 134 VAL L N 1
ATOM 4936 C CA . VAL B 2 128 ? -3.47300 72.05600 -7.12900 1.000 45.01339 134 VAL L CA 1
ATOM 4937 C C . VAL B 2 128 ? -2.22400 72.89200 -6.88100 1.000 43.84925 134 VAL L C 1
ATOM 4938 O O . VAL B 2 128 ? -1.41600 72.58900 -5.99700 1.000 46.57081 134 VAL L O 1
ATOM 4951 N N . VAL B 2 129 ? -2.06700 73.96000 -7.65800 1.000 43.08297 135 VAL L N 1
ATOM 4952 C CA . VAL B 2 129 ? -0.84900 74.76300 -7.65200 1.000 41.58750 135 VAL L CA 1
ATOM 4953 C C . VAL B 2 129 ? -1.23200 76.23000 -7.54200 1.000 44.55968 135 VAL L C 1
ATOM 4954 O O . VAL B 2 129 ? -1.85000 76.78500 -8.45800 1.000 53.34026 135 VAL L O 1
ATOM 4967 N N . CYS B 2 130 ? -0.85400 76.86100 -6.43700 1.000 45.71497 136 CYS L N 1
ATOM 4968 C CA . CYS B 2 130 ? -0.90900 78.30900 -6.32800 1.000 44.88066 136 CYS L CA 1
ATOM 4969 C C . CYS B 2 130 ? 0.43900 78.87600 -6.74800 1.000 41.82467 136 CYS L C 1
ATOM 4970 O O . CYS B 2 130 ? 1.47100 78.21200 -6.63400 1.000 50.05381 136 CYS L O 1
ATOM 4977 N N . LEU B 2 131 ? 0.42800 80.11100 -7.24500 1.000 41.96066 137 LEU L N 1
ATOM 4978 C CA . LEU B 2 131 ? 1.63500 80.71400 -7.81500 1.000 41.90554 137 LEU L CA 1
ATOM 4979 C C . LEU B 2 131 ? 1.70100 82.18800 -7.42500 1.000 49.24731 137 LEU L C 1
ATOM 4980 O O . LEU B 2 131 ? 1.15800 83.05000 -8.11900 1.000 54.43857 137 LEU L O 1
ATOM 4996 N N . LEU B 2 132 ? 2.37600 82.47200 -6.31500 1.000 53.04774 138 LEU L N 1
ATOM 4997 C CA . LEU B 2 132 ? 2.81100 83.83500 -6.03800 1.000 54.91614 138 LEU L CA 1
ATOM 4998 C C . LEU B 2 132 ? 3.99500 84.14600 -6.94700 1.000 56.83385 138 LEU L C 1
ATOM 4999 O O . LEU B 2 132 ? 5.03500 83.48700 -6.85400 1.000 65.85847 138 LEU L O 1
ATOM 5015 N N . ASN B 2 133 ? 3.85500 85.14100 -7.82000 1.000 53.18395 139 ASN L N 1
ATOM 5016 C CA . ASN B 2 133 ? 4.81600 85.35500 -8.89600 1.000 62.07005 139 ASN L CA 1
ATOM 5017 C C . ASN B 2 133 ? 5.37300 86.77300 -8.86100 1.000 70.21283 139 ASN L C 1
ATOM 5018 O O . ASN B 2 133 ? 4.62600 87.74200 -8.69600 1.000 69.57292 139 ASN L O 1
ATOM 5029 N N . ASN B 2 134 ? 6.69600 86.88100 -9.02700 1.000 76.63310 140 ASN L N 1
ATOM 5030 C CA . ASN B 2 134 ? 7.41500 88.15400 -9.06500 1.000 65.66805 140 ASN L CA 1
ATOM 5031 C C . ASN B 2 134 ? 6.96200 89.12200 -7.97700 1.000 66.69167 140 ASN L C 1
ATOM 5032 O O . ASN B 2 134 ? 6.18100 90.04300 -8.24000 1.000 67.24121 140 ASN L O 1
ATOM 5043 N N . PHE B 2 135 ? 7.46200 88.92700 -6.75800 1.000 75.11103 141 PHE L N 1
ATOM 5044 C CA . PHE B 2 135 ? 7.20600 89.81400 -5.63300 1.000 70.76403 141 PHE L CA 1
ATOM 5045 C C . PHE B 2 135 ? 8.52300 90.15000 -4.94400 1.000 67.83676 141 PHE L C 1
ATOM 5046 O O . PHE B 2 135 ? 9.58800 89.63400 -5.29600 1.000 71.54679 141 PHE L O 1
ATOM 5063 N N . TYR B 2 136 ? 8.44000 91.03900 -3.95200 1.000 68.11523 142 TYR L N 1
ATOM 5064 C CA . TYR B 2 136 ? 9.58200 91.39300 -3.12200 1.000 74.66396 142 TYR L CA 1
ATOM 5065 C C . TYR B 2 136 ? 9.05300 92.07600 -1.87400 1.000 69.07699 142 TYR L C 1
ATOM 5066 O O . TYR B 2 136 ? 8.11600 92.87800 -1.98300 1.000 83.86179 142 TYR L O 1
ATOM 5084 N N . PRO B 2 137 ? 9.61200 91.80200 -0.68400 1.000 75.05974 143 PRO L N 1
ATOM 5085 C CA . PRO B 2 137 ? 10.70500 90.86100 -0.41300 1.000 88.48306 143 PRO L CA 1
ATOM 5086 C C . PRO B 2 137 ? 10.24800 89.40100 -0.36600 1.000 88.70590 143 PRO L C 1
ATOM 5087 O O . PRO B 2 137 ? 9.09300 89.10200 -0.67300 1.000 87.11359 143 PRO L O 1
ATOM 5091 N N . ARG B 2 138 ? 11.15700 88.50800 0.03200 1.000 92.46424 144 ARG L N 1
ATOM 5092 C CA . ARG B 2 138 ? 10.86900 87.07700 -0.01400 1.000 84.89012 144 ARG L CA 1
ATOM 5093 C C . ARG B 2 138 ? 9.68600 86.71800 0.87600 1.000 88.45133 144 ARG L C 1
ATOM 5094 O O . ARG B 2 138 ? 8.74900 86.04100 0.43700 1.000 96.25620 144 ARG L O 1
ATOM 5115 N N . GLU B 2 139 ? 9.70900 87.16700 2.13100 1.000 97.39595 145 GLU L N 1
ATOM 5116 C CA . GLU B 2 139 ? 8.79300 86.63700 3.13600 1.000 110.66297 145 GLU L CA 1
ATOM 5117 C C . GLU B 2 139 ? 7.33900 86.75000 2.68600 1.000 83.25068 145 GLU L C 1
ATOM 5118 O O . GLU B 2 139 ? 6.79900 87.85400 2.57000 1.000 82.56458 145 GLU L O 1
ATOM 5130 N N . ALA B 2 140 ? 6.70600 85.60600 2.42700 1.000 63.87911 146 ALA L N 1
ATOM 5131 C CA . ALA B 2 140 ? 5.30100 85.54700 2.05200 1.000 57.76900 146 ALA L CA 1
ATOM 5132 C C . ALA B 2 140 ? 4.69500 84.27900 2.63800 1.000 57.93474 146 ALA L C 1
ATOM 5133 O O . ALA B 2 140 ? 5.40100 83.29600 2.87900 1.000 73.49639 146 ALA L O 1
ATOM 5140 N N . LYS B 2 141 ? 3.38100 84.30400 2.85800 1.000 45.23220 147 LYS L N 1
ATOM 5141 C CA . LYS B 2 141 ? 2.68100 83.20300 3.51200 1.000 56.19826 147 LYS L CA 1
ATOM 5142 C C . LYS B 2 141 ? 1.53100 82.73800 2.63200 1.000 61.59851 147 LYS L C 1
ATOM 5143 O O . LYS B 2 141 ? 0.66000 83.53500 2.27300 1.000 56.18284 147 LYS L O 1
ATOM 5147 N N . VAL B 2 142 ? 1.52600 81.45000 2.29900 1.000 67.62450 148 VAL L N 1
ATOM 5148 C CA . VAL B 2 142 ? 0.47000 80.83300 1.50500 1.000 57.06931 148 VAL L CA 1
ATOM 5149 C C . VAL B 2 142 ? -0.30500 79.88200 2.40600 1.000 57.25828 148 VAL L C 1
ATOM 5150 O O . VAL B 2 142 ? 0.25500 78.90400 2.91500 1.000 58.84507 148 VAL L O 1
ATOM 5163 N N . GLN B 2 143 ? -1.58900 80.16100 2.59500 1.000 59.12242 149 GLN L N 1
ATOM 5164 C CA . GLN B 2 143 ? -2.48100 79.29600 3.35500 1.000 52.20412 149 GLN L CA 1
ATOM 5165 C C . GLN B 2 143 ? -3.47200 78.67400 2.38200 1.000 51.40548 149 GLN L C 1
ATOM 5166 O O . GLN B 2 143 ? -4.18500 79.39200 1.67300 1.000 52.74054 149 GLN L O 1
ATOM 5170 N N . TRP B 2 144 ? -3.49600 77.34600 2.33300 1.000 50.25254 150 TRP L N 1
ATOM 5171 C CA . TRP B 2 144 ? -4.42800 76.62300 1.48200 1.000 55.14356 150 TRP L CA 1
ATOM 5172 C C . TRP B 2 144 ? -5.73300 76.39000 2.23100 1.000 61.96507 150 TRP L C 1
ATOM 5173 O O . TRP B 2 144 ? -5.73000 75.87100 3.35200 1.000 69.97965 150 TRP L O 1
ATOM 5194 N N . LYS B 2 145 ? -6.84200 76.77800 1.61000 1.000 55.92386 151 LYS L N 1
ATOM 5195 C CA . LYS B 2 145 ? -8.17200 76.57600 2.16100 1.000 59.35625 151 LYS L CA 1
ATOM 5196 C C . LYS B 2 145 ? -8.97500 75.70600 1.20600 1.000 55.61667 151 LYS L C 1
ATOM 5197 O O . LYS B 2 145 ? -8.81900 75.79900 -0.01500 1.000 55.07727 151 LYS L O 1
ATOM 5216 N N . VAL B 2 146 ? -9.82400 74.84800 1.76700 1.000 57.14993 152 VAL L N 1
ATOM 5217 C CA . VAL B 2 146 ? -10.65500 73.93300 0.99200 1.000 55.40297 152 VAL L CA 1
ATOM 5218 C C . VAL B 2 146 ? -11.99600 73.82400 1.70500 1.000 65.23824 152 VAL L C 1
ATOM 5219 O O . VAL B 2 146 ? -12.08700 73.20100 2.77000 1.000 63.45277 152 VAL L O 1
ATOM 5232 N N . ASP B 2 147 ? -13.03700 74.41500 1.11900 1.000 66.97568 153 ASP L N 1
ATOM 5233 C CA . ASP B 2 147 ? -14.34700 74.50000 1.76300 1.000 71.43407 153 ASP L CA 1
ATOM 5234 C C . ASP B 2 147 ? -14.24300 75.22100 3.10500 1.000 67.17434 153 ASP L C 1
ATOM 5235 O O . ASP B 2 147 ? -14.86300 74.82800 4.09600 1.000 69.92434 153 ASP L O 1
ATOM 5244 N N . ASN B 2 148 ? -13.44900 76.29400 3.13500 1.000 57.62299 154 ASN L N 1
ATOM 5245 C CA . ASN B 2 148 ? -13.23100 77.07400 4.35300 1.000 53.98555 154 ASN L CA 1
ATOM 5246 C C . ASN B 2 148 ? -12.61500 76.21200 5.45400 1.000 63.17850 154 ASN L C 1
ATOM 5247 O O . ASN B 2 148 ? -12.95200 76.34200 6.63300 1.000 61.10666 154 ASN L O 1
ATOM 5251 N N . ALA B 2 149 ? -11.70200 75.32200 5.06200 1.000 63.47506 155 ALA L N 1
ATOM 5252 C CA . ALA B 2 149 ? -10.99600 74.43400 5.98200 1.000 63.84711 155 ALA L CA 1
ATOM 5253 C C . ALA B 2 149 ? -9.50000 74.65500 5.80400 1.000 72.89365 155 ALA L C 1
ATOM 5254 O O . ALA B 2 149 ? -8.92100 74.22800 4.79900 1.000 80.88504 155 ALA L O 1
ATOM 5261 N N . LEU B 2 150 ? -8.87500 75.31300 6.77800 1.000 75.98549 156 LEU L N 1
ATOM 5262 C CA . LEU B 2 150 ? -7.45100 75.60900 6.68800 1.000 72.96373 156 LEU L CA 1
ATOM 5263 C C . LEU B 2 150 ? -6.64700 74.32400 6.53100 1.000 69.81581 156 LEU L C 1
ATOM 5264 O O . LEU B 2 150 ? -6.87400 73.34200 7.24400 1.000 67.41898 156 LEU L O 1
ATOM 5280 N N . GLN B 2 151 ? -5.69900 74.33800 5.59900 1.000 63.01505 157 GLN L N 1
ATOM 5281 C CA . GLN B 2 151 ? -4.89200 73.17100 5.26800 1.000 61.70871 157 GLN L CA 1
ATOM 5282 C C . GLN B 2 151 ? -3.45000 73.43500 5.67500 1.000 64.91170 157 GLN L C 1
ATOM 5283 O O . GLN B 2 151 ? -2.81700 74.36500 5.16400 1.000 68.10049 157 GLN L O 1
ATOM 5297 N N . SER B 2 152 ? -2.93900 72.62400 6.59800 1.000 64.39290 158 SER L N 1
ATOM 5298 C CA . SER B 2 152 ? -1.53100 72.64300 6.96900 1.000 72.45601 158 SER L CA 1
ATOM 5299 C C . SER B 2 152 ? -1.00800 71.21700 6.89700 1.000 66.39292 158 SER L C 1
ATOM 5300 O O . SER B 2 152 ? -1.64100 70.29300 7.41800 1.000 55.84595 158 SER L O 1
ATOM 5308 N N . GLY B 2 153 ? 0.13100 71.04100 6.23100 1.000 60.77427 159 GLY L N 1
ATOM 5309 C CA . GLY B 2 153 ? 0.71400 69.72600 6.05900 1.000 58.85697 159 GLY L CA 1
ATOM 5310 C C . GLY B 2 153 ? 0.68900 69.25200 4.62000 1.000 66.28155 159 GLY L C 1
ATOM 5311 O O . GLY B 2 153 ? 1.65900 68.65900 4.14000 1.000 73.70877 159 GLY L O 1
ATOM 5315 N N . ASN B 2 154 ? -0.41600 69.51400 3.91600 1.000 68.80539 160 ASN L N 1
ATOM 5316 C CA . ASN B 2 154 ? -0.54700 69.05100 2.53800 1.000 60.73589 160 ASN L CA 1
ATOM 5317 C C . ASN B 2 154 ? 0.27300 69.90000 1.57400 1.000 56.75087 160 ASN L C 1
ATOM 5318 O O . ASN B 2 154 ? 0.84500 69.37300 0.61300 1.000 54.19413 160 ASN L O 1
ATOM 5329 N N . SER B 2 155 ? 0.33900 71.20700 1.80900 1.000 49.37427 161 SER L N 1
ATOM 5330 C CA . SER B 2 155 ? 1.03700 72.09800 0.89700 1.000 41.25188 161 SER L CA 1
ATOM 5331 C C . SER B 2 155 ? 2.53100 71.77700 0.87000 1.000 40.79864 161 SER L C 1
ATOM 5332 O O . SER B 2 155 ? 3.04600 70.99000 1.66800 1.000 42.16393 161 SER L O 1
ATOM 5340 N N . GLN B 2 156 ? 3.23100 72.40800 -0.07700 1.000 42.59247 162 GLN L N 1
ATOM 5341 C CA . GLN B 2 156 ? 4.68000 72.22900 -0.20900 1.000 39.28487 162 GLN L CA 1
ATOM 5342 C C . GLN B 2 156 ? 5.21600 73.40300 -1.03600 1.000 35.71657 162 GLN L C 1
ATOM 5343 O O . GLN B 2 156 ? 5.24500 73.34300 -2.26500 1.000 38.14573 162 GLN L O 1
ATOM 5357 N N . GLU B 2 157 ? 5.64600 74.45400 -0.34300 1.000 38.99995 163 GLU L N 1
ATOM 5358 C CA . GLU B 2 157 ? 6.17200 75.63100 -1.01200 1.000 44.09013 163 GLU L CA 1
ATOM 5359 C C . GLU B 2 157 ? 7.47100 75.29400 -1.74500 1.000 45.51151 163 GLU L C 1
ATOM 5360 O O . GLU B 2 157 ? 8.05000 74.21500 -1.59100 1.000 45.55464 163 GLU L O 1
ATOM 5372 N N . SER B 2 158 ? 7.92400 76.24700 -2.55800 1.000 45.01219 164 SER L N 1
ATOM 5373 C CA . SER B 2 158 ? 9.16600 76.12000 -3.31000 1.000 45.29522 164 SER L CA 1
ATOM 5374 C C . SER B 2 158 ? 9.45100 77.44700 -4.00000 1.000 53.39090 164 SER L C 1
ATOM 5375 O O . SER B 2 158 ? 8.66100 77.89200 -4.83700 1.000 68.19497 164 SER L O 1
ATOM 5383 N N . VAL B 2 159 ? 10.56800 78.08500 -3.66500 1.000 51.24591 165 VAL L N 1
ATOM 5384 C CA . VAL B 2 159 ? 10.83300 79.46000 -4.06700 1.000 56.03903 165 VAL L CA 1
ATOM 5385 C C . VAL B 2 159 ? 12.07100 79.50700 -4.94700 1.000 62.82357 165 VAL L C 1
ATOM 5386 O O . VAL B 2 159 ? 13.02600 78.75200 -4.74400 1.000 66.55893 165 VAL L O 1
ATOM 5399 N N . THR B 2 160 ? 12.05400 80.41400 -5.92000 1.000 65.09276 166 THR L N 1
ATOM 5400 C CA . THR B 2 160 ? 13.19300 80.64000 -6.79500 1.000 65.71756 166 THR L CA 1
ATOM 5401 C C . THR B 2 160 ? 14.10200 81.71600 -6.20300 1.000 64.72135 166 THR L C 1
ATOM 5402 O O . THR B 2 160 ? 13.78100 82.36100 -5.20100 1.000 62.62909 166 THR L O 1
ATOM 5413 N N . GLU B 2 161 ? 15.25600 81.90600 -6.84000 1.000 67.41166 167 GLU L N 1
ATOM 5414 C CA . GLU B 2 161 ? 16.25200 82.84300 -6.34800 1.000 62.36792 167 GLU L CA 1
ATOM 5415 C C . GLU B 2 161 ? 15.92300 84.26500 -6.79600 1.000 60.93450 167 GLU L C 1
ATOM 5416 O O . GLU B 2 161 ? 14.96100 84.51700 -7.52700 1.000 70.58114 167 GLU L O 1
ATOM 5428 N N . GLN B 2 162 ? 16.74700 85.20900 -6.34600 1.000 69.47621 168 GLN L N 1
ATOM 5429 C CA . GLN B 2 162 ? 16.63000 86.60400 -6.74700 1.000 71.03222 168 GLN L CA 1
ATOM 5430 C C . GLN B 2 162 ? 16.71600 86.73100 -8.26100 1.000 75.49839 168 GLN L C 1
ATOM 5431 O O . GLN B 2 162 ? 17.77100 86.46900 -8.84900 1.000 75.33178 168 GLN L O 1
ATOM 5445 N N . ASP B 2 163 ? 15.61900 87.12700 -8.90400 1.000 84.33389 169 ASP L N 1
ATOM 5446 C CA . ASP B 2 163 ? 15.62800 87.31600 -10.35000 1.000 82.67676 169 ASP L CA 1
ATOM 5447 C C . ASP B 2 163 ? 16.63700 88.39600 -10.72000 1.000 81.62767 169 ASP L C 1
ATOM 5448 O O . ASP B 2 163 ? 16.44800 89.57200 -10.39200 1.000 69.05941 169 ASP L O 1
ATOM 5457 N N . SER B 2 164 ? 17.71400 88.00100 -11.40400 1.000 94.47215 170 SER L N 1
ATOM 5458 C CA . SER B 2 164 ? 18.79600 88.93600 -11.69700 1.000 92.06310 170 SER L CA 1
ATOM 5459 C C . SER B 2 164 ? 18.30900 90.14300 -12.49000 1.000 90.64163 170 SER L C 1
ATOM 5460 O O . SER B 2 164 ? 18.90900 91.22100 -12.40500 1.000 86.23994 170 SER L O 1
ATOM 5468 N N . LYS B 2 165 ? 17.23100 89.98800 -13.26000 1.000 84.96987 171 LYS L N 1
ATOM 5469 C CA . LYS B 2 165 ? 16.75700 91.08400 -14.09900 1.000 73.03651 171 LYS L CA 1
ATOM 5470 C C . LYS B 2 165 ? 16.05300 92.15400 -13.27000 1.000 86.46928 171 LYS L C 1
ATOM 5471 O O . LYS B 2 165 ? 16.41600 93.33400 -13.32800 1.000 80.21525 171 LYS L O 1
ATOM 5475 N N . ASP B 2 166 ? 15.04400 91.75800 -12.49000 1.000 84.57521 172 ASP L N 1
ATOM 5476 C CA . ASP B 2 166 ? 14.23900 92.69800 -11.72100 1.000 75.04926 172 ASP L CA 1
ATOM 5477 C C . ASP B 2 166 ? 14.33000 92.49200 -10.21500 1.000 77.80827 172 ASP L C 1
ATOM 5478 O O . ASP B 2 166 ? 13.62900 93.18700 -9.46900 1.000 70.56085 172 ASP L O 1
ATOM 5487 N N . SER B 2 167 ? 15.15700 91.55800 -9.74500 1.000 80.48610 173 SER L N 1
ATOM 5488 C CA . SER B 2 167 ? 15.39000 91.36800 -8.31300 1.000 76.99463 173 SER L CA 1
ATOM 5489 C C . SER B 2 167 ? 14.08400 91.07000 -7.57700 1.000 75.65041 173 SER L C 1
ATOM 5490 O O . SER B 2 167 ? 13.75800 91.68800 -6.56100 1.000 68.50446 173 SER L O 1
ATOM 5498 N N . THR B 2 168 ? 13.33300 90.10000 -8.09900 1.000 79.00573 174 THR L N 1
ATOM 5499 C CA . THR B 2 168 ? 12.04700 89.71500 -7.53800 1.000 79.32331 174 THR L CA 1
ATOM 5500 C C . THR B 2 168 ? 11.97900 88.20200 -7.39000 1.000 71.93403 174 THR L C 1
ATOM 5501 O O . THR B 2 168 ? 12.54500 87.45400 -8.19300 1.000 66.75072 174 THR L O 1
ATOM 5512 N N . TYR B 2 169 ? 11.26600 87.75900 -6.35900 1.000 73.37817 175 TYR L N 1
ATOM 5513 C CA . TYR B 2 169 ? 11.11200 86.34500 -6.05900 1.000 63.78540 175 TYR L CA 1
ATOM 5514 C C . TYR B 2 169 ? 9.77600 85.83000 -6.57900 1.000 60.91994 175 TYR L C 1
ATOM 5515 O O . TYR B 2 169 ? 8.78100 86.55600 -6.62200 1.000 70.69092 175 TYR L O 1
ATOM 5533 N N . SER B 2 170 ? 9.76700 84.56100 -6.97200 1.000 63.90535 176 SER L N 1
ATOM 5534 C CA . SER B 2 170 ? 8.55600 83.85700 -7.36200 1.000 62.66605 176 SER L CA 1
ATOM 5535 C C . SER B 2 170 ? 8.41100 82.61000 -6.49900 1.000 58.13715 176 SER L C 1
ATOM 5536 O O . SER B 2 170 ? 9.39800 82.07400 -5.98800 1.000 62.94184 176 SER L O 1
ATOM 5544 N N . LEU B 2 171 ? 7.17200 82.14900 -6.33700 1.000 53.90007 177 LEU L N 1
ATOM 5545 C CA . LEU B 2 171 ? 6.88300 81.02500 -5.45600 1.000 48.28457 177 LEU L CA 1
ATOM 5546 C C . LEU B 2 171 ? 5.72600 80.22200 -6.02700 1.000 43.07066 177 LEU L C 1
ATOM 5547 O O . LEU B 2 171 ? 4.82700 80.77500 -6.66300 1.000 49.45148 177 LEU L O 1
ATOM 5563 N N . SER B 2 172 ? 5.74000 78.91200 -5.77800 1.000 37.10181 178 SER L N 1
ATOM 5564 C CA . SER B 2 172 ? 4.66500 78.03400 -6.23600 1.000 39.81581 178 SER L CA 1
ATOM 5565 C C . SER B 2 172 ? 4.40900 76.96200 -5.18800 1.000 36.63099 178 SER L C 1
ATOM 5566 O O . SER B 2 172 ? 5.18700 76.01200 -5.06100 1.000 37.84661 178 SER L O 1
ATOM 5574 N N . SER B 2 173 ? 3.30700 77.10200 -4.45900 1.000 38.43614 179 SER L N 1
ATOM 5575 C CA . SER B 2 173 ? 2.88700 76.10000 -3.49200 1.000 40.51326 179 SER L CA 1
ATOM 5576 C C . SER B 2 173 ? 2.03300 75.04900 -4.19100 1.000 41.12489 179 SER L C 1
ATOM 5577 O O . SER B 2 173 ? 1.12100 75.38700 -4.95200 1.000 44.08608 179 SER L O 1
ATOM 5585 N N . THR B 2 174 ? 2.33400 73.77800 -3.93400 1.000 41.25828 180 THR L N 1
ATOM 5586 C CA . THR B 2 174 ? 1.67700 72.65000 -4.58800 1.000 36.04869 180 THR L CA 1
ATOM 5587 C C . THR B 2 174 ? 0.93300 71.83000 -3.54300 1.000 39.16849 180 THR L C 1
ATOM 5588 O O . THR B 2 174 ? 1.55300 71.08000 -2.78100 1.000 52.57761 180 THR L O 1
ATOM 5599 N N . LEU B 2 175 ? -0.39100 71.95400 -3.51900 1.000 35.22325 181 LEU L N 1
ATOM 5600 C CA . LEU B 2 175 ? -1.22700 71.15900 -2.62900 1.000 42.22650 181 LEU L CA 1
ATOM 5601 C C . LEU B 2 175 ? -1.68000 69.89600 -3.35000 1.000 36.21192 181 LEU L C 1
ATOM 560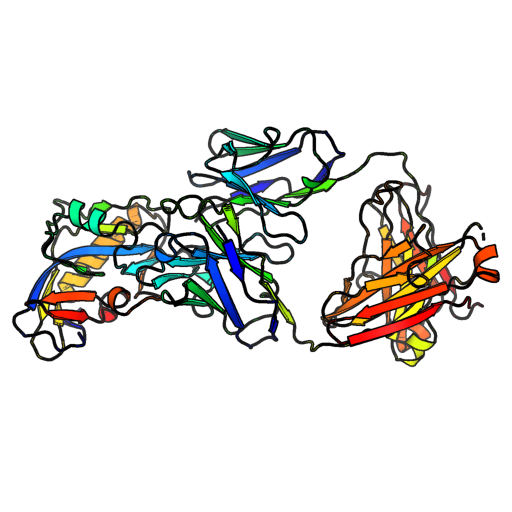2 O O . LEU B 2 175 ? -2.13800 69.96000 -4.49400 1.000 42.09429 181 LEU L O 1
ATOM 5618 N N . THR B 2 176 ? -1.57200 68.75700 -2.67300 1.000 39.51285 182 THR L N 1
ATOM 5619 C CA . THR B 2 176 ? -1.84200 67.46100 -3.27700 1.000 51.71130 182 THR L CA 1
ATOM 5620 C C . THR B 2 176 ? -2.96700 66.75300 -2.53500 1.000 56.34844 182 THR L C 1
ATOM 5621 O O . THR B 2 176 ? -2.98900 66.72300 -1.30000 1.000 56.67885 182 THR L O 1
ATOM 5632 N N . LEU B 2 177 ? -3.89200 66.17700 -3.30100 1.000 54.63778 183 LEU L N 1
ATOM 5633 C CA . LEU B 2 177 ? -5.00600 65.41400 -2.76000 1.000 46.88840 183 LEU L CA 1
ATOM 5634 C C . LEU B 2 177 ? -5.23700 64.18900 -3.63000 1.000 53.94003 183 LEU L C 1
ATOM 5635 O O . LEU B 2 177 ? -4.86000 64.15600 -4.80400 1.000 65.06115 183 LEU L O 1
ATOM 5651 N N . SER B 2 178 ? -5.87800 63.18300 -3.04500 1.000 57.27154 184 SER L N 1
ATOM 5652 C CA . SER B 2 178 ? -6.32000 62.03100 -3.81400 1.000 57.27139 184 SER L CA 1
ATOM 5653 C C . SER B 2 178 ? -7.57100 62.38900 -4.60500 1.000 62.36028 184 SER L C 1
ATOM 5654 O O . SER B 2 178 ? -8.32900 63.28900 -4.23100 1.000 65.76503 184 SER L O 1
ATOM 5662 N N . LYS B 2 179 ? -7.78600 61.67600 -5.71300 1.000 70.19884 185 LYS L N 1
ATOM 5663 C CA . LYS B 2 179 ? -8.95100 61.97000 -6.54100 1.000 73.22675 185 LYS L CA 1
ATOM 5664 C C . LYS B 2 179 ? -10.23300 61.86900 -5.72700 1.000 74.46294 185 LYS L C 1
ATOM 5665 O O . LYS B 2 179 ? -11.16600 62.65700 -5.92200 1.000 81.21914 185 LYS L O 1
ATOM 5684 N N . ALA B 2 180 ? -10.29600 60.90900 -4.80400 1.000 66.11086 186 ALA L N 1
ATOM 5685 C CA . ALA B 2 180 ? -11.46300 60.78600 -3.94000 1.000 71.14085 186 ALA L CA 1
ATOM 5686 C C . ALA B 2 180 ? -11.66200 62.05300 -3.11700 1.000 70.24488 186 ALA L C 1
ATOM 5687 O O . ALA B 2 180 ? -12.73300 62.67000 -3.14600 1.000 70.43750 186 ALA L O 1
ATOM 5694 N N . ASP B 2 181 ? -10.62900 62.46100 -2.37700 1.000 68.99476 187 ASP L N 1
ATOM 5695 C CA . ASP B 2 181 ? -10.72800 63.68400 -1.58800 1.000 70.13753 187 ASP L CA 1
ATOM 5696 C C . ASP B 2 181 ? -11.01500 64.88600 -2.47600 1.000 67.49832 187 ASP L C 1
ATOM 5697 O O . ASP B 2 181 ? -11.82800 65.74800 -2.12200 1.000 74.35931 187 ASP L O 1
ATOM 5706 N N . TYR B 2 182 ? -10.36300 64.96100 -3.63800 1.000 59.12275 188 TYR L N 1
ATOM 5707 C CA . TYR B 2 182 ? -10.59200 66.09100 -4.53100 1.000 52.50714 188 TYR L CA 1
ATOM 5708 C C . TYR B 2 182 ? -12.05700 66.16700 -4.93900 1.000 60.26119 188 TYR L C 1
ATOM 5709 O O . TYR B 2 182 ? -12.69100 67.22200 -4.83200 1.000 64.06660 188 TYR L O 1
ATOM 5727 N N . GLU B 2 183 ? -12.61400 65.04700 -5.40000 1.000 72.08484 189 GLU L N 1
ATOM 5728 C CA . GLU B 2 183 ? -14.00200 65.00300 -5.84100 1.000 74.63413 189 GLU L CA 1
ATOM 5729 C C . GLU B 2 183 ? -14.99700 65.09000 -4.69200 1.000 70.88086 189 GLU L C 1
ATOM 5730 O O . GLU B 2 183 ? -16.20500 65.10900 -4.95000 1.000 80.96649 189 GLU L O 1
ATOM 5742 N N . LYS B 2 184 ? -14.53500 65.15000 -3.44200 1.000 69.70960 190 LYS L N 1
ATOM 5743 C CA . LYS B 2 184 ? -15.45700 65.28500 -2.32000 1.000 67.69293 190 LYS L CA 1
ATOM 5744 C C . LYS B 2 184 ? -15.83800 66.74400 -2.09200 1.000 63.79144 190 LYS L C 1
ATOM 5745 O O . LYS B 2 184 ? -17.02500 67.07500 -2.00000 1.000 66.29011 190 LYS L O 1
ATOM 5749 N N . HIS B 2 185 ? -14.84800 67.63000 -2.01300 1.000 67.78887 191 HIS L N 1
ATOM 5750 C CA . HIS B 2 185 ? -15.08100 69.02600 -1.68200 1.000 64.37007 191 HIS L CA 1
ATOM 5751 C C . HIS B 2 185 ? -15.23000 69.85800 -2.95800 1.000 62.77176 191 HIS L C 1
ATOM 5752 O O . HIS B 2 185 ? -15.13600 69.34800 -4.07600 1.000 69.95610 191 HIS L O 1
ATOM 5766 N N . LYS B 2 186 ? -15.46100 71.16300 -2.78900 1.000 55.98402 192 LYS L N 1
ATOM 5767 C CA . LYS B 2 186 ? -15.78600 72.03000 -3.91700 1.000 53.55702 192 LYS L CA 1
ATOM 5768 C C . LYS B 2 186 ? -14.83600 73.21800 -4.03900 1.000 51.93400 192 LYS L C 1
ATOM 5769 O O . LYS B 2 186 ? -13.91900 73.19700 -4.86500 1.000 57.67450 192 LYS L O 1
ATOM 5773 N N . VAL B 2 187 ? -15.04700 74.26000 -3.23600 1.000 52.60711 193 VAL L N 1
ATOM 5774 C CA . VAL B 2 187 ? -14.30600 75.50700 -3.40900 1.000 53.82818 193 VAL L CA 1
ATOM 5775 C C . VAL B 2 187 ? -12.87300 75.32600 -2.92000 1.000 56.06274 193 VAL L C 1
ATOM 5776 O O . VAL B 2 187 ? -12.63300 75.08300 -1.73200 1.000 52.87102 193 VAL L O 1
ATOM 5780 N N . TYR B 2 188 ? -11.91400 75.46100 -3.83800 1.000 55.05741 194 TYR L N 1
ATOM 5781 C CA . TYR B 2 188 ? -10.48700 75.38800 -3.53400 1.000 48.38846 194 TYR L CA 1
ATOM 5782 C C . TYR B 2 188 ? -9.89900 76.79100 -3.61000 1.000 47.34421 194 TYR L C 1
ATOM 5783 O O . TYR B 2 188 ? -9.95100 77.43100 -4.66500 1.000 56.29795 194 TYR L O 1
ATOM 5801 N N . ALA B 2 189 ? -9.33400 77.26000 -2.50000 1.000 52.39629 195 ALA L N 1
ATOM 5802 C CA . ALA B 2 189 ? -8.82600 78.61900 -2.40200 1.000 59.59670 195 ALA L CA 1
ATOM 5803 C C . ALA B 2 189 ? -7.37800 78.61300 -1.93600 1.000 57.80244 195 ALA L C 1
ATOM 5804 O O . ALA B 2 189 ? -6.93300 77.70100 -1.23400 1.000 50.07487 195 ALA L O 1
ATOM 5811 N N . CYS B 2 190 ? -6.65000 79.65100 -2.34300 1.000 66.14235 196 CYS L N 1
ATOM 5812 C CA . CYS B 2 190 ? -5.26000 79.86300 -1.95300 1.000 57.67168 196 CYS L CA 1
ATOM 5813 C C . CYS B 2 190 ? -5.13700 81.28000 -1.41100 1.000 61.40330 196 CYS L C 1
ATOM 5814 O O . CYS B 2 190 ? -5.20800 82.24700 -2.17600 1.000 64.06452 196 CYS L O 1
ATOM 5821 N N . GLU B 2 191 ? -4.95400 81.40500 -0.10000 1.000 58.67290 197 GLU L N 1
ATOM 5822 C CA . GLU B 2 191 ? -4.86100 82.70700 0.54900 1.000 60.00059 197 GLU L CA 1
ATOM 5823 C C . GLU B 2 191 ? -3.40100 83.13700 0.63000 1.000 59.68700 197 GLU L C 1
ATOM 5824 O O . GLU B 2 191 ? -2.56600 82.41700 1.18900 1.000 67.65289 197 GLU L O 1
ATOM 5836 N N . VAL B 2 192 ? -3.09900 84.30900 0.07600 1.000 52.66959 198 VAL L N 1
ATOM 5837 C CA . VAL B 2 192 ? -1.76400 84.89100 0.12300 1.000 59.00652 198 VAL L CA 1
ATOM 5838 C C . VAL B 2 192 ? -1.75900 85.99700 1.16600 1.000 65.31840 198 VAL L C 1
ATOM 5839 O O . VAL B 2 192 ? -2.77400 86.66300 1.39800 1.000 77.98788 198 VAL L O 1
ATOM 5852 N N . THR B 2 193 ? -0.60000 86.20200 1.80100 1.000 64.81141 199 THR L N 1
ATOM 5853 C CA . THR B 2 193 ? -0.46100 87.18500 2.87000 1.000 60.63563 199 THR L CA 1
ATOM 5854 C C . THR B 2 193 ? 0.94500 87.78800 2.80300 1.000 58.59298 199 THR L C 1
ATOM 5855 O O . THR B 2 193 ? 1.82200 87.50600 3.61900 1.000 63.71309 199 THR L O 1
ATOM 5866 N N . HIS B 2 194 ? 1.16600 88.64400 1.80900 1.000 64.45849 200 HIS L N 1
ATOM 5867 C CA . HIS B 2 194 ? 2.40700 89.39100 1.66300 1.000 64.01973 200 HIS L CA 1
ATOM 5868 C C . HIS B 2 194 ? 2.17700 90.84600 2.04700 1.000 67.83200 200 HIS L C 1
ATOM 5869 O O . HIS B 2 194 ? 1.07800 91.38200 1.88100 1.000 75.84167 200 HIS L O 1
ATOM 5883 N N . GLN B 2 195 ? 3.22700 91.48900 2.56300 1.000 68.53313 201 GLN L N 1
ATOM 5884 C CA . GLN B 2 195 ? 3.08300 92.87700 2.98900 1.000 81.16061 201 GLN L CA 1
ATOM 5885 C C . GLN B 2 195 ? 2.75300 93.78900 1.81500 1.000 78.11846 201 GLN L C 1
ATOM 5886 O O . GLN B 2 195 ? 2.15900 94.85600 2.00600 1.000 88.83370 201 GLN L O 1
ATOM 5900 N N . GLY B 2 196 ? 3.13300 93.39400 0.59800 1.000 81.26833 202 GLY L N 1
ATOM 5901 C CA . GLY B 2 196 ? 2.80400 94.19700 -0.56700 1.000 85.19106 202 GLY L CA 1
ATOM 5902 C C . GLY B 2 196 ? 1.31200 94.34800 -0.78100 1.000 76.68483 202 GLY L C 1
ATOM 5903 O O . GLY B 2 196 ? 0.86000 95.34700 -1.34800 1.000 71.24426 202 GLY L O 1
ATOM 5907 N N . LEU B 2 197 ? 0.52900 93.36600 -0.34100 1.000 72.79915 203 LEU L N 1
ATOM 5908 C CA . LEU B 2 197 ? -0.92300 93.43600 -0.42200 1.000 80.14894 203 LEU L CA 1
ATOM 5909 C C . LEU B 2 197 ? -1.47100 94.11900 0.82500 1.000 89.40588 203 LEU L C 1
ATOM 5910 O O . LEU B 2 197 ? -1.06500 93.79500 1.94600 1.000 89.41799 203 LEU L O 1
ATOM 5926 N N . SER B 2 198 ? -2.39300 95.06400 0.62400 1.000 92.92144 204 SER L N 1
ATOM 5927 C CA . SER B 2 198 ? -3.02100 95.73000 1.75900 1.000 86.69876 204 SER L CA 1
ATOM 5928 C C . SER B 2 198 ? -3.68900 94.72000 2.68400 1.000 84.57262 204 SER L C 1
ATOM 5929 O O . SER B 2 198 ? -3.60300 94.83700 3.91200 1.000 72.94187 204 SER L O 1
ATOM 5933 N N . SER B 2 199 ? -4.35300 93.72400 2.11300 1.000 91.56440 205 SER L N 1
ATOM 5934 C CA . SER B 2 199 ? -4.98500 92.64700 2.85600 1.000 88.76835 205 SER L CA 1
ATOM 5935 C C . SER B 2 199 ? -4.74200 91.34100 2.11600 1.000 85.48771 205 SER L C 1
ATOM 5936 O O . SER B 2 199 ? -4.35300 91.34900 0.94300 1.000 77.96021 205 SER L O 1
ATOM 5944 N N . PRO B 2 200 ? -4.94900 90.20400 2.77800 1.000 86.69156 206 PRO L N 1
ATOM 5945 C CA . PRO B 2 200 ? -4.76800 88.91400 2.09700 1.000 77.95816 206 PRO L CA 1
ATOM 5946 C C . PRO B 2 200 ? -5.64800 88.79400 0.85900 1.000 70.93661 206 PRO L C 1
ATOM 5947 O O . PRO B 2 200 ? -6.85400 89.04600 0.90500 1.000 69.57319 206 PRO L O 1
ATOM 5958 N N . VAL B 2 201 ? -5.02800 88.40100 -0.25300 1.000 66.64973 207 VAL L N 1
ATOM 5959 C CA . VAL B 2 201 ? -5.72500 88.14600 -1.51000 1.000 61.59826 207 VAL L CA 1
ATOM 5960 C C . VAL B 2 201 ? -5.99000 86.65100 -1.61100 1.000 57.54470 207 VAL L C 1
ATOM 5961 O O . VAL B 2 201 ? -5.07000 85.83900 -1.45600 1.000 69.78694 207 VAL L O 1
ATOM 5965 N N . THR B 2 202 ? -7.23800 86.28400 -1.87700 1.000 46.21167 208 THR L N 1
ATOM 5966 C CA . THR B 2 202 ? -7.67700 84.89200 -1.84400 1.000 51.59524 208 THR L CA 1
ATOM 5967 C C . THR B 2 202 ? -8.11800 84.46900 -3.24400 1.000 62.29233 208 THR L C 1
ATOM 5968 O O . THR B 2 202 ? -9.31200 84.30800 -3.50900 1.000 70.79053 208 THR L O 1
ATOM 5979 N N . LYS B 2 203 ? -7.15100 84.28400 -4.14100 1.000 74.53173 209 LYS L N 1
ATOM 5980 C CA . LYS B 2 203 ? -7.45300 83.69200 -5.43800 1.000 72.74883 209 LYS L CA 1
ATOM 5981 C C . LYS B 2 203 ? -7.94900 82.26600 -5.24500 1.000 69.18292 209 LYS L C 1
ATOM 5982 O O . LYS B 2 203 ? -7.30700 81.45900 -4.56600 1.000 74.49123 209 LYS L O 1
ATOM 6001 N N . SER B 2 204 ? -9.09600 81.95600 -5.84000 1.000 70.37277 210 SER L N 1
ATOM 6002 C CA . SER B 2 204 ? -9.71500 80.65400 -5.65400 1.000 65.99008 210 SER L CA 1
ATOM 6003 C C . SER B 2 204 ? -10.49000 80.28700 -6.90900 1.000 57.98251 210 SER L C 1
ATOM 6004 O O . SER B 2 204 ? -10.72200 81.11800 -7.79000 1.000 63.32453 210 SER L O 1
ATOM 6012 N N . PHE B 2 205 ? -10.89200 79.02100 -6.97700 1.000 53.30895 211 PHE L N 1
ATOM 6013 C CA . PHE B 2 205 ? -11.70600 78.51800 -8.07100 1.000 52.83804 211 PHE L CA 1
ATOM 6014 C C . PHE B 2 205 ? -12.67500 77.48800 -7.52000 1.000 56.94804 211 PHE L C 1
ATOM 6015 O O . PHE B 2 205 ? -12.30700 76.67200 -6.67200 1.000 56.90289 211 PHE L O 1
ATOM 6032 N N . ASN B 2 206 ? -13.91000 77.52500 -8.00700 1.000 77.33719 212 ASN L N 1
ATOM 6033 C CA . ASN B 2 206 ? -14.91500 76.54700 -7.62000 1.000 77.87392 212 ASN L CA 1
ATOM 6034 C C . ASN B 2 206 ? -14.89200 75.39600 -8.61900 1.000 72.85053 212 ASN L C 1
ATOM 6035 O O . ASN B 2 206 ? -14.97700 75.61500 -9.83100 1.000 82.04626 212 ASN L O 1
ATOM 6046 N N . ARG B 2 207 ? -14.756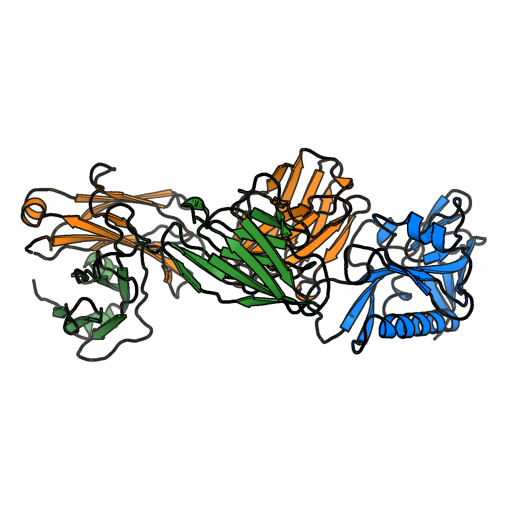00 74.17600 -8.10400 1.000 57.77206 213 ARG L N 1
ATOM 6047 C CA . ARG B 2 207 ? -14.61400 73.00400 -8.95800 1.000 60.60759 213 ARG L CA 1
ATOM 6048 C C . ARG B 2 207 ? -15.80800 72.86500 -9.89500 1.000 82.39690 213 ARG L C 1
ATOM 6049 O O . ARG B 2 207 ? -16.96300 72.94800 -9.46800 1.000 87.15894 213 ARG L O 1
ATOM 6070 N N . GLY B 2 208 ? -15.52200 72.63200 -11.17400 1.000 87.97379 214 GLY L N 1
ATOM 6071 C CA . GLY B 2 208 ? -16.56200 72.52100 -12.17700 1.000 88.87014 214 GLY L CA 1
ATOM 6072 C C . GLY B 2 208 ? -17.00500 73.83000 -12.78600 1.000 104.58746 214 GLY L C 1
ATOM 6073 O O . GLY B 2 208 ? -18.13400 73.91200 -13.28300 1.000 81.63312 214 GLY L O 1
ATOM 6077 N N . GLU B 2 209 ? -16.15500 74.85700 -12.76500 1.000 100.19190 215 GLU L N 1
ATOM 6078 C CA . GLU B 2 209 ? -16.47700 76.17800 -13.29600 1.000 98.19466 215 GLU L CA 1
ATOM 6079 C C . GLU B 2 209 ? -15.59100 76.43500 -14.51000 1.000 112.99943 215 GLU L C 1
ATOM 6080 O O . GLU B 2 209 ? -14.38700 76.67200 -14.36800 1.000 109.15817 215 GLU L O 1
ATOM 6084 N N . CYS B 2 210 ? -16.18800 76.38800 -15.69700 1.000 130.28738 216 CYS L N 1
ATOM 6085 C CA . CYS B 2 210 ? -15.45800 76.62500 -16.93700 1.000 119.48981 216 CYS L CA 1
ATOM 6086 C C . CYS B 2 210 ? -14.35500 75.58900 -17.12000 1.000 127.80727 216 CYS L C 1
ATOM 6087 O O . CYS B 2 210 ? -14.58600 74.39000 -16.96500 1.000 115.80956 216 CYS L O 1
ATOM 6091 N N . ASN C 3 4 ? 44.16500 37.61700 35.86900 1.000 84.44158 4 ASN G N 1
ATOM 6092 C CA . ASN C 3 4 ? 45.48300 38.23800 35.81100 1.000 107.07252 4 ASN G CA 1
ATOM 6093 C C . ASN C 3 4 ? 46.58400 37.17800 35.79400 1.000 126.58960 4 ASN G C 1
ATOM 6094 O O . ASN C 3 4 ? 47.35100 37.05300 36.75000 1.000 124.18312 4 ASN G O 1
ATOM 6098 N N . ALA C 3 5 ? 46.65100 36.41900 34.70500 1.000 126.89144 5 ALA G N 1
ATOM 6099 C CA . ALA C 3 5 ? 47.64900 35.37500 34.50200 1.000 106.29955 5 ALA G CA 1
ATOM 6100 C C . ALA C 3 5 ? 48.49800 35.72000 33.28000 1.000 110.24667 5 ALA G C 1
ATOM 6101 O O . ALA C 3 5 ? 48.31200 36.75700 32.64000 1.000 117.14177 5 ALA G O 1
ATOM 6108 N N . THR C 3 6 ? 49.43900 34.83600 32.95700 1.000 107.27808 6 THR G N 1
ATOM 6109 C CA . THR C 3 6 ? 50.31600 35.07000 31.81700 1.000 99.25543 6 THR G CA 1
ATOM 6110 C C . THR C 3 6 ? 49.51800 35.06400 30.51700 1.000 91.97936 6 THR G C 1
ATOM 6111 O O . THR C 3 6 ? 48.54400 34.32300 30.36000 1.000 67.79612 6 THR G O 1
ATOM 6122 N N . ILE C 3 7 ? 49.94900 35.90100 29.57500 1.000 99.45046 7 ILE G N 1
ATOM 6123 C CA . ILE C 3 7 ? 49.27800 36.07300 28.29200 1.000 88.45383 7 ILE G CA 1
ATOM 6124 C C . ILE C 3 7 ? 50.11100 35.41100 27.20500 1.000 87.79289 7 ILE G C 1
ATOM 6125 O O . ILE C 3 7 ? 51.34400 35.50800 27.20600 1.000 77.91478 7 ILE G O 1
ATOM 6141 N N . MET C 3 8 ? 49.43200 34.75000 26.27100 1.000 85.23554 8 MET G N 1
ATOM 6142 C CA . MET C 3 8 ? 50.06000 34.13900 25.10700 1.000 81.90891 8 MET G CA 1
ATOM 6143 C C . MET C 3 8 ? 49.68800 34.96200 23.88200 1.000 74.47553 8 MET G C 1
ATOM 6144 O O . MET C 3 8 ? 48.50100 35.13500 23.58500 1.000 74.45907 8 MET G O 1
ATOM 6158 N N . LEU C 3 9 ? 50.69700 35.47100 23.18100 1.000 64.51928 9 LEU G N 1
ATOM 6159 C CA . LEU C 3 9 ? 50.47400 36.28400 21.99100 1.000 59.62295 9 LEU G CA 1
ATOM 6160 C C . LEU C 3 9 ? 50.87100 35.48300 20.76000 1.000 54.81044 9 LEU G C 1
ATOM 6161 O O . LEU C 3 9 ? 52.06500 35.20500 20.57200 1.000 57.16646 9 LEU G O 1
ATOM 6177 N N . PRO C 3 10 ? 49.93100 35.08500 19.89900 1.000 57.12026 10 PRO G N 1
ATOM 6178 C CA . PRO C 3 10 ? 50.31200 34.27200 18.73700 1.000 64.01887 10 PRO G CA 1
ATOM 6179 C C . PRO C 3 10 ? 51.10100 35.05700 17.70100 1.000 54.15634 10 PRO G C 1
ATOM 6180 O O . PRO C 3 10 ? 50.52400 35.61300 16.76100 1.000 57.37911 10 PRO G O 1
ATOM 6191 N N . CYS C 3 11 ? 52.41900 35.11700 17.86600 1.000 48.97720 11 CYS G N 1
ATOM 6192 C CA . CYS C 3 11 ? 53.26300 35.72900 16.85000 1.000 51.58215 11 CYS G CA 1
ATOM 6193 C C . CYS C 3 11 ? 53.35100 34.79700 15.64900 1.000 63.06409 11 CYS G C 1
ATOM 6194 O O . CYS C 3 11 ? 53.51600 33.58400 15.80100 1.000 70.65791 11 CYS G O 1
ATOM 6201 N N . ARG C 3 12 ? 53.22400 35.36300 14.44300 1.000 71.03815 12 ARG G N 1
ATOM 6202 C CA . ARG C 3 12 ? 52.97400 34.51600 13.27700 1.000 75.37572 12 ARG G CA 1
ATOM 6203 C C . ARG C 3 12 ? 54.20400 33.71800 12.86200 1.000 91.53541 12 ARG G C 1
ATOM 6204 O O . ARG C 3 12 ? 54.17500 32.47800 12.95600 1.000 93.34970 12 ARG G O 1
ATOM 6225 N N . PRO C 3 13 ? 55.31000 34.33400 12.41500 1.000 86.55900 13 PRO G N 1
ATOM 6226 C CA . PRO C 3 13 ? 56.37400 33.53800 11.78300 1.000 81.44157 13 PRO G CA 1
ATOM 6227 C C . PRO C 3 13 ? 57.19500 32.71300 12.76600 1.000 87.27544 13 PRO G C 1
ATOM 6228 O O . PRO C 3 13 ? 58.40700 32.56200 12.58600 1.000 98.90695 13 PRO G O 1
ATOM 6239 N N . ALA C 3 14 ? 56.54700 32.15600 13.79100 1.000 83.21631 14 ALA G N 1
ATOM 6240 C CA . ALA C 3 14 ? 57.21600 31.31300 14.77300 1.000 78.57028 14 ALA G CA 1
ATOM 6241 C C . ALA C 3 14 ? 58.47300 32.00200 15.28900 1.000 79.11508 14 ALA G C 1
ATOM 6242 O O . ALA C 3 14 ? 59.57900 31.70300 14.82100 1.000 73.63882 14 ALA G O 1
ATOM 6249 N N . PRO C 3 15 ? 58.35300 32.92400 16.23900 1.000 82.10046 15 PRO G N 1
ATOM 6250 C CA . PRO C 3 15 ? 59.54100 33.60200 16.76300 1.000 77.83337 15 PRO G CA 1
ATOM 6251 C C . PRO C 3 15 ? 60.40400 32.63000 17.54200 1.000 86.27245 15 PRO G C 1
ATOM 6252 O O . PRO C 3 15 ? 59.88400 31.84500 18.34800 1.000 98.54877 15 PRO G O 1
ATOM 6263 N N . PRO C 3 16 ? 61.72000 32.65300 17.34800 1.000 89.01875 16 PRO G N 1
ATOM 6264 C CA . PRO C 3 16 ? 62.58200 31.66400 18.00700 1.000 87.36366 16 PRO G CA 1
ATOM 6265 C C . PRO C 3 16 ? 62.59500 31.86100 19.51200 1.000 91.05749 16 PRO G C 1
ATOM 6266 O O . PRO C 3 16 ? 62.15800 32.90700 20.01600 1.000 91.65615 16 PRO G O 1
ATOM 6277 N N . PRO C 3 17 ? 63.09300 30.87700 20.26500 1.000 84.95279 17 PRO G N 1
ATOM 6278 C CA . PRO C 3 17 ? 62.97700 30.91500 21.72900 1.000 82.86595 17 PRO G CA 1
ATOM 6279 C C . PRO C 3 17 ? 63.92600 31.87900 22.42200 1.000 75.88117 17 PRO G C 1
ATOM 6280 O O . PRO C 3 17 ? 63.83500 32.02900 23.64600 1.000 63.10455 17 PRO G O 1
ATOM 6291 N N . HIS C 3 18 ? 64.82800 32.53200 21.69000 1.000 73.83453 18 HIS G N 1
ATOM 6292 C CA . HIS C 3 18 ? 65.81600 33.42800 22.27500 1.000 77.37419 18 HIS G CA 1
ATOM 6293 C C . HIS C 3 18 ? 65.47700 34.89800 22.05200 1.000 81.05552 18 HIS G C 1
ATOM 6294 O O . HIS C 3 18 ? 66.36900 35.75000 22.12900 1.000 73.70672 18 HIS G O 1
ATOM 6308 N N . CYS C 3 19 ? 64.21500 35.21200 21.77600 1.000 88.92772 19 CYS G N 1
ATOM 6309 C CA . CYS C 3 19 ? 63.78300 36.57300 21.46700 1.000 82.33743 19 CYS G CA 1
ATOM 6310 C C . CYS C 3 19 ? 63.00000 37.10600 22.66200 1.000 81.31541 19 CYS G C 1
ATOM 6311 O O . CYS C 3 19 ? 61.77100 37.02200 22.71100 1.000 77.01988 19 CYS G O 1
ATOM 6318 N N . LYS C 3 20 ? 63.72800 37.65800 23.62700 1.000 83.49379 20 LYS G N 1
ATOM 6319 C CA . LYS C 3 20 ? 63.14800 38.31000 24.79000 1.000 81.44774 20 LYS G CA 1
ATOM 6320 C C . LYS C 3 20 ? 63.59100 39.76400 24.78900 1.000 76.54056 20 LYS G C 1
ATOM 6321 O O . LYS C 3 20 ? 64.77500 40.05400 24.58900 1.000 69.95504 20 LYS G O 1
ATOM 6325 N N . SER C 3 21 ? 62.64200 40.67100 24.99700 1.000 76.94929 21 SER G N 1
ATOM 6326 C CA . SER C 3 21 ? 62.92100 42.09900 25.00400 1.000 75.46401 21 SER G CA 1
ATOM 6327 C C . SER C 3 21 ? 62.14900 42.74700 26.14300 1.000 75.71404 21 SER G C 1
ATOM 6328 O O . SER C 3 21 ? 61.17700 42.19000 26.65900 1.000 67.92125 21 SER G O 1
ATOM 6336 N N . ASN C 3 22 ? 62.59800 43.93900 26.53100 1.000 80.36673 22 ASN G N 1
ATOM 6337 C CA . ASN C 3 22 ? 62.07300 44.65100 27.69300 1.000 81.46168 22 ASN G CA 1
ATOM 6338 C C . ASN C 3 22 ? 61.29200 45.86200 27.19800 1.000 68.83624 22 ASN G C 1
ATOM 6339 O O . ASN C 3 22 ? 61.86900 46.78600 26.61500 1.000 69.07068 22 ASN G O 1
ATOM 6348 N N . ILE C 3 23 ? 59.98000 45.85300 27.43200 1.000 57.65829 23 ILE G N 1
ATOM 6349 C CA . ILE C 3 23 ? 59.09600 46.88100 26.89400 1.000 50.22109 23 ILE G CA 1
ATOM 6350 C C . ILE C 3 23 ? 59.30000 48.17600 27.67000 1.000 45.22378 23 ILE G C 1
ATOM 6351 O O . ILE C 3 23 ? 59.10500 48.22600 28.88900 1.000 51.51035 23 ILE G O 1
ATOM 6367 N N . THR C 3 24 ? 59.68000 49.23700 26.95800 1.000 50.48643 24 THR G N 1
ATOM 6368 C CA . THR C 3 24 ? 59.91500 50.54600 27.55600 1.000 43.03586 24 THR G CA 1
ATOM 6369 C C . THR C 3 24 ? 58.74700 51.50600 27.38100 1.000 49.31365 24 THR G C 1
ATOM 6370 O O . THR C 3 24 ? 58.46800 52.30100 28.28300 1.000 58.78578 24 THR G O 1
ATOM 6381 N N . GLY C 3 25 ? 58.07100 51.47100 26.23500 1.000 50.44304 25 GLY G N 1
ATOM 6382 C CA . GLY C 3 25 ? 56.99400 52.40700 25.98200 1.000 51.52580 25 GLY G CA 1
ATOM 6383 C C . GLY C 3 25 ? 56.01400 51.86700 24.96400 1.000 41.16966 25 GLY G C 1
ATOM 6384 O O . GLY C 3 25 ? 56.15600 50.75200 24.45800 1.000 34.10412 25 GLY G O 1
ATOM 6388 N N . LEU C 3 26 ? 55.01100 52.69100 24.66300 1.000 42.49782 26 LEU G N 1
ATOM 6389 C CA . LEU C 3 26 ? 53.95000 52.33700 23.73300 1.000 43.01260 26 LEU G CA 1
ATOM 6390 C C . LEU C 3 26 ? 53.73600 53.46000 22.72700 1.000 41.98680 26 LEU G C 1
ATOM 6391 O O . LEU C 3 26 ? 54.11000 54.61300 22.95900 1.000 44.59057 26 LEU G O 1
ATOM 6407 N N . LEU C 3 27 ? 53.11600 53.10400 21.60300 1.000 42.02116 27 LEU G N 1
ATOM 6408 C CA . LEU C 3 27 ? 52.70000 54.05400 20.57600 1.000 30.92349 27 LEU G CA 1
ATOM 6409 C C . LEU C 3 27 ? 51.19700 53.91300 20.38300 1.000 27.58267 27 LEU G C 1
ATOM 6410 O O . LEU C 3 27 ? 50.71800 52.83700 20.00900 1.000 25.51144 27 LEU G O 1
ATOM 6426 N N . LEU C 3 28 ? 50.45900 54.99200 20.62900 1.000 31.30560 28 LEU G N 1
ATOM 6427 C CA . LEU C 3 28 ? 49.00400 54.94900 20.63300 1.000 38.86278 28 LEU G CA 1
ATOM 6428 C C . LEU C 3 28 ? 48.42800 55.98100 19.67200 1.000 33.53810 28 LEU G C 1
ATOM 6429 O O . LEU C 3 28 ? 49.11700 56.89500 19.21400 1.000 35.38910 28 LEU G O 1
ATOM 6445 N N . LEU C 3 29 ? 47.13700 55.82200 19.37900 1.000 26.38698 29 LEU G N 1
ATOM 6446 C CA . LEU C 3 29 ? 46.38300 56.77600 18.57500 1.000 36.03630 29 LEU G CA 1
ATOM 6447 C C . LEU C 3 29 ? 44.99700 56.95400 19.17700 1.000 36.55231 29 LEU G C 1
ATOM 6448 O O . LEU C 3 29 ? 44.27700 55.97400 19.38800 1.000 32.50988 29 LEU G O 1
ATOM 6464 N N . ARG C 3 30 ? 44.62500 58.20400 19.43500 1.000 35.95639 30 ARG G N 1
ATOM 6465 C CA . ARG C 3 30 ? 43.33500 58.52700 20.02700 1.000 36.29903 30 ARG G CA 1
ATOM 6466 C C . ARG C 3 30 ? 42.28000 58.62500 18.93300 1.000 38.34163 30 ARG G C 1
ATOM 6467 O O . ARG C 3 30 ? 42.45700 59.36000 17.95700 1.000 42.34581 30 ARG G O 1
ATOM 6488 N N . ASP C 3 31 ? 41.18900 57.88000 19.09300 1.000 37.90116 31 ASP G N 1
ATOM 6489 C CA . ASP C 3 31 ? 40.09200 57.97000 18.14100 1.000 33.54453 31 ASP G CA 1
ATOM 6490 C C . ASP C 3 31 ? 39.55600 59.39300 18.08000 1.000 34.99600 31 ASP G C 1
ATOM 6491 O O . ASP C 3 31 ? 39.43300 60.07400 19.10200 1.000 36.26570 31 ASP G O 1
ATOM 6500 N N . GLY C 3 32 ? 39.23300 59.83800 16.86800 1.000 31.14247 32 GLY G N 1
ATOM 6501 C CA . GLY C 3 32 ? 38.69800 61.16200 16.65400 1.000 43.08084 32 GLY G CA 1
ATOM 6502 C C . GLY C 3 32 ? 37.17800 61.18300 16.59100 1.000 38.88672 32 GLY G C 1
ATOM 6503 O O . GLY C 3 32 ? 36.50600 60.15600 16.56800 1.000 37.56202 32 GLY G O 1
ATOM 6507 N N . GLY C 3 33 ? 36.64100 62.39800 16.56400 1.000 41.59538 33 GLY G N 1
ATOM 6508 C CA . GLY C 3 33 ? 35.21000 62.58900 16.46200 1.000 49.16785 33 GLY G CA 1
ATOM 6509 C C . GLY C 3 33 ? 34.51900 62.59100 17.80900 1.000 47.76048 33 GLY G C 1
ATOM 6510 O O . GLY C 3 33 ? 35.11600 62.36900 18.86700 1.000 44.10491 33 GLY G O 1
ATOM 6514 N N . ASP C 3 34 ? 33.21300 62.84800 17.75300 1.000 51.68505 34 ASP G N 1
ATOM 6515 C CA . ASP C 3 34 ? 32.39600 62.90600 18.95800 1.000 60.82462 34 ASP G CA 1
ATOM 6516 C C . ASP C 3 34 ? 32.54600 61.62200 19.76500 1.000 63.37472 34 ASP G C 1
ATOM 6517 O O . ASP C 3 34 ? 32.49800 60.51800 19.21700 1.000 66.19674 34 ASP G O 1
ATOM 6526 N N . THR C 3 35 ? 32.72200 61.77700 21.07500 1.000 66.22560 35 THR G N 1
ATOM 6527 C CA . THR C 3 35 ? 33.03000 60.65400 21.95600 1.000 66.33599 35 THR G CA 1
ATOM 6528 C C . THR C 3 35 ? 31.73600 59.96700 22.37500 1.000 70.30037 35 THR G C 1
ATOM 6529 O O . THR C 3 35 ? 30.95900 60.51700 23.16200 1.000 74.85487 35 THR G O 1
ATOM 6540 N N . ILE C 3 36 ? 31.50600 58.75800 21.85800 1.000 71.98185 36 ILE G N 1
ATOM 6541 C CA . ILE C 3 36 ? 30.35000 57.97700 22.28000 1.000 74.67230 36 ILE G CA 1
ATOM 6542 C C . ILE C 3 36 ? 30.48000 57.64100 23.75700 1.000 76.79655 36 ILE G C 1
ATOM 6543 O O . ILE C 3 36 ? 31.54100 57.20800 24.22300 1.000 78.66508 36 ILE G O 1
ATOM 6559 N N . ASN C 3 37 ? 29.39000 57.82900 24.50100 1.000 78.46107 37 ASN G N 1
ATOM 6560 C CA . ASN C 3 37 ? 29.30100 57.37100 25.88800 1.000 85.94827 37 ASN G CA 1
ATOM 6561 C C . ASN C 3 37 ? 30.46600 57.89600 26.72500 1.000 71.92058 37 ASN G C 1
ATOM 6562 O O . ASN C 3 37 ? 30.94700 57.22300 27.64000 1.000 78.76633 37 ASN G O 1
ATOM 6569 N N . ASN C 3 38 ? 30.93100 59.10100 26.40900 1.000 65.51438 38 ASN G N 1
ATOM 6570 C CA . ASN C 3 38 ? 31.93600 59.80400 27.20500 1.000 69.32113 38 ASN G CA 1
ATOM 6571 C C . ASN C 3 38 ? 33.11400 58.89200 27.55600 1.000 72.39217 38 ASN G C 1
ATOM 6572 O O . ASN C 3 38 ? 33.43700 58.65800 28.72100 1.000 70.00693 38 ASN G O 1
ATOM 6583 N N . THR C 3 39 ? 33.76700 58.38900 26.51100 1.000 80.52675 39 THR G N 1
ATOM 6584 C CA . THR C 3 39 ? 34.92200 57.51000 26.64800 1.000 62.56361 39 THR G CA 1
ATOM 6585 C C . THR C 3 39 ? 35.92300 57.84500 25.55200 1.000 59.75071 39 THR G C 1
ATOM 6586 O O . THR C 3 39 ? 35.54600 57.95300 24.38200 1.000 62.01605 39 THR G O 1
ATOM 6597 N N . GLU C 3 40 ? 37.18900 58.01100 25.93200 1.000 58.57177 40 GLU G N 1
ATOM 6598 C CA . GLU C 3 40 ? 38.27600 58.26800 24.99200 1.000 45.77028 40 GLU G CA 1
ATOM 6599 C C . GLU C 3 40 ? 38.97700 56.95400 24.67100 1.000 37.87104 40 GLU G C 1
ATOM 6600 O O . GLU C 3 40 ? 39.55100 56.32100 25.56300 1.000 39.45597 40 GLU G O 1
ATOM 6612 N N . ILE C 3 41 ? 38.94300 56.55200 23.40400 1.000 36.69797 41 ILE G N 1
ATOM 6613 C CA . ILE C 3 41 ? 39.51900 55.28200 22.97800 1.000 29.39695 41 ILE G CA 1
ATOM 6614 C C . ILE C 3 41 ? 40.93500 55.51300 22.47700 1.000 28.07696 41 ILE G C 1
ATOM 6615 O O . ILE C 3 41 ? 41.20600 56.47600 21.75300 1.000 38.56500 41 ILE G O 1
ATOM 6631 N N . PHE C 3 42 ? 41.84400 54.61900 22.85700 1.000 21.51006 42 PHE G N 1
ATOM 6632 C CA . PHE C 3 42 ? 43.22100 54.65400 22.39100 1.000 26.74624 42 PHE G CA 1
ATOM 6633 C C . PHE C 3 42 ? 43.58000 53.29500 21.81000 1.000 26.50924 42 PHE G C 1
ATOM 6634 O O . PHE C 3 42 ? 43.20200 52.25700 22.36100 1.000 29.67485 42 PHE G O 1
ATOM 6651 N N . ARG C 3 43 ? 44.30900 53.30400 20.70400 1.000 22.31555 43 ARG G N 1
ATOM 6652 C CA . ARG C 3 43 ? 44.66600 52.08500 19.99800 1.000 23.65304 43 ARG G CA 1
ATOM 6653 C C . ARG C 3 43 ? 46.15300 52.08600 19.70400 1.000 29.26868 43 ARG G C 1
ATOM 6654 O O . ARG C 3 43 ? 46.77600 53.15000 19.62700 1.000 28.41260 43 ARG G O 1
ATOM 6675 N N . PRO C 3 44 ? 46.75800 50.91100 19.53000 1.000 24.67010 44 PRO G N 1
ATOM 6676 C CA . PRO C 3 44 ? 48.20200 50.86500 19.27600 1.000 27.67747 44 PRO G CA 1
ATOM 6677 C C . PRO C 3 44 ? 48.54500 51.36000 17.87900 1.000 34.47240 44 PRO G C 1
ATOM 6678 O O . PRO C 3 44 ? 47.88100 51.02300 16.89400 1.000 26.14441 44 PRO G O 1
ATOM 6689 N N . SER C 3 45 ? 49.60500 52.16200 17.80500 1.000 39.73862 45 SER G N 1
ATOM 6690 C CA . SER C 3 45 ? 50.08000 52.75200 16.56300 1.000 38.31049 45 SER G CA 1
ATOM 6691 C C . SER C 3 45 ? 51.45200 52.19900 16.20900 1.000 31.63989 45 SER G C 1
ATOM 6692 O O . SER C 3 45 ? 52.13000 51.56600 17.02200 1.000 32.25453 45 SER G O 1
ATOM 6700 N N . GLY C 3 46 ? 51.85200 52.45700 14.96900 1.000 35.37447 46 GLY G N 1
ATOM 6701 C CA . GLY C 3 46 ? 53.19600 52.20700 14.50700 1.000 41.06818 46 GLY G CA 1
ATOM 6702 C C . GLY C 3 46 ? 54.07700 53.43100 14.51900 1.000 45.01143 46 GLY G C 1
ATOM 6703 O O . GLY C 3 46 ? 55.26200 53.32900 14.18600 1.000 48.27743 46 GLY G O 1
ATOM 6707 N N . GLY C 3 47 ? 53.53300 54.58700 14.89100 1.000 40.83786 47 GLY G N 1
ATOM 6708 C CA . GLY C 3 47 ? 54.29000 55.82000 14.91600 1.000 43.48140 47 GLY G CA 1
ATOM 6709 C C . GLY C 3 47 ? 53.83500 56.77200 13.83300 1.000 50.65644 47 GLY G C 1
ATOM 6710 O O . GLY C 3 47 ? 53.64100 57.96700 14.08500 1.000 51.06245 47 GLY G O 1
ATOM 6714 N N . ASP C 3 48 ? 53.65900 56.25600 12.62100 1.000 42.88834 48 ASP G N 1
ATOM 6715 C CA . ASP C 3 48 ? 53.14300 57.05300 11.50600 1.000 49.27874 48 ASP G CA 1
ATOM 6716 C C . ASP C 3 48 ? 54.10100 58.17900 11.15900 1.000 49.36290 48 ASP G C 1
ATOM 6717 O O . ASP C 3 48 ? 55.30500 57.93100 10.98200 1.000 34.64593 48 ASP G O 1
ATOM 6726 N N . GLU C 3 49 ? 53.61500 59.41900 11.05000 1.000 52.97603 49 GLU G N 1
ATOM 6727 C CA . GLU C 3 49 ? 54.45300 60.50100 10.55100 1.000 48.15529 49 GLU G CA 1
ATOM 6728 C C . GLU C 3 49 ? 55.66700 60.71100 11.44900 1.000 47.91617 49 GLU G C 1
ATOM 6729 O O . GLU C 3 49 ? 56.80900 60.73000 10.97700 1.000 52.24076 49 GLU G O 1
ATOM 6741 N N . ASP C 3 50 ? 55.44000 60.86100 12.75200 1.000 58.83837 50 ASP G N 1
ATOM 6742 C CA . ASP C 3 50 ? 56.52300 61.09700 13.69900 1.000 54.22569 50 ASP G CA 1
ATOM 6743 C C . ASP C 3 50 ? 56.78500 59.84400 14.52300 1.000 46.05144 50 ASP G C 1
ATOM 6744 O O . ASP C 3 50 ? 56.65100 59.85700 15.75000 1.000 35.45893 50 ASP G O 1
ATOM 6753 N N . ALA C 3 51 ? 57.15700 58.75300 13.85100 1.000 50.80799 51 ALA G N 1
ATOM 6754 C CA . ALA C 3 51 ? 57.43900 57.50100 14.54400 1.000 43.38740 51 ALA G CA 1
ATOM 6755 C C . ALA C 3 51 ? 58.78800 57.55500 15.25000 1.000 44.48250 51 ALA G C 1
ATOM 6756 O O . ALA C 3 51 ? 58.87500 57.35300 16.46500 1.000 46.46028 51 ALA G O 1
ATOM 6763 N N . GLN C 3 52 ? 59.85500 57.82800 14.49600 1.000 57.82127 52 GLN G N 1
ATOM 6764 C CA . GLN C 3 52 ? 61.19200 57.82000 15.07900 1.000 62.06385 52 GLN G CA 1
ATOM 6765 C C . GLN C 3 52 ? 61.37200 58.94300 16.09000 1.000 56.60859 52 GLN G C 1
ATOM 6766 O O . GLN C 3 52 ? 62.12700 58.78600 17.05500 1.000 68.98040 52 GLN G O 1
ATOM 6780 N N . TRP C 3 53 ? 60.70500 60.07900 15.88400 1.000 49.78756 53 TRP G N 1
ATOM 6781 C CA . TRP C 3 53 ? 60.72900 61.14300 16.88200 1.000 60.89587 53 TRP G CA 1
ATOM 6782 C C . TRP C 3 53 ? 60.45600 60.58900 18.27500 1.000 54.94063 53 TRP G C 1
ATOM 6783 O O . TRP C 3 53 ? 61.20700 60.85000 19.22100 1.000 56.06688 53 TRP G O 1
ATOM 6804 N N . CYS C 3 54 ? 59.37800 59.81600 18.41400 1.000 58.80599 54 CYS G N 1
ATOM 6805 C CA . CYS C 3 54 ? 59.06100 59.20400 19.70000 1.000 60.28584 54 CYS G CA 1
ATOM 6806 C C . CYS C 3 54 ? 60.18700 58.28700 20.16100 1.000 55.58695 54 CYS G C 1
ATOM 6807 O O . CYS C 3 54 ? 60.64900 58.37700 21.30400 1.000 53.89112 54 CYS G O 1
ATOM 6814 N N . MET C 3 55 ? 60.66000 57.40700 19.27400 1.000 50.32586 55 MET G N 1
ATOM 6815 C CA . MET C 3 55 ? 61.70400 56.46300 19.66100 1.000 49.01494 55 MET G CA 1
ATOM 6816 C C . MET C 3 55 ? 62.95800 57.19200 20.13000 1.000 59.33558 55 MET G C 1
ATOM 6817 O O . MET C 3 55 ? 63.60400 56.77100 21.09600 1.000 63.23715 55 MET G O 1
ATOM 6831 N N . GLU C 3 56 ? 63.31600 58.29000 19.46100 1.000 64.96562 56 GLU G N 1
ATOM 6832 C CA . GLU C 3 56 ? 64.49000 59.05300 19.87200 1.000 65.19454 56 GLU G CA 1
ATOM 6833 C C . GLU C 3 56 ? 64.30800 59.63000 21.26900 1.000 61.59250 56 GLU G C 1
ATOM 6834 O O . GLU C 3 56 ? 65.23200 59.59000 22.09000 1.000 62.52158 56 GLU G O 1
ATOM 6846 N N . ARG C 3 57 ? 63.12400 60.16900 21.56400 1.000 53.80524 57 ARG G N 1
ATOM 6847 C CA . ARG C 3 57 ? 62.89300 60.74600 22.88200 1.000 52.93811 57 ARG G CA 1
ATOM 6848 C C . ARG C 3 57 ? 62.88800 59.68900 23.98100 1.000 57.78752 57 ARG G C 1
ATOM 6849 O O . ARG C 3 57 ? 63.09400 60.03100 25.14900 1.000 66.99897 57 ARG G O 1
ATOM 6870 N N . LEU C 3 58 ? 62.64300 58.42200 23.64400 1.000 57.23802 58 LEU G N 1
ATOM 6871 C CA . LEU C 3 58 ? 62.65100 57.34300 24.62200 1.000 57.17098 58 LEU G CA 1
ATOM 6872 C C . LEU C 3 58 ? 63.95900 56.56100 24.62500 1.000 56.85150 58 LEU G C 1
ATOM 6873 O O . LEU C 3 58 ? 64.03100 55.49800 25.24900 1.000 51.58146 58 LEU G O 1
ATOM 6889 N N . GLY C 3 59 ? 64.98200 57.04800 23.92900 1.000 60.78877 59 GLY G N 1
ATOM 6890 C CA . GLY C 3 59 ? 66.27000 56.38600 23.93900 1.000 65.59845 59 GLY G CA 1
ATOM 6891 C C . GLY C 3 59 ? 66.29600 55.02400 23.28800 1.000 60.06913 59 GLY G C 1
ATOM 6892 O O . GLY C 3 59 ? 67.20500 54.23700 23.56100 1.000 69.25848 59 GLY G O 1
ATOM 6896 N N . ILE C 3 60 ? 65.32800 54.72100 22.43500 1.000 60.73911 60 ILE G N 1
ATOM 6897 C CA . ILE C 3 60 ? 65.33600 53.43800 21.72400 1.000 63.76207 60 ILE G CA 1
ATOM 6898 C C . ILE C 3 60 ? 66.39500 53.49200 20.62900 1.000 63.11079 60 ILE G C 1
ATOM 6899 O O . ILE C 3 60 ? 66.36900 54.41400 19.79500 1.000 65.72377 60 ILE G O 1
ATOM 6915 N N . PRO C 3 61 ? 67.33200 52.55000 20.57700 1.000 67.79419 61 PRO G N 1
ATOM 6916 C CA . PRO C 3 61 ? 68.42700 52.65700 19.60700 1.000 67.70860 61 PRO G CA 1
ATOM 6917 C C . PRO C 3 61 ? 67.91900 52.52200 18.17900 1.000 67.51737 61 PRO G C 1
ATOM 6918 O O . PRO C 3 61 ? 66.76100 52.18900 17.91800 1.000 64.34681 61 PRO G O 1
ATOM 6929 N N . SER C 3 62 ? 68.82100 52.80500 17.23600 1.000 67.07156 62 SER G N 1
ATOM 6930 C CA . SER C 3 62 ? 68.47300 52.73900 15.82200 1.000 62.91250 62 SER G CA 1
ATOM 6931 C C . SER C 3 62 ? 68.34500 51.30600 15.32400 1.000 58.60695 62 SER G C 1
ATOM 6932 O O . SER C 3 62 ? 67.79800 51.08800 14.23800 1.000 55.96420 62 SER G O 1
ATOM 6936 N N . SER C 3 63 ? 68.83600 50.33000 16.08600 1.000 53.36482 63 SER G N 1
ATOM 6937 C CA . SER C 3 63 ? 68.72500 48.93600 15.68300 1.000 54.59301 63 SER G CA 1
ATOM 6938 C C . SER C 3 63 ? 67.36600 48.33200 16.01100 1.000 53.63814 63 SER G C 1
ATOM 6939 O O . SER C 3 63 ? 67.01300 47.29300 15.44200 1.000 54.76141 63 SER G O 1
ATOM 6947 N N . VAL C 3 64 ? 66.59800 48.95400 16.90000 1.000 59.57107 64 VAL G N 1
ATOM 6948 C CA . VAL C 3 64 ? 65.31800 48.42300 17.35300 1.000 64.96883 64 VAL G CA 1
ATOM 6949 C C . VAL C 3 64 ? 64.21600 49.09500 16.54400 1.000 63.79979 64 VAL G C 1
ATOM 6950 O O . VAL C 3 64 ? 63.96800 50.29700 16.68900 1.000 67.99477 64 VAL G O 1
ATOM 6963 N N . VAL C 3 65 ? 63.55300 48.32100 15.68900 1.000 57.33186 65 VAL G N 1
ATOM 6964 C CA . VAL C 3 65 ? 62.41300 48.78700 14.90700 1.000 56.38990 65 VAL G CA 1
ATOM 6965 C C . VAL C 3 65 ? 61.22400 47.92400 15.30300 1.000 64.09776 65 VAL G C 1
ATOM 6966 O O . VAL C 3 65 ? 61.18500 46.72700 14.98900 1.000 61.49132 65 VAL G O 1
ATOM 6970 N N . SER C 3 66 ? 60.26000 48.52200 16.00200 1.000 65.12703 66 SER G N 1
ATOM 6971 C CA . SER C 3 66 ? 59.08100 47.80200 16.45600 1.000 46.88956 66 SER G CA 1
ATOM 6972 C C . SER C 3 66 ? 57.85600 48.69500 16.32100 1.000 47.03667 66 SER G C 1
ATOM 6973 O O . SER C 3 66 ? 57.96100 49.91700 16.18200 1.000 46.59043 66 SER G O 1
ATOM 6981 N N . THR C 3 67 ? 56.68600 48.06200 16.36300 1.000 47.83288 67 THR G N 1
ATOM 6982 C CA . THR C 3 67 ? 55.40500 48.74800 16.31400 1.000 34.99430 67 THR G CA 1
ATOM 6983 C C . THR C 3 67 ? 54.60400 48.43500 17.56900 1.000 34.26442 67 THR G C 1
ATOM 6984 O O . THR C 3 67 ? 54.80000 47.40500 18.21800 1.000 42.19377 67 THR G O 1
ATOM 6995 N N . GLN C 3 68 ? 53.68400 49.33900 17.89800 1.000 32.06443 68 GLN G N 1
ATOM 6996 C CA . GLN C 3 68 ? 52.83100 49.18500 19.07100 1.000 39.55270 68 GLN G CA 1
ATOM 6997 C C . GLN C 3 68 ? 53.64100 49.20600 20.36100 1.000 41.37098 68 GLN G C 1
ATOM 6998 O O . GLN C 3 68 ? 53.51800 50.13800 21.16400 1.000 35.48841 68 GLN G O 1
ATOM 7012 N N . LEU C 3 69 ? 54.46100 48.18100 20.57300 1.000 41.61208 69 LEU G N 1
ATOM 7013 C CA . LEU C 3 69 ? 55.24700 48.03800 21.79100 1.000 42.92083 69 LEU G CA 1
ATOM 7014 C C . LEU C 3 69 ? 56.67100 48.50000 21.51600 1.000 40.86251 69 LEU G C 1
ATOM 7015 O O . LEU C 3 69 ? 57.33000 47.98500 20.60600 1.000 38.15302 69 LEU G O 1
ATOM 7031 N N . LEU C 3 70 ? 57.13300 49.47400 22.29500 1.000 44.11630 70 LEU G N 1
ATOM 7032 C CA . LEU C 3 70 ? 58.49200 49.98200 22.18400 1.000 47.75328 70 LEU G CA 1
ATOM 7033 C C . LEU C 3 70 ? 59.41800 49.20400 23.10900 1.000 48.69775 70 LEU G C 1
ATOM 7034 O O . LEU C 3 70 ? 59.08700 48.95000 24.27000 1.000 48.72871 70 LEU G O 1
ATOM 7050 N N . LEU C 3 71 ? 60.58800 48.84300 22.59100 1.000 51.52333 71 LEU G N 1
ATOM 7051 C CA . LEU C 3 71 ? 61.45400 47.86100 23.22400 1.000 58.45641 71 LEU G CA 1
ATOM 7052 C C . LEU C 3 71 ? 62.84200 48.43100 23.48400 1.000 64.29618 71 LEU G C 1
ATOM 7053 O O . LEU C 3 71 ? 63.34400 49.26700 22.72800 1.000 66.59479 71 LEU G O 1
ATOM 7069 N N . ASN C 3 72 ? 63.45800 47.96000 24.57000 1.000 64.19439 72 ASN G N 1
ATOM 7070 C CA . ASN C 3 72 ? 64.85100 48.24800 24.90400 1.000 66.72639 72 ASN G CA 1
ATOM 7071 C C . ASN C 3 72 ? 65.12800 49.74100 25.04900 1.000 68.01273 72 ASN G C 1
ATOM 7072 O O . ASN C 3 72 ? 66.27700 50.17500 24.92300 1.000 71.00906 72 ASN G O 1
ATOM 7081 N N . GLY C 3 73 ? 64.10600 50.54500 25.31000 1.000 59.76513 73 GLY G N 1
ATOM 7082 C CA . GLY C 3 73 ? 64.29500 51.96600 25.51000 1.000 66.87823 73 GLY G CA 1
ATOM 7083 C C . GLY C 3 73 ? 64.87100 52.25800 26.88000 1.000 66.39379 73 GLY G C 1
ATOM 7084 O O . GLY C 3 73 ? 65.47700 51.40100 27.52900 1.000 78.63430 73 GLY G O 1
ATOM 7088 N N . SER C 3 74 ? 64.67800 53.49800 27.32200 1.000 61.05102 74 SER G N 1
ATOM 7089 C CA . SER C 3 74 ? 64.99400 53.91100 28.68300 1.000 59.40055 74 SER G CA 1
ATOM 7090 C C . SER C 3 74 ? 63.69400 54.30000 29.37000 1.000 66.10253 74 SER G C 1
ATOM 7091 O O . SER C 3 74 ? 62.90500 55.07000 28.81500 1.000 73.08961 74 SER G O 1
ATOM 7099 N N . LEU C 3 75 ? 63.46800 53.76600 30.56500 1.000 69.68386 75 LEU G N 1
ATOM 7100 C CA . LEU C 3 75 ? 62.22600 54.02100 31.27700 1.000 65.98370 75 LEU G CA 1
ATOM 7101 C C . LEU C 3 75 ? 62.24400 55.43200 31.85700 1.000 65.49943 75 LEU G C 1
ATOM 7102 O O . LEU C 3 75 ? 63.28800 55.93600 32.28000 1.000 60.00561 75 LEU G O 1
ATOM 7118 N N . ALA C 3 76 ? 61.07500 56.06800 31.88700 1.000 69.93233 76 ALA G N 1
ATOM 7119 C CA . ALA C 3 76 ? 60.97400 57.38800 32.49700 1.000 74.11552 76 ALA G CA 1
ATOM 7120 C C . ALA C 3 76 ? 61.04900 57.26300 34.01600 1.000 82.15775 76 ALA G C 1
ATOM 7121 O O . ALA C 3 76 ? 60.28200 56.51000 34.62100 1.000 83.48667 76 ALA G O 1
ATOM 7128 N N . GLU C 3 77 ? 61.96900 58.00300 34.63400 1.000 90.04955 77 GLU G N 1
ATOM 7129 C CA . GLU C 3 77 ? 62.08400 57.98200 36.08700 1.000 83.26042 77 GLU G CA 1
ATOM 7130 C C . GLU C 3 77 ? 60.84900 58.60500 36.73000 1.000 82.01786 77 GLU G C 1
ATOM 7131 O O . GLU C 3 77 ? 60.31000 59.60000 36.24100 1.000 79.72951 77 GLU G O 1
ATOM 7135 N N . GLU C 3 78 ? 60.37200 57.98400 37.81000 1.000 73.89843 78 GLU G N 1
ATOM 7136 C CA . GLU C 3 78 ? 59.35000 58.57800 38.67000 1.000 71.13007 78 GLU G CA 1
ATOM 7137 C C . GLU C 3 78 ? 57.92200 58.30900 38.19800 1.000 76.78446 78 GLU G C 1
ATOM 7138 O O . GLU C 3 78 ? 57.09400 57.87100 39.00200 1.000 73.95106 78 GLU G O 1
ATOM 7142 N N . GLU C 3 79 ? 57.60600 58.55900 36.92300 1.000 82.83587 79 GLU G N 1
ATOM 7143 C CA . GLU C 3 79 ? 56.22900 58.39700 36.46400 1.000 80.75126 79 GLU G CA 1
ATOM 7144 C C . GLU C 3 79 ? 56.16000 58.30900 34.94200 1.000 79.30991 79 GLU G C 1
ATOM 7145 O O . GLU C 3 79 ? 57.11000 58.65500 34.23400 1.000 71.70953 79 GLU G O 1
ATOM 7157 N N . ILE C 3 80 ? 55.01000 57.82600 34.45100 1.000 77.35833 80 ILE G N 1
ATOM 7158 C CA . ILE C 3 80 ? 54.79600 57.71600 33.01100 1.000 66.03857 80 ILE G CA 1
ATOM 7159 C C . ILE C 3 80 ? 54.91500 59.09800 32.37800 1.000 55.32517 80 ILE G C 1
ATOM 7160 O O . ILE C 3 80 ? 54.35900 60.08200 32.88300 1.000 60.53995 80 ILE G O 1
ATOM 7176 N N . VAL C 3 81 ? 55.62500 59.17700 31.25300 1.000 54.37137 81 VAL G N 1
ATOM 7177 C CA . VAL C 3 81 ? 55.77900 60.41700 30.49500 1.000 52.74292 81 VAL G CA 1
ATOM 7178 C C . VAL C 3 81 ? 54.97400 60.28300 29.20900 1.000 55.61554 81 VAL G C 1
ATOM 7179 O O . VAL C 3 81 ? 55.17600 59.33700 28.43800 1.000 51.16995 81 VAL G O 1
ATOM 7183 N N . ILE C 3 82 ? 54.06200 61.22400 28.97900 1.000 51.57097 82 ILE G N 1
ATOM 7184 C CA . ILE C 3 82 ? 53.20900 61.23200 27.79500 1.000 41.54648 82 ILE G CA 1
ATOM 7185 C C . ILE C 3 82 ? 53.71300 62.32000 26.85900 1.000 50.56026 82 ILE G C 1
ATOM 7186 O O . ILE C 3 82 ? 53.68700 63.50700 27.20600 1.000 60.84055 82 ILE G O 1
ATOM 7202 N N . ARG C 3 83 ? 54.16300 61.92100 25.67400 1.000 58.85910 83 ARG G N 1
ATOM 7203 C CA . ARG C 3 83 ? 54.65100 62.85100 24.66800 1.000 56.32271 83 ARG G CA 1
ATOM 7204 C C . ARG C 3 83 ? 53.82200 62.72800 23.39700 1.000 46.17909 83 ARG G C 1
ATOM 7205 O O . ARG C 3 83 ? 53.29300 61.65800 23.08000 1.000 46.74749 83 ARG G O 1
ATOM 7226 N N . SER C 3 84 ? 53.71200 63.84300 22.67700 1.000 38.70225 84 SER G N 1
ATOM 7227 C CA . SER C 3 84 ? 53.11800 63.86000 21.34500 1.000 46.12368 84 SER G CA 1
ATOM 7228 C C . SER C 3 84 ? 53.25200 65.25500 20.75500 1.000 41.11797 84 SER G C 1
ATOM 7229 O O . SER C 3 84 ? 53.09100 66.25000 21.47000 1.000 39.07177 84 SER G O 1
ATOM 7237 N N . LYS C 3 85 ? 53.53400 65.34400 19.45300 1.000 40.44436 85 LYS G N 1
ATOM 7238 C CA . LYS C 3 85 ? 53.57600 66.64800 18.80100 1.000 36.10197 85 LYS G CA 1
ATOM 7239 C C . LYS C 3 85 ? 52.33200 67.46100 19.12500 1.000 30.57898 85 LYS G C 1
ATOM 7240 O O . LYS C 3 85 ? 52.36700 68.69600 19.09900 1.000 26.59819 85 LYS G O 1
ATOM 7259 N N . ASP C 3 86 ? 51.22600 66.78300 19.42900 1.000 39.02947 86 ASP G N 1
ATOM 7260 C CA . ASP C 3 86 ? 49.99200 67.42900 19.84900 1.000 44.21371 86 ASP G CA 1
ATOM 7261 C C . ASP C 3 86 ? 49.00400 66.36600 20.31600 1.000 43.40015 86 ASP G C 1
ATOM 7262 O O . ASP C 3 86 ? 48.77900 65.37200 19.61600 1.000 41.81743 86 ASP G O 1
ATOM 7271 N N . LEU C 3 87 ? 48.41800 66.55300 21.50100 1.000 34.67250 87 LEU G N 1
ATOM 7272 C CA . LEU C 3 87 ? 47.48400 65.56000 22.02000 1.000 34.02397 87 LEU G CA 1
ATOM 7273 C C . LEU C 3 87 ? 46.09900 65.73600 21.41000 1.000 37.21000 87 LEU G C 1
ATOM 7274 O O . LEU C 3 87 ? 45.51000 64.77700 20.89700 1.000 36.44961 87 LEU G O 1
ATOM 7290 N N . SER C 3 88 ? 45.57200 66.96200 21.43900 1.000 35.82697 88 SER G N 1
ATOM 7291 C CA . SER C 3 88 ? 44.23900 67.21900 20.91000 1.000 30.99464 88 SER G CA 1
ATOM 7292 C C . SER C 3 88 ? 44.14200 66.99300 19.40700 1.000 32.71866 88 SER G C 1
ATOM 7293 O O . SER C 3 88 ? 43.03000 67.02000 18.86800 1.000 38.49253 88 SER G O 1
ATOM 7301 N N . ASP C 3 89 ? 45.26300 66.77500 18.72000 1.000 29.52186 89 ASP G N 1
ATOM 7302 C CA . ASP C 3 89 ? 45.25300 66.40700 17.30600 1.000 33.79650 89 ASP G CA 1
ATOM 7303 C C . ASP C 3 89 ? 45.29400 64.88700 17.21500 1.000 36.96791 89 ASP G C 1
ATOM 7304 O O . ASP C 3 89 ? 46.32700 64.27000 17.50000 1.000 42.56250 89 ASP G O 1
ATOM 7313 N N . ASN C 3 90 ? 44.17500 64.28200 16.81300 1.000 31.87404 90 ASN G N 1
ATOM 7314 C CA . ASN C 3 90 ? 44.10800 62.83000 16.73000 1.000 32.50800 90 ASN G CA 1
ATOM 7315 C C . ASN C 3 90 ? 44.89800 62.26500 15.56000 1.000 28.43277 90 ASN G C 1
ATOM 7316 O O . ASN C 3 90 ? 44.98900 61.03900 15.43900 1.000 28.29978 90 ASN G O 1
ATOM 7327 N N . ALA C 3 91 ? 45.45600 63.11600 14.69800 1.000 30.36713 91 ALA G N 1
ATOM 7328 C CA . ALA C 3 91 ? 46.29900 62.62500 13.61600 1.000 31.22089 91 ALA G CA 1
ATOM 7329 C C . ALA C 3 91 ? 47.73400 62.41500 14.07200 1.000 30.10022 91 ALA G C 1
ATOM 7330 O O . ALA C 3 91 ? 48.44900 61.58900 13.49300 1.000 25.41694 91 ALA G O 1
ATOM 7337 N N . LYS C 3 92 ? 48.16900 63.14300 15.09800 1.000 28.49627 92 LYS G N 1
ATOM 7338 C CA . LYS C 3 92 ? 49.50300 62.98000 15.65600 1.000 35.99253 92 LYS G CA 1
ATOM 7339 C C . LYS C 3 92 ? 49.49100 61.85200 16.68300 1.000 37.77020 92 LYS G C 1
ATOM 7340 O O . LYS C 3 92 ? 48.64200 61.82700 17.58200 1.000 28.69025 92 LYS G O 1
ATOM 7348 N N . THR C 3 93 ? 50.42500 60.91400 16.53500 1.000 41.11119 93 THR G N 1
ATOM 7349 C CA . THR C 3 93 ? 50.45500 59.74400 17.39900 1.000 37.99391 93 THR G CA 1
ATOM 7350 C C . THR C 3 93 ? 50.94800 60.11900 18.79600 1.000 39.37567 93 THR G C 1
ATOM 7351 O O . THR C 3 93 ? 51.56900 61.16500 19.01100 1.000 30.45571 93 THR G O 1
ATOM 7362 N N . ILE C 3 94 ? 50.64200 59.24700 19.75800 1.000 42.54771 94 ILE G N 1
ATOM 7363 C CA . ILE C 3 94 ? 50.95500 59.46500 21.16500 1.000 37.05341 94 ILE G CA 1
ATOM 7364 C C . ILE C 3 94 ? 52.09100 58.53700 21.57200 1.000 36.22802 94 ILE G C 1
ATOM 7365 O O . ILE C 3 94 ? 52.16500 57.38300 21.13100 1.000 33.46610 94 ILE G O 1
ATOM 7381 N N . CYS C 3 95 ? 52.95400 59.04100 22.45000 1.000 36.61138 95 CYS G N 1
ATOM 7382 C CA . CYS C 3 95 ? 54.24000 58.42100 22.76500 1.000 37.18837 95 CYS G CA 1
ATOM 7383 C C . CYS C 3 95 ? 54.33900 58.22500 24.27500 1.000 44.15245 95 CYS G C 1
ATOM 7384 O O . CYS C 3 95 ? 54.69700 59.15500 25.00400 1.000 57.95519 95 CYS G O 1
ATOM 7391 N N . VAL C 3 96 ? 54.04000 57.01600 24.74000 1.000 49.30124 96 VAL G N 1
ATOM 7392 C CA . VAL C 3 96 ? 53.99900 56.70200 26.16400 1.000 47.59744 96 VAL G CA 1
ATOM 7393 C C . VAL C 3 96 ? 55.30400 56.02800 26.55700 1.000 52.54759 96 VAL G C 1
ATOM 7394 O O . VAL C 3 96 ? 55.69900 55.02300 25.95300 1.000 54.62157 96 VAL G O 1
ATOM 7407 N N . GLN C 3 97 ? 55.97200 56.57600 27.56900 1.000 54.81480 97 GLN G N 1
ATOM 7408 C CA . GLN C 3 97 ? 57.19100 56.00200 28.12700 1.000 53.11038 97 GLN G CA 1
ATOM 7409 C C . GLN C 3 97 ? 56.87600 55.44500 29.50800 1.000 53.23836 97 GLN G C 1
ATOM 7410 O O . GLN C 3 97 ? 56.39800 56.17900 30.38000 1.000 58.49288 97 GLN G O 1
ATOM 7424 N N . LEU C 3 98 ? 57.14800 54.16000 29.70700 1.000 54.62269 98 LEU G N 1
ATOM 7425 C CA . LEU C 3 98 ? 56.82000 53.50800 30.96600 1.000 63.19792 98 LEU G CA 1
ATOM 7426 C C . LEU C 3 98 ? 57.88700 53.78300 32.01900 1.000 71.07681 98 LEU G C 1
ATOM 7427 O O . LEU C 3 98 ? 59.05500 54.02600 31.70500 1.000 70.91302 98 LEU G O 1
ATOM 7443 N N . GLN C 3 99 ? 57.46900 53.73900 33.28600 1.000 77.50955 99 GLN G N 1
ATOM 7444 C CA . GLN C 3 99 ? 58.40400 53.84600 34.40000 1.000 79.44339 99 GLN G CA 1
ATOM 7445 C C . GLN C 3 99 ? 58.93100 52.48900 34.84200 1.000 76.18136 99 GLN G C 1
ATOM 7446 O O . GLN C 3 99 ? 60.02700 52.41300 35.41200 1.000 65.41437 99 GLN G O 1
ATOM 7460 N N . LYS C 3 100 ? 58.17300 51.42100 34.59600 1.000 69.89299 100 LYS G N 1
ATOM 7461 C CA . LYS C 3 100 ? 58.59100 50.05600 34.88800 1.000 66.29671 100 LYS G CA 1
ATOM 7462 C C . LYS C 3 100 ? 58.34500 49.20700 33.65100 1.000 68.97248 100 LYS G C 1
ATOM 7463 O O . LYS C 3 100 ? 57.25800 49.26100 33.06600 1.000 78.21872 100 LYS G O 1
ATOM 7467 N N . SER C 3 101 ? 59.34400 48.42500 33.25800 1.000 60.59044 101 SER G N 1
ATOM 7468 C CA . SER C 3 101 ? 59.26400 47.69600 32.00400 1.000 57.06721 101 SER G CA 1
ATOM 7469 C C . SER C 3 101 ? 58.39700 46.45000 32.16000 1.000 58.06214 101 SER G C 1
ATOM 7470 O O . SER C 3 101 ? 57.99900 46.06500 33.26100 1.000 79.91336 101 SER G O 1
ATOM 7478 N N . VAL C 3 102 ? 58.10000 45.82400 31.02500 1.000 57.26230 102 VAL G N 1
ATOM 7479 C CA . VAL C 3 102 ? 57.34700 44.57600 30.97300 1.000 59.99706 102 VAL G CA 1
ATOM 7480 C C . VAL C 3 102 ? 58.05400 43.69500 29.95200 1.000 57.15759 102 VAL G C 1
ATOM 7481 O O . VAL C 3 102 ? 58.03900 43.99800 28.75400 1.000 72.09343 102 VAL G O 1
ATOM 7494 N N . GLU C 3 103 ? 58.68500 42.62300 30.41800 1.000 55.51574 103 GLU G N 1
ATOM 7495 C CA . GLU C 3 103 ? 59.46200 41.77400 29.52600 1.000 66.75051 103 GLU G CA 1
ATOM 7496 C C . GLU C 3 103 ? 58.53600 40.92700 28.66400 1.000 66.25461 103 GLU G C 1
ATOM 7497 O O . GLU C 3 103 ? 57.57700 40.33100 29.16300 1.000 59.12272 103 GLU G O 1
ATOM 7501 N N . ILE C 3 104 ? 58.81600 40.89200 27.36300 1.000 73.02259 104 ILE G N 1
ATOM 7502 C CA . ILE C 3 104 ? 58.14600 39.99700 26.42500 1.000 69.62772 104 ILE G CA 1
ATOM 7503 C C . ILE C 3 104 ? 59.13600 38.89400 26.07700 1.000 74.25124 104 ILE G C 1
ATOM 7504 O O . ILE C 3 104 ? 60.22800 39.17000 25.56500 1.000 67.49198 104 ILE G O 1
ATOM 7520 N N . VAL C 3 105 ? 58.76400 37.65000 26.36800 1.000 80.84963 105 VAL G N 1
ATOM 7521 C CA . VAL C 3 105 ? 59.63800 36.49700 26.19400 1.000 69.38174 105 VAL G CA 1
ATOM 7522 C C . VAL C 3 105 ? 58.99100 35.54900 25.19600 1.000 69.90811 105 VAL G C 1
ATOM 7523 O O . VAL C 3 105 ? 57.84100 35.13400 25.38100 1.000 66.37992 105 VAL G O 1
ATOM 7527 N N . CYS C 3 106 ? 59.73100 35.20900 24.14500 1.000 76.64401 106 CYS G N 1
ATOM 7528 C CA . CYS C 3 106 ? 59.25200 34.32100 23.09500 1.000 78.74872 106 CYS G CA 1
ATOM 7529 C C . CYS C 3 106 ? 59.76500 32.91000 23.35200 1.000 79.37244 106 CYS G C 1
ATOM 7530 O O . CYS C 3 106 ? 60.95600 32.71300 23.61400 1.000 89.86938 106 CYS G O 1
ATOM 7537 N N . THR C 3 107 ? 58.86200 31.93400 23.27300 1.000 85.19560 107 THR G N 1
ATOM 7538 C CA . THR C 3 107 ? 59.15900 30.56600 23.67500 1.000 83.58996 107 THR G CA 1
ATOM 7539 C C . THR C 3 107 ? 59.64600 29.68700 22.53100 1.000 73.07167 107 THR G C 1
ATOM 7540 O O . THR C 3 107 ? 60.05500 28.54800 22.78000 1.000 67.38256 107 THR G O 1
ATOM 7551 N N . GLY C 3 108 ? 59.61300 30.17400 21.29300 1.000 77.86848 108 GLY G N 1
ATOM 7552 C CA . GLY C 3 108 ? 59.98900 29.35400 20.16100 1.000 74.18174 108 GLY G CA 1
ATOM 7553 C C . GLY C 3 108 ? 58.92000 28.39700 19.69200 1.000 58.08756 108 GLY G C 1
ATOM 7554 O O . GLY C 3 108 ? 59.19500 27.56700 18.81900 1.000 50.48220 108 GLY G O 1
ATOM 7558 N N . ALA C 3 109 ? 57.70700 28.49000 20.23800 1.000 59.43432 109 ALA G N 1
ATOM 7559 C CA . ALA C 3 109 ? 56.62600 27.55800 19.94200 1.000 68.54912 109 ALA G CA 1
ATOM 7560 C C . ALA C 3 109 ? 55.45200 28.25500 19.26200 1.000 79.31248 109 ALA G C 1
ATOM 7561 O O . ALA C 3 109 ? 54.31100 27.79800 19.35800 1.000 76.16514 109 ALA G O 1
ATOM 7568 N N . GLY C 3 110 ? 55.71600 29.36000 18.57000 1.000 77.25826 110 GLY G N 1
ATOM 7569 C CA . GLY C 3 110 ? 54.65600 30.09800 17.91500 1.000 78.38873 110 GLY G CA 1
ATOM 7570 C C . GLY C 3 110 ? 53.92100 31.07400 18.80300 1.000 78.79994 110 GLY G C 1
ATOM 7571 O O . GLY C 3 110 ? 52.82900 31.52200 18.43900 1.000 67.72284 110 GLY G O 1
ATOM 7575 N N . TYR C 3 111 ? 54.48100 31.41200 19.96300 1.000 81.64676 111 TYR G N 1
ATOM 7576 C CA . TYR C 3 111 ? 53.87300 32.36900 20.87400 1.000 78.39689 111 TYR G CA 1
ATOM 7577 C C . TYR C 3 111 ? 54.97400 33.14800 21.57900 1.000 80.87695 111 TYR G C 1
ATOM 7578 O O . TYR C 3 111 ? 56.09800 32.66100 21.73000 1.000 86.47545 111 TYR G O 1
ATOM 7596 N N . CYS C 3 112 ? 54.64200 34.36400 22.00500 1.000 77.58433 112 CYS G N 1
ATOM 7597 C CA . CYS C 3 112 ? 55.47800 35.14700 22.90600 1.000 72.19762 112 CYS G CA 1
ATOM 7598 C C . CYS C 3 112 ? 54.62300 35.55300 24.09600 1.000 76.72619 112 CYS G C 1
ATOM 7599 O O . CYS C 3 112 ? 53.45000 35.90400 23.93500 1.000 76.20441 112 CYS G O 1
ATOM 7606 N N . GLN C 3 113 ? 55.20600 35.50100 25.28900 1.000 82.82624 113 GLN G N 1
ATOM 7607 C CA . GLN C 3 113 ? 54.45600 35.64100 26.52600 1.000 81.58386 113 GLN G CA 1
ATOM 7608 C C . GLN C 3 113 ? 54.75700 36.97300 27.20200 1.000 69.02863 113 GLN G C 1
ATOM 7609 O O . GLN C 3 113 ? 55.87200 37.49700 27.11800 1.000 67.41393 113 GLN G O 1
ATOM 7623 N N . ILE C 3 114 ? 53.74200 37.51100 27.87600 1.000 67.64810 114 ILE G N 1
ATOM 7624 C CA . ILE C 3 114 ? 53.86100 38.73400 28.66400 1.000 60.50324 114 ILE G CA 1
ATOM 7625 C C . ILE C 3 114 ? 53.02200 38.55300 29.92200 1.000 65.46800 114 ILE G C 1
ATOM 7626 O O . ILE C 3 114 ? 51.82500 38.25800 29.83400 1.000 65.01197 114 ILE G O 1
ATOM 7630 N N . SER C 3 115 ? 53.64400 38.72500 31.08700 1.000 62.09372 115 SER G N 1
ATOM 7631 C CA . SER C 3 115 ? 52.96200 38.48300 32.35400 1.000 66.78872 115 SER G CA 1
ATOM 7632 C C . SER C 3 115 ? 51.78700 39.43700 32.53100 1.000 74.00597 115 SER G C 1
ATOM 7633 O O . SER C 3 115 ? 51.97300 40.65000 32.66100 1.000 81.15589 115 SER G O 1
ATOM 7637 N N . GLY C 3 116 ? 50.57500 38.87700 32.56500 1.000 86.16509 116 GLY G N 1
ATOM 7638 C CA . GLY C 3 116 ? 49.38600 39.70500 32.67600 1.000 92.36622 116 GLY G CA 1
ATOM 7639 C C . GLY C 3 116 ? 49.34300 40.52700 33.94700 1.000 85.63611 116 GLY G C 1
ATOM 7640 O O . GLY C 3 116 ? 48.69200 41.57400 33.99200 1.000 78.42549 116 GLY G O 1
ATOM 7644 N N . ARG C 3 117 ? 50.02400 40.07000 34.99800 1.000 82.31108 117 ARG G N 1
ATOM 7645 C CA . ARG C 3 117 ? 50.04000 40.82500 36.24500 1.000 84.43002 117 ARG G CA 1
ATOM 7646 C C . ARG C 3 117 ? 50.85100 42.10600 36.09400 1.000 85.10538 117 ARG G C 1
ATOM 7647 O O . ARG C 3 117 ? 50.38600 43.19400 36.45500 1.000 75.88391 117 ARG G O 1
ATOM 7651 N N . ASN C 3 118 ? 52.06600 41.99700 35.55200 1.000 88.22948 118 ASN G N 1
ATOM 7652 C CA . ASN C 3 118 ? 52.90700 43.17900 35.38600 1.000 99.80407 118 ASN G CA 1
ATOM 7653 C C . ASN C 3 118 ? 52.39100 44.06800 34.26100 1.000 88.72624 118 ASN G C 1
ATOM 7654 O O . ASN C 3 118 ? 52.46600 45.29900 34.35000 1.000 72.98796 118 ASN G O 1
ATOM 7665 N N . TRP C 3 119 ? 51.86900 43.46200 33.19200 1.000 96.52153 119 TRP G N 1
ATOM 7666 C CA . TRP C 3 119 ? 51.34400 44.24500 32.07800 1.000 86.01521 119 TRP G CA 1
ATOM 7667 C C . TRP C 3 119 ? 50.13000 45.05800 32.50500 1.000 68.89284 119 TRP G C 1
ATOM 7668 O O . TRP C 3 119 ? 50.05600 46.26600 32.25100 1.000 73.60875 119 TRP G O 1
ATOM 7689 N N . SER C 3 120 ? 49.15900 44.41100 33.15300 1.000 67.33611 120 SER G N 1
ATOM 7690 C CA . SER C 3 120 ? 47.96800 45.13300 33.58000 1.000 68.16822 120 SER G CA 1
ATOM 7691 C C . SER C 3 120 ? 48.31000 46.21800 34.59200 1.000 59.10562 120 SER G C 1
ATOM 7692 O O . SER C 3 120 ? 47.61100 47.23400 34.67100 1.000 56.89670 120 SER G O 1
ATOM 7700 N N . GLU C 3 121 ? 49.37600 46.02600 35.37300 1.000 61.35479 121 GLU G N 1
ATOM 7701 C CA . GLU C 3 121 ? 49.82600 47.08600 36.26900 1.000 71.53725 121 GLU G CA 1
ATOM 7702 C C . GLU C 3 121 ? 50.28800 48.30300 35.48000 1.000 76.15557 121 GLU G C 1
ATOM 7703 O O . GLU C 3 121 ? 49.97400 49.44400 35.83900 1.000 81.96023 121 GLU G O 1
ATOM 7707 N N . ALA C 3 122 ? 51.03700 48.08000 34.39800 1.000 80.86122 122 ALA G N 1
ATOM 7708 C CA . ALA C 3 122 ? 51.45000 49.18600 33.54100 1.000 74.26818 122 ALA G CA 1
ATOM 7709 C C . ALA C 3 122 ? 50.24600 49.82300 32.85900 1.000 56.24901 122 ALA G C 1
ATOM 7710 O O . ALA C 3 122 ? 50.10700 51.05100 32.84400 1.000 59.60669 122 ALA G O 1
ATOM 7717 N N . VAL C 3 123 ? 49.35500 49.00000 32.30000 1.000 49.24076 123 VAL G N 1
ATOM 7718 C CA . VAL C 3 123 ? 48.17800 49.53100 31.61800 1.000 46.28794 123 VAL G CA 1
ATOM 7719 C C . VAL C 3 123 ? 47.42900 50.50100 32.52000 1.000 52.11124 123 VAL G C 1
ATOM 7720 O O . VAL C 3 123 ? 47.00900 51.57900 32.08500 1.000 55.36270 123 VAL G O 1
ATOM 7733 N N . ASN C 3 124 ? 47.24600 50.13400 33.79000 1.000 60.45321 124 ASN G N 1
ATOM 7734 C CA . ASN C 3 124 ? 46.50000 51.00000 34.69600 1.000 62.88922 124 ASN G CA 1
ATOM 7735 C C . ASN C 3 124 ? 47.27500 52.27700 35.00100 1.000 66.07286 124 ASN G C 1
ATOM 7736 O O . ASN C 3 124 ? 46.67800 53.34900 35.15500 1.000 63.65633 124 ASN G O 1
ATOM 7747 N N . GLN C 3 125 ? 48.60500 52.18400 35.09700 1.000 65.55816 125 GLN G N 1
ATOM 7748 C CA . GLN C 3 125 ? 49.41100 53.39000 35.25300 1.000 68.14861 125 GLN G CA 1
ATOM 7749 C C . GLN C 3 125 ? 49.26300 54.29900 34.04100 1.000 60.70788 125 GLN G C 1
ATOM 7750 O O . GLN C 3 125 ? 49.14400 55.52200 34.18000 1.000 57.26704 125 GLN G O 1
ATOM 7764 N N . VAL C 3 126 ? 49.27000 53.71800 32.84200 1.000 61.32460 126 VAL G N 1
ATOM 7765 C CA . VAL C 3 126 ? 49.11800 54.51400 31.63100 1.000 59.00255 126 VAL G CA 1
ATOM 7766 C C . VAL C 3 126 ? 47.73400 55.15300 31.58100 1.000 54.69789 126 VAL G C 1
ATOM 7767 O O . VAL C 3 126 ? 47.59700 56.34200 31.27400 1.000 61.12700 126 VAL G O 1
ATOM 7780 N N . LYS C 3 127 ? 46.68800 54.37700 31.88000 1.000 48.15313 127 LYS G N 1
ATOM 7781 C CA . LYS C 3 127 ? 45.34000 54.93800 31.88700 1.000 42.10180 127 LYS G CA 1
ATOM 7782 C C . LYS C 3 127 ? 45.21000 56.05900 32.90900 1.000 53.08900 127 LYS G C 1
ATOM 7783 O O . LYS C 3 127 ? 44.53400 57.06300 32.65700 1.000 55.00212 127 LYS G O 1
ATOM 7802 N N . LYS C 3 128 ? 45.82800 55.89500 34.08000 1.000 57.15813 128 LYS G N 1
ATOM 7803 C CA . LYS C 3 128 ? 45.78100 56.94900 35.08800 1.000 53.36436 128 LYS G CA 1
ATOM 7804 C C . LYS C 3 128 ? 46.41400 58.22900 34.55900 1.000 59.65879 128 LYS G C 1
ATOM 7805 O O . LYS C 3 128 ? 45.85300 59.32100 34.70700 1.000 68.19054 128 LYS G O 1
ATOM 7809 N N . LYS C 3 129 ? 47.58500 58.11200 33.92700 1.000 58.35226 129 LYS G N 1
ATOM 7810 C CA . LYS C 3 129 ? 48.25300 59.29600 33.39600 1.000 51.93040 129 LYS G CA 1
ATOM 7811 C C . LYS C 3 129 ? 47.45800 59.89900 32.24500 1.000 46.81682 129 LYS G C 1
ATOM 7812 O O . LYS C 3 129 ? 47.32400 61.12400 32.15300 1.000 48.00313 129 LYS G O 1
ATOM 7831 N N . LEU C 3 130 ? 46.91100 59.05800 31.36300 1.000 54.83699 130 LEU G N 1
ATOM 7832 C CA . LEU C 3 130 ? 46.07900 59.57700 30.28200 1.000 49.23313 130 LEU G CA 1
ATOM 7833 C C . LEU C 3 130 ? 44.83100 60.25800 30.82400 1.000 45.62365 130 LEU G C 1
ATOM 7834 O O . LEU C 3 130 ? 44.34800 61.22900 30.23300 1.000 48.37278 130 LEU G O 1
ATOM 7850 N N . LYS C 3 131 ? 44.29700 59.77000 31.94500 1.000 50.88404 131 LYS G N 1
ATOM 7851 C CA . LYS C 3 131 ? 43.14900 60.42300 32.56000 1.000 48.41410 131 LYS G CA 1
ATOM 7852 C C . LYS C 3 131 ? 43.49000 61.82300 33.05400 1.000 48.90846 131 LYS G C 1
ATOM 7853 O O . LYS C 3 131 ? 42.58400 62.64700 33.21900 1.000 50.13617 131 LYS G O 1
ATOM 7857 N N . GLU C 3 132 ? 44.77200 62.11200 33.29100 1.000 54.47575 132 GLU G N 1
ATOM 7858 C CA . GLU C 3 132 ? 45.16900 63.46400 33.67400 1.000 57.01206 132 GLU G CA 1
ATOM 7859 C C . GLU C 3 132 ? 45.01400 64.42900 32.50600 1.000 56.74255 132 GLU G C 1
ATOM 7860 O O . GLU C 3 132 ? 44.49600 65.54000 32.66800 1.000 56.72844 132 GLU G O 1
ATOM 7872 N N . HIS C 3 133 ? 45.47500 64.02400 31.31900 1.000 55.81475 133 HIS G N 1
ATOM 7873 C CA . HIS C 3 133 ? 45.43000 64.90000 30.15300 1.000 49.96795 133 HIS G CA 1
ATOM 7874 C C . HIS C 3 133 ? 44.03100 64.97100 29.55500 1.000 50.62170 133 HIS G C 1
ATOM 7875 O O . HIS C 3 133 ? 43.62400 66.02200 29.04600 1.000 55.95699 133 HIS G O 1
ATOM 7889 N N . PHE C 3 134 ? 43.29700 63.86200 29.57900 1.000 51.06238 134 PHE G N 1
ATOM 7890 C CA . PHE C 3 134 ? 41.90800 63.83000 29.14200 1.000 53.76375 134 PHE G CA 1
ATOM 7891 C C . PHE C 3 134 ? 41.01800 63.63700 30.36300 1.000 52.88495 134 PHE G C 1
ATOM 7892 O O . PHE C 3 134 ? 40.59400 62.51000 30.65000 1.000 58.88158 134 PHE G O 1
ATOM 7909 N N . PRO C 3 135 ? 40.70700 64.69900 31.09900 1.000 53.77061 135 PRO G N 1
ATOM 7910 C CA . PRO C 3 135 ? 40.04800 64.52600 32.39300 1.000 65.84428 135 PRO G CA 1
ATOM 7911 C C . PRO C 3 135 ? 38.54900 64.32100 32.26100 1.000 72.69238 135 PRO G C 1
ATOM 7912 O O . PRO C 3 135 ? 37.89100 64.85800 31.36700 1.000 62.40413 135 PRO G O 1
ATOM 7923 N N . HIS C 3 136 ? 38.01900 63.51000 33.17800 1.000 75.88117 136 HIS G N 1
ATOM 7924 C CA . HIS C 3 136 ? 36.58300 63.26400 33.28800 1.000 92.02810 136 HIS G CA 1
ATOM 7925 C C . HIS C 3 136 ? 36.05100 62.52000 32.06400 1.000 91.96906 136 HIS G C 1
ATOM 7926 O O . HIS C 3 136 ? 34.97900 62.83200 31.54400 1.000 94.95502 136 HIS G O 1
ATOM 7940 N N . LYS C 3 137 ? 36.81000 61.52600 31.60600 1.000 80.57361 137 LYS G N 1
ATOM 7941 C CA . LYS C 3 137 ? 36.38700 60.65400 30.51800 1.000 71.51624 137 LYS G CA 1
ATOM 7942 C C . LYS C 3 137 ? 37.01500 59.28700 30.74000 1.000 63.98228 137 LYS G C 1
ATOM 7943 O O . LYS C 3 137 ? 38.22000 59.19400 30.99000 1.000 52.64689 137 LYS G O 1
ATOM 7962 N N . ASN C 3 138 ? 36.20100 58.23800 30.65200 1.000 74.77897 138 ASN G N 1
ATOM 7963 C CA . ASN C 3 138 ? 36.70900 56.88100 30.81500 1.000 63.47384 138 ASN G CA 1
ATOM 7964 C C . ASN C 3 138 ? 37.74600 56.58400 29.74200 1.000 48.94953 138 ASN G C 1
ATOM 7965 O O . ASN C 3 138 ? 37.46600 56.71100 28.54700 1.000 57.03610 138 ASN G O 1
ATOM 7976 N N . ILE C 3 139 ? 38.93800 56.19100 30.16300 1.000 40.72158 139 ILE G N 1
ATOM 7977 C CA . ILE C 3 139 ? 40.01400 55.84500 29.24300 1.000 36.25037 139 ILE G CA 1
ATOM 7978 C C . ILE C 3 139 ? 39.88000 54.37700 28.87100 1.000 37.87935 139 ILE G C 1
ATOM 7979 O O . ILE C 3 139 ? 39.63900 53.52300 29.73200 1.000 53.03250 139 ILE G O 1
ATOM 7995 N N . SER C 3 140 ? 40.04300 54.07800 27.58600 1.000 31.76094 140 SER G N 1
ATOM 7996 C CA . SER C 3 140 ? 39.81000 52.73800 27.07000 1.000 39.96876 140 SER G CA 1
ATOM 7997 C C . SER C 3 140 ? 40.87000 52.39100 26.03700 1.000 36.14287 140 SER G C 1
ATOM 7998 O O . SER C 3 140 ? 41.28700 53.24800 25.25500 1.000 38.64252 140 SER G O 1
ATOM 8006 N N . PHE C 3 141 ? 41.30600 51.13500 26.04600 1.000 36.96845 141 PHE G N 1
ATOM 8007 C CA . PHE C 3 141 ? 42.22000 50.61100 25.04400 1.000 32.51956 141 PHE G CA 1
ATOM 8008 C C . PHE C 3 141 ? 41.49200 49.60800 24.16000 1.000 35.32866 141 PHE G C 1
ATOM 8009 O O . PHE C 3 141 ? 40.59400 48.89300 24.61300 1.000 44.00815 141 PHE G O 1
ATOM 8026 N N . GLN C 3 142 ? 41.88700 49.56200 22.89000 1.000 35.44958 142 GLN G N 1
ATOM 8027 C CA . GLN C 3 142 ? 41.37800 48.56500 21.95900 1.000 45.28575 142 GLN G CA 1
ATOM 8028 C C . GLN C 3 142 ? 42.41300 48.35000 20.86300 1.000 35.27454 142 GLN G C 1
ATOM 8029 O O . GLN C 3 142 ? 43.30700 49.17400 20.65800 1.000 35.80837 142 GLN G O 1
ATOM 8043 N N . SER C 3 143 ? 42.28600 47.22800 20.16000 1.000 35.43795 143 SER G N 1
ATOM 8044 C CA . SER C 3 143 ? 43.25200 46.89100 19.12600 1.000 38.85491 143 SER G CA 1
ATOM 8045 C C . SER C 3 143 ? 43.03900 47.75400 17.88300 1.000 38.31982 143 SER G C 1
ATOM 8046 O O . SER C 3 143 ? 41.99400 48.38400 17.69800 1.000 26.47220 143 SER G O 1
ATOM 8054 N N . SER C 3 144 ? 44.05500 47.76800 17.02000 1.000 38.99898 144 SER G N 1
ATOM 8055 C CA . SER C 3 144 ? 44.07100 48.68400 15.88600 1.000 36.42401 144 SER G CA 1
ATOM 8056 C C . SER C 3 144 ? 42.85600 48.46900 14.99300 1.000 31.58428 144 SER G C 1
ATOM 8057 O O . SER C 3 144 ? 42.46000 47.33400 14.71300 1.000 30.54078 144 SER G O 1
ATOM 8065 N N . SER C 3 145 ? 42.27600 49.57500 14.53000 1.000 37.99506 145 SER G N 1
ATOM 8066 C CA . SER C 3 145 ? 41.06000 49.55200 13.72600 1.000 36.87332 145 SER G CA 1
ATOM 8067 C C . SER C 3 145 ? 41.33200 49.41700 12.23300 1.000 30.07488 145 SER G C 1
ATOM 8068 O O . SER C 3 145 ? 40.37800 49.36100 11.45000 1.000 25.68680 145 SER G O 1
ATOM 8076 N N . GLY C 3 146 ? 42.59500 49.35600 11.81700 1.000 32.84656 146 GLY G N 1
ATOM 8077 C CA . GLY C 3 146 ? 42.90400 49.16100 10.41400 1.000 36.20030 146 GLY G CA 1
ATOM 8078 C C . GLY C 3 146 ? 44.36600 49.37900 10.08400 1.000 40.24777 146 GLY G C 1
ATOM 8079 O O . GLY C 3 146 ? 45.09900 49.98700 10.87000 1.000 36.07985 146 GLY G O 1
ATOM 8083 N N . GLY C 3 147 ? 44.80200 48.87900 8.92600 1.000 33.85076 147 GLY G N 1
ATOM 8084 C CA . GLY C 3 147 ? 46.14400 49.06800 8.42300 1.000 35.15379 147 GLY G CA 1
ATOM 8085 C C . GLY C 3 147 ? 46.74200 47.76500 7.94800 1.000 37.21681 147 GLY G C 1
ATOM 8086 O O . GLY C 3 147 ? 46.06000 46.74200 7.82500 1.000 29.81675 147 GLY G O 1
ATOM 8090 N N . ASP C 3 148 ? 48.04300 47.80500 7.66100 1.000 40.10997 148 ASP G N 1
ATOM 8091 C CA . ASP C 3 148 ? 48.78100 46.61600 7.27200 1.000 36.14199 148 ASP G CA 1
ATOM 8092 C C . ASP C 3 148 ? 49.19800 45.82100 8.50500 1.000 41.92434 148 ASP G C 1
ATOM 8093 O O . ASP C 3 148 ? 49.16800 46.31000 9.63700 1.000 43.57601 148 ASP G O 1
ATOM 8102 N N . LEU C 3 149 ? 49.61500 44.57600 8.27200 1.000 44.95686 149 LEU G N 1
ATOM 8103 C CA . LEU C 3 149 ? 49.93000 43.69100 9.38500 1.000 39.03471 149 LEU G CA 1
ATOM 8104 C C . LEU C 3 149 ? 51.10700 44.19400 10.20800 1.000 42.09270 149 LEU G C 1
ATOM 8105 O O . LEU C 3 149 ? 51.29500 43.73500 11.33900 1.000 54.51656 149 LEU G O 1
ATOM 8121 N N . GLU C 3 150 ? 51.90500 45.12300 9.67300 1.000 39.35160 150 GLU G N 1
ATOM 8122 C CA . GLU C 3 150 ? 52.96300 45.72400 10.48000 1.000 37.51439 150 GLU G CA 1
ATOM 8123 C C . GLU C 3 150 ? 52.39100 46.71100 11.49000 1.000 38.99070 150 GLU G C 1
ATOM 8124 O O . GLU C 3 150 ? 52.96300 46.89400 12.57000 1.000 31.72571 150 GLU G O 1
ATOM 8136 N N . ILE C 3 151 ? 51.27400 47.35400 11.15300 1.000 43.84790 151 ILE G N 1
ATOM 8137 C CA . ILE C 3 151 ? 50.60500 48.28100 12.06000 1.000 45.85220 151 ILE G CA 1
ATOM 8138 C C . ILE C 3 151 ? 49.61200 47.55900 12.96400 1.000 49.30795 151 ILE G C 1
ATOM 8139 O O . ILE C 3 151 ? 49.41900 47.95400 14.12000 1.000 40.56870 151 ILE G O 1
ATOM 8155 N N . THR C 3 152 ? 48.95700 46.51900 12.44900 1.000 45.72591 152 THR G N 1
ATOM 8156 C CA . THR C 3 152 ? 47.91000 45.84900 13.21100 1.000 40.36136 152 THR G CA 1
ATOM 8157 C C . THR C 3 152 ? 48.49400 44.99800 14.33200 1.000 52.00913 152 THR G C 1
ATOM 8158 O O . THR C 3 152 ? 47.89700 44.89200 15.41000 1.000 56.79673 152 THR G O 1
ATOM 8169 N N . THR C 3 153 ? 49.65200 44.39300 14.10300 1.000 50.13053 153 THR G N 1
ATOM 8170 C CA . THR C 3 153 ? 50.30600 43.54700 15.08800 1.000 51.56992 153 THR G CA 1
ATOM 8171 C C . THR C 3 153 ? 51.56300 44.23100 15.60900 1.000 46.88163 153 THR G C 1
ATOM 8172 O O . THR C 3 153 ? 52.06800 45.18900 15.01700 1.000 46.99950 153 THR G O 1
ATOM 8183 N N . HIS C 3 154 ? 52.06000 43.73000 16.73700 1.000 51.49440 154 HIS G N 1
ATOM 8184 C CA . HIS C 3 154 ? 53.34000 44.18100 17.27600 1.000 51.15100 154 HIS G CA 1
ATOM 8185 C C . HIS C 3 154 ? 54.44200 43.53300 16.45200 1.000 47.12919 154 HIS G C 1
ATOM 8186 O O . HIS C 3 154 ? 54.78200 42.36600 16.65300 1.000 47.76079 154 HIS G O 1
ATOM 8200 N N . SER C 3 155 ? 54.99800 44.28900 15.51600 1.000 47.19798 155 SER G N 1
ATOM 8201 C CA . SER C 3 155 ? 55.99600 43.78000 14.58900 1.000 43.49593 155 SER G CA 1
ATOM 8202 C C . SER C 3 155 ? 57.37600 44.21000 15.06300 1.000 48.97379 155 SER G C 1
ATOM 8203 O O . SER C 3 155 ? 57.66400 45.40800 15.13700 1.000 51.18640 155 SER G O 1
ATOM 8211 N N . PHE C 3 156 ? 58.21900 43.23400 15.38700 1.000 57.09713 156 PHE G N 1
ATOM 8212 C CA . PHE C 3 156 ? 59.60200 43.46600 15.78100 1.000 54.38669 156 PHE G CA 1
ATOM 8213 C C . PHE C 3 156 ? 60.51000 42.58800 14.92900 1.000 54.88010 156 PHE G C 1
ATOM 8214 O O . PHE C 3 156 ? 60.04900 41.80900 14.09000 1.000 61.76976 156 PHE G O 1
ATOM 8231 N N . ASN C 3 157 ? 61.81600 42.72000 15.14400 1.000 62.56206 157 ASN G N 1
ATOM 8232 C CA . ASN C 3 157 ? 62.80700 41.94200 14.41700 1.000 72.49108 157 ASN G CA 1
ATOM 8233 C C . ASN C 3 157 ? 63.77800 41.32000 15.40600 1.000 75.88598 157 ASN G C 1
ATOM 8234 O O . ASN C 3 157 ? 64.14900 41.94400 16.40500 1.000 75.65318 157 ASN G O 1
ATOM 8245 N N . CYS C 3 158 ? 64.18300 40.08600 15.12300 1.000 84.87271 158 CYS G N 1
ATOM 8246 C CA . CYS C 3 158 ? 65.01900 39.32100 16.04000 1.000 82.10684 158 CYS G CA 1
ATOM 8247 C C . CYS C 3 158 ? 65.95000 38.43800 15.22500 1.000 73.60794 158 CYS G C 1
ATOM 8248 O O . CYS C 3 158 ? 65.48600 37.58200 14.46600 1.000 61.88920 158 CYS G O 1
ATOM 8255 N N . GLY C 3 159 ? 67.25600 38.64600 15.38000 1.000 72.48237 159 GLY G N 1
ATOM 8256 C CA . GLY C 3 159 ? 68.22800 37.90000 14.60700 1.000 81.18901 159 GLY G CA 1
ATOM 8257 C C . GLY C 3 159 ? 68.26900 38.24700 13.13800 1.000 84.81810 159 GLY G C 1
ATOM 8258 O O . GLY C 3 159 ? 68.86200 37.49700 12.35600 1.000 76.42483 159 GLY G O 1
ATOM 8262 N N . GLY C 3 160 ? 67.66600 39.36300 12.73800 1.000 88.51842 160 GLY G N 1
ATOM 8263 C CA . GLY C 3 160 ? 67.58300 39.73600 11.34200 1.000 87.27998 160 GLY G CA 1
ATOM 8264 C C . GLY C 3 160 ? 66.32500 39.28700 10.63500 1.000 79.91443 160 GLY G C 1
ATOM 8265 O O . GLY C 3 160 ? 66.23800 39.43800 9.41000 1.000 60.67819 160 GLY G O 1
ATOM 8269 N N . GLU C 3 161 ? 65.35400 38.73800 11.36100 1.000 80.65333 161 GLU G N 1
ATOM 8270 C CA . GLU C 3 161 ? 64.08600 38.29400 10.79800 1.000 66.20261 161 GLU G CA 1
ATOM 8271 C C . GLU C 3 161 ? 62.96400 39.13000 11.39400 1.000 64.46643 161 GLU G C 1
ATOM 8272 O O . GLU C 3 161 ? 62.92200 39.34400 12.60900 1.000 75.62461 161 GLU G O 1
ATOM 8284 N N . PHE C 3 162 ? 62.06200 39.60000 10.53800 1.000 63.18250 162 PHE G N 1
ATOM 8285 C CA . PHE C 3 162 ? 60.93700 40.42400 10.95800 1.000 50.45201 162 PHE G CA 1
ATOM 8286 C C . PHE C 3 162 ? 59.76500 39.52500 11.32700 1.000 45.00299 162 PHE G C 1
ATOM 8287 O O . PHE C 3 162 ? 59.43500 38.59300 10.58700 1.000 55.38408 162 PHE G O 1
ATOM 8304 N N . PHE C 3 163 ? 59.14300 39.80200 12.46900 1.000 42.05839 163 PHE G N 1
ATOM 8305 C CA . PHE C 3 163 ? 58.04700 38.99400 12.98000 1.000 48.69342 163 PHE G CA 1
ATOM 8306 C C . PHE C 3 163 ? 56.84300 39.88300 13.25600 1.000 46.01753 163 PHE G C 1
ATOM 8307 O O . PHE C 3 163 ? 56.92700 41.11300 13.22600 1.000 46.55876 163 PHE G O 1
ATOM 8324 N N . TYR C 3 164 ? 55.71000 39.23700 13.52900 1.000 48.64247 164 TYR G N 1
ATOM 8325 C CA . TYR C 3 164 ? 54.45300 39.91100 13.82100 1.000 49.27786 164 TYR G CA 1
ATOM 8326 C C . TYR C 3 164 ? 53.79600 39.23300 15.01300 1.000 51.87019 164 TYR G C 1
ATOM 8327 O O . TYR C 3 164 ? 53.77900 38.00200 15.09500 1.000 59.48482 164 TYR G O 1
ATOM 8345 N N . CYS C 3 165 ? 53.24500 40.03200 15.92800 1.000 49.37285 165 CYS G N 1
ATOM 8346 C CA . CYS C 3 165 ? 52.66600 39.51800 17.16800 1.000 53.41850 165 CYS G CA 1
ATOM 8347 C C . CYS C 3 165 ? 51.29200 40.13200 17.38700 1.000 54.42132 165 CYS G C 1
ATOM 8348 O O . CYS C 3 165 ? 51.18100 41.32100 17.70400 1.000 57.46681 165 CYS G O 1
ATOM 8355 N N . ASN C 3 166 ? 50.25400 39.31200 17.23800 1.000 54.55056 166 ASN G N 1
ATOM 8356 C CA . ASN C 3 166 ? 48.87600 39.73000 17.46100 1.000 60.03279 166 ASN G CA 1
ATOM 8357 C C . ASN C 3 166 ? 48.67900 40.17800 18.90200 1.000 50.22796 166 ASN G C 1
ATOM 8358 O O . ASN C 3 166 ? 48.54500 39.34600 19.80400 1.000 53.50239 166 ASN G O 1
ATOM 8367 N N . THR C 3 167 ? 48.64600 41.49400 19.12900 1.000 45.70316 167 THR G N 1
ATOM 8368 C CA . THR C 3 167 ? 48.48100 42.05200 20.46500 1.000 44.61822 167 THR G CA 1
ATOM 8369 C C . THR C 3 167 ? 47.02000 42.25100 20.84100 1.000 51.27247 167 THR G C 1
ATOM 8370 O O . THR C 3 167 ? 46.69400 43.20700 21.56000 1.000 46.15633 167 THR G O 1
ATOM 8381 N N . SER C 3 168 ? 46.12600 41.38300 20.36500 1.000 62.17561 168 SER G N 1
ATOM 8382 C CA . SER C 3 168 ? 44.72000 41.50100 20.73500 1.000 62.70231 168 SER G CA 1
ATOM 8383 C C . SER C 3 168 ? 44.54000 41.38400 22.24200 1.000 58.80392 168 SER G C 1
ATOM 8384 O O . SER C 3 168 ? 43.73800 42.11200 22.83900 1.000 57.70229 168 SER G O 1
ATOM 8392 N N . GLY C 3 169 ? 45.28700 40.48000 22.87900 1.000 56.23657 169 GLY G N 1
ATOM 8393 C CA . GLY C 3 169 ? 45.12500 40.27400 24.30700 1.000 51.50157 169 GLY G CA 1
ATOM 8394 C C . GLY C 3 169 ? 45.60700 41.44100 25.14400 1.000 43.43381 169 GLY G C 1
ATOM 8395 O O . GLY C 3 169 ? 45.13900 41.62700 26.27200 1.000 44.43195 169 GLY G O 1
ATOM 8399 N N . LEU C 3 170 ? 46.53200 42.24000 24.61300 1.000 41.63816 170 LEU G N 1
ATOM 8400 C CA . LEU C 3 170 ? 47.11600 43.31400 25.40700 1.000 51.58153 170 LEU G CA 1
ATOM 8401 C C . LEU C 3 170 ? 46.25900 44.57500 25.41100 1.000 56.81858 170 LEU G C 1
ATOM 8402 O O . LEU C 3 170 ? 46.26100 45.31200 26.40400 1.000 50.50829 170 LEU G O 1
ATOM 8418 N N . PHE C 3 171 ? 45.53000 44.84600 24.32900 1.000 50.58430 171 PHE G N 1
ATOM 8419 C CA . PHE C 3 171 ? 44.75900 46.08100 24.18500 1.000 44.04338 171 PHE G CA 1
ATOM 8420 C C . PHE C 3 171 ? 43.28900 45.72600 23.98000 1.000 55.97915 171 PHE G C 1
ATOM 8421 O O . PHE C 3 171 ? 42.77200 45.79900 22.86400 1.000 61.89496 171 PHE G O 1
ATOM 8438 N N . GLN C 3 172 ? 42.61800 45.34300 25.06400 1.000 65.43221 172 GLN G N 1
ATOM 8439 C CA . GLN C 3 172 ? 41.16700 45.18700 25.02900 1.000 77.29396 172 GLN G CA 1
ATOM 8440 C C . GLN C 3 172 ? 40.49900 45.56100 26.34400 1.000 79.43615 172 GLN G C 1
ATOM 8441 O O . GLN C 3 172 ? 39.27800 45.41800 26.44700 1.000 65.90633 172 GLN G O 1
ATOM 8455 N N . ASP C 3 173 ? 41.24700 46.04600 27.33600 1.000 87.87324 173 ASP G N 1
ATOM 8456 C CA . ASP C 3 173 ? 40.75100 46.37500 28.67600 1.000 95.50244 173 ASP G CA 1
ATOM 8457 C C . ASP C 3 173 ? 39.44700 45.68200 29.06700 1.000 94.76016 173 ASP G C 1
ATOM 8458 O O . ASP C 3 173 ? 39.21600 45.39900 30.24500 1.000 56.20992 173 ASP G O 1
#

Nearest PDB structures (foldseek):
  6vlw-assembly1_H  TM=1.005E+00  e=2.131E-44  Homo sapiens
  6mft-assembly1_H  TM=9.630E-01  e=1.584E-35  Homo sapiens
  8fgx-assembly1_B  TM=9.401E-01  e=1.228E-33  Homo sapiens
  6h06-assembly4_E  TM=9.337E-01  e=2.869E-33  Homo sapiens
  6p8m-assembly1_H  TM=6.895E-01  e=1.551E-34  Mus musculus

Radius of gyration: 31.03 Å; Cα contacts (8 Å, |Δi|>4): 1545; chains: 3; bounding box: 85×71×70 Å

Secondary structure (DSSP, 8-state):
--EEEE-BTT---TT-EEEEEEEEEEEPPSS-GGGEEEEEE---GGGHHHHHHHTT--TT---SSEEES--PPSSS-EEE-S-SS-TTS-EEEEEEEEEEEEE-SSS-EEEEHHHHHHHHHHHHHHHHHHSTTSEEEE----S--HHHHTEEEEETTEEEEE-TTTTS--/-EEEE---EEE-TT--EEEEEEEESS-GGGS-EEEEEEETTEEEEEEEEEETTTTEEEE-GGGTTTEEEEEETTTTEEEEEE-S--GGG-EEEEEEEEEETTEEEEEEEE---EEEEE-S---B--EEEEE-----EEEEEEEEEEEBSS--EEEEGGGTB-TTEEEPPPEE-TTS-EEEEEEEEEEHHHHHHS-EEEEEEEGGGTEEEEEEE---/----EEE-SEEEE-TTS-EEEEEE-SS---EEEEEE-TTS--EEEEETTTEE-TT--TTEEEEEETTEEEEEE-S--GGG-SEEEEEETTEE---EEEEE-----------EEEPPPHHHHHHTEEEEEEEEEEESSS---EEEEESS-EE-SS----B----TTT--EEEEEEEEEEHHHHHH--EEEEEE--TTSSS-EEEEEETT--

B-factor: mean 64.4, std 23.68, range [1.99, 210.45]

Sequence (596 aa):
VQLVQSGGQMKKPGESMRISCRASGYEFIDCTLNWIRLAPGKRPEWMGWLKPRGGAVNYARPLQGRVTMTRDVYSDTAFLELRSLTVDDTAVYFCTRGKNCDYNWDFEHWGRGTPVIVSSASTKGPSVFPLAPSSGTAALGCLVKDYFPEPVTVSWNSGALTSGVHTFPAVLQSSGLYSLSSVVTVPSSSLGTQTYICNVNHKPSNTKVDKRVEPKEIVLTQSPGTLSLSPGETAIISCRTSQYGSLAWYQQRPGQAPRLVIYSGSTRAAGIPDRFSGSRWGPDYNLTISNLESGDFGVYYCQQYEFFGQGTKVQVDIKRTVAAPSVFIFPPSDEQLKSGTASVVCLLNNFYPREAKVQWKVDNALQSGNSQESVTEQDSKDSTYSLSSTLTLSKADYEKHKVYACEVTHQGLSSPVTKSFNRGECNATIMLPCRPAPPPHCKSNITGLLLLRDGGDTINNTEIFRPSGGDEDAQWCMERLGIPSSVVSTQLLLNGSLAEEEIVIRSKDLSDNAKTICVQLQKSVEIVCTGAGYCQISGRNWSEAVNQVKKKLKEHFPHKNISFQSSSGGDLEITTHSFNCGGEFFYCNTSGLFQD

Solvent-accessible surface area: 25412 Å² total

Foldseek 3Di:
DAKEKDAAEEAEAQAKDKIKIADPDDQLQLWKKWKWWADDPDPIDTAWIFRQPVGDIDGDPVQPPQWDWGADNVGRMIMIMGGRDDQRPFTKMKIFTAPDRVDGPHGPGIYPIYTYGYHPDDFDFWDKDWQAQQACKTKIWIKGDFGDDDDKDKDKPNPPDDPQKDWDDWDQDPVRGIMTIIMGIGRRVCLVVPWMWMWMADPVVRDIDIGTHHHD/DKDKEWDDAEAEEAFFAKDKIKIFIDDDAKKWKWFDQPPDDIHTAGIRFFHGDPPHDPQWGWDDDDRMIMTMGGRHDPRRFAWMWMDGPPDIYPIHGGAHADDDDWAFFDWDKDWFDPVVLVVWKTKIKIKGAFGDDDDKDKWKAFQNRTDDPQKDKDKDGQDPVPRTIMMMIIGIDTSVVVVPTWKIWIWMDDPNDPGIDIDIDTPPDD/DFKDKWQWDPQDAQADKWKFFKFKWFWDDDDDPPQAIEIEWFQQPPNNVVLCVVQQNDPQKRKTGTGTPGHADDPAKDKDWPDDVDRVIMIRIGHNGIWMWGRHSPRIIMTGPVVLVVRVVRVQVVVCVVVPPGHYAFAFDPDDDQRTRFIWIDDPRRIIGTRCRVNTGD